Protein AF-A0A2W1AT93-F1 (afdb_monomer)

Foldseek 3Di:
DDDDDDDDDDDDDDDDDDPDPPPPPDDPPDPPLVPQPDQPQADQLLPDPPSCPFDDPFDPVLRHDGLVRLVVLLVVLCVVCPLQEAEEAELLAFPSRCVSHPDYDHLLVRLVVLAVSQNHQEYEYLAAQLSLLSNQLRHDPSRFRFYLTNSLAAPLQVLDDLVLVVLLLVLLCVLPPLQQEQEEEESNYHLLVLLVNLVSVHAYAYLACLLLRLVVRVVRHQAYEYDDQQQSQQLSCVVVVNDCVFAEDEAESVDRNSPDDSVSSVRHRYYYHPGAHPQQQVFDLVLVVVCCVVFPPEAEEEESSHHPRSCVSHPYYTDLVVVLCCQVVDAAGEYEYRDFFSSQSVSQVVCVVRNYHTHYSDSDDDGSPSSHSDHSSSSSRQSVCVVVVHHPRTRHDDPSSSVSSSSNHVVNVVSD

Nearest PDB structures (foldseek):
  6f4l-assembly1_A  TM=9.302E-01  e=5.690E-27  Thermotoga maritima MSB8
  7p4m-assembly1_A  TM=9.195E-01  e=6.748E-27  Thermotoga maritima MSB8
  7p4q-assembly1_A  TM=9.208E-01  e=9.490E-27  Thermotoga maritima MSB8
  7p4p-assembly1_A  TM=9.228E-01  e=2.957E-26  Thermotoga maritima MSB8
  6f4d-assembly1_A  TM=9.275E-01  e=6.551E-26  Thermotoga maritima

pLDDT: mean 88.19, std 18.4, range [26.34, 98.69]

Sequence (416 aa):
MSSLHLPRTPESAAAPPVATEYVAPRLPEDLPDAYCEGDIATIPLVQEPHRASWQTEIPERYLAMDADELADRIRGVKAALGERLLILGHHYQRDDVIRFADFRGDSFKLARQAADHSQADFILFCGVHFMAESADILTRPDQAVMLPNLAAGCSMADMAQPQDVYASWDELTSVVPAERTIPVTYMNSDAKLKAFVGRNGGAVCTSSNATAVLQWAFQRGDRVLFFPDQHLGRNTGKKLGIDPRDAMALWNPAQRMGGLTAEQIERSKILLWQGHCSVHVRFKVDQIDKARAQHPGCKVVVHPECTEAVVDAADADGSTEFIINYVKNGPPGVYAVGTEINLVHRLHEEVKDQGKTVFCLDPIICPCATMYRIHPAYQAWVLEELVAGRIVNQIRVDDDTREWANLALQRMLEIV

Mean predicted aligned error: 8.08 Å

Radius of gyration: 25.54 Å; Cα contacts (8 Å, |Δi|>4): 773; chains: 1; bounding box: 55×103×62 Å

Solvent-accessible surface area (backbone atoms only — not comparable to full-atom values): 22587 Å² total; per-residue (Å²): 139,80,89,85,83,85,85,80,83,81,82,80,79,84,77,80,90,77,87,70,82,83,74,74,78,77,74,66,100,72,65,74,52,86,89,77,70,64,82,80,67,63,66,26,51,72,71,47,83,78,48,89,78,51,66,81,85,64,61,71,75,43,30,69,38,46,51,64,61,34,50,51,49,41,52,51,42,50,65,73,49,42,67,34,49,42,34,38,16,34,58,63,35,51,69,79,50,43,73,70,31,79,44,74,32,55,69,65,57,44,24,49,51,51,39,70,43,75,70,30,46,33,33,41,35,48,51,33,48,43,50,40,43,48,21,44,46,56,28,58,94,82,42,45,28,25,34,53,39,82,60,9,47,50,78,30,24,67,60,47,45,62,70,51,53,53,54,50,47,56,51,48,42,72,74,44,61,58,78,40,39,23,35,35,35,40,58,61,33,47,57,62,46,38,13,50,22,24,71,54,72,21,30,36,29,43,76,80,43,38,57,54,46,49,55,57,36,59,75,65,18,73,23,33,43,29,30,23,39,27,28,40,46,47,49,41,39,40,76,72,72,42,51,65,83,74,30,34,40,71,29,34,80,92,35,76,64,24,72,49,53,68,66,57,56,73,59,25,37,33,39,21,26,75,21,52,46,83,73,34,60,67,63,48,54,69,38,56,53,48,49,42,69,77,36,76,85,44,45,34,39,28,35,45,49,20,44,63,67,38,54,71,71,34,78,42,67,32,25,73,67,50,50,51,49,52,61,71,73,42,76,66,44,44,35,38,33,45,65,60,53,48,38,37,54,51,50,20,71,76,35,41,90,62,57,28,49,47,43,54,50,59,90,87,69,78,64,58,73,31,43,63,57,54,44,47,44,35,43,30,51,47,46,52,33,48,80,71,76,39,88,58,56,65,47,78,70,54,70,71,39,28,57,26,22,36,51,5,48,48,49,34,58,72,66,104

Secondary structure (DSSP, 8-state):
-----PPPPPP-PPPP-------PPPPPTT---TTTSS------GGGSTTGGGT-S-S-HHHHS--HHHHHHHHHHHHHHHGGGEEEEEETTS-HHHHTT-SEEE-HHHHHHHHHH-TT-SEEEEES-HHHHHHHHHHS-TTSEEE-S-TT---TTGGGS-HHHHHHHHHHHHTTS-GGGEEEEEESSS-HHHHHHHHHTT-EEE-TTTHHHHHHHHHTT-SEEEEESBHHHHHHHHHHTT--TTTSEEEE-TTSGGGG--HHHHHH-SEEEESB--TTGGG--HHHHHHHHHHSTT-EEEE-TTS-HHHHHHSSEE--HHHHHHHHHHSPSEEEEEES-HHHHHHHHHHHGGGTEEEEES-SSPPP-TTGGG--HHHHHHHHHHHHTT---SEE---HHHHHHHHHHHHHHHHH-

Structure (mmCIF, N/CA/C/O backbone):
data_AF-A0A2W1AT93-F1
#
_entry.id   AF-A0A2W1AT93-F1
#
loop_
_atom_site.group_PDB
_atom_site.id
_atom_site.type_symbol
_atom_site.label_atom_id
_atom_site.label_alt_id
_atom_site.label_comp_id
_atom_site.label_asym_id
_atom_site.label_entity_id
_atom_site.label_seq_id
_atom_site.pdbx_PDB_ins_code
_atom_site.Cartn_x
_atom_site.Cartn_y
_atom_site.Cartn_z
_atom_site.occupancy
_atom_site.B_iso_or_equiv
_atom_site.auth_seq_id
_atom_site.auth_comp_id
_atom_site.auth_asym_id
_atom_site.auth_atom_id
_atom_site.pdbx_PDB_model_num
ATOM 1 N N . MET A 1 1 ? 6.532 77.193 -34.494 1.00 39.75 1 MET A N 1
ATOM 2 C CA . MET A 1 1 ? 5.522 77.773 -33.581 1.00 39.75 1 MET A CA 1
ATOM 3 C C . MET A 1 1 ? 4.398 76.747 -33.522 1.00 39.75 1 MET A C 1
ATOM 5 O O . MET A 1 1 ? 3.876 76.437 -34.573 1.00 39.75 1 MET A O 1
ATOM 9 N N . SER A 1 2 ? 4.063 76.069 -32.435 1.00 39.28 2 SER A N 1
ATOM 10 C CA . SER A 1 2 ? 4.234 76.388 -31.028 1.00 39.28 2 SER A CA 1
ATOM 11 C C . SER A 1 2 ? 4.317 75.082 -30.231 1.00 39.28 2 SER A C 1
ATOM 13 O O . SER A 1 2 ? 3.531 74.164 -30.438 1.00 39.28 2 SER A O 1
ATOM 15 N N . SER A 1 3 ? 5.291 75.031 -29.334 1.00 37.50 3 SER A N 1
ATOM 16 C CA . SER A 1 3 ? 5.310 74.242 -28.103 1.00 37.50 3 SER A CA 1
ATOM 17 C C . SER A 1 3 ? 4.053 74.461 -27.255 1.00 37.50 3 SER A C 1
ATOM 19 O O . SER A 1 3 ? 3.508 75.561 -27.327 1.00 37.50 3 SER A O 1
ATOM 21 N N . LEU A 1 4 ? 3.678 73.472 -26.424 1.00 33.50 4 LEU A N 1
ATOM 22 C CA . LEU A 1 4 ? 3.116 73.571 -25.050 1.00 33.50 4 LEU A CA 1
ATOM 23 C C . LEU A 1 4 ? 2.505 72.197 -24.674 1.00 33.50 4 LEU A C 1
ATOM 25 O O . LEU A 1 4 ? 1.617 71.712 -25.357 1.00 33.50 4 LEU A O 1
ATOM 29 N N . HIS A 1 5 ? 3.128 71.410 -23.791 1.00 34.75 5 HIS A N 1
ATOM 30 C CA . HIS A 1 5 ? 3.104 71.440 -22.313 1.00 34.75 5 HIS A CA 1
ATOM 31 C C . HIS A 1 5 ? 2.151 70.378 -21.729 1.00 34.75 5 HIS A C 1
ATOM 33 O O . HIS A 1 5 ? 0.937 70.454 -21.878 1.00 34.75 5 HIS A O 1
ATOM 39 N N . LEU A 1 6 ? 2.747 69.392 -21.051 1.00 40.84 6 LEU A N 1
ATOM 40 C CA . LEU A 1 6 ? 2.094 68.378 -20.215 1.00 40.84 6 LEU A CA 1
ATOM 41 C C . LEU A 1 6 ? 1.317 69.018 -19.050 1.00 40.84 6 LEU A C 1
ATOM 43 O O . LEU A 1 6 ? 1.837 69.956 -18.440 1.00 40.84 6 LEU A O 1
ATOM 47 N N . PRO A 1 7 ? 0.193 68.429 -18.607 1.00 37.56 7 PRO A N 1
ATOM 48 C CA . PRO A 1 7 ? -0.231 68.505 -17.220 1.00 37.56 7 PRO A CA 1
ATOM 49 C C . PRO A 1 7 ? 0.257 67.285 -16.426 1.00 37.56 7 PRO A C 1
ATOM 51 O O . PRO A 1 7 ? 0.269 66.149 -16.896 1.00 37.56 7 PRO A O 1
ATOM 54 N N . ARG A 1 8 ? 0.695 67.589 -15.206 1.00 38.75 8 ARG A N 1
ATOM 55 C CA . ARG A 1 8 ? 1.340 66.723 -14.219 1.00 38.75 8 ARG A CA 1
ATOM 56 C C . ARG A 1 8 ? 0.376 65.700 -13.608 1.00 38.75 8 ARG A C 1
ATOM 58 O O . ARG A 1 8 ? -0.811 65.961 -13.449 1.00 38.75 8 ARG A O 1
ATOM 65 N N . THR A 1 9 ? 0.951 64.575 -13.198 1.00 40.78 9 THR A N 1
ATOM 66 C CA . THR A 1 9 ? 0.395 63.599 -12.253 1.00 40.78 9 THR A CA 1
ATOM 67 C C . THR A 1 9 ? -0.067 64.268 -10.951 1.00 40.78 9 THR A C 1
ATOM 69 O O . THR A 1 9 ? 0.687 65.090 -10.423 1.00 40.78 9 THR A O 1
ATOM 72 N N . PRO A 1 10 ? -1.227 63.900 -10.377 1.00 37.41 10 PRO A N 1
ATOM 73 C CA . PRO A 1 10 ? -1.528 64.229 -8.993 1.00 37.41 10 PRO A CA 1
ATOM 74 C C . PRO A 1 10 ? -0.742 63.305 -8.053 1.00 37.41 10 PRO A C 1
ATOM 76 O O . PRO A 1 10 ? -0.708 62.087 -8.229 1.00 37.41 10 PRO A O 1
ATOM 79 N N . GLU A 1 11 ? -0.079 63.927 -7.081 1.00 38.47 11 GLU A N 1
ATOM 80 C CA . GLU A 1 11 ? 0.665 63.305 -5.989 1.00 38.47 11 GLU A CA 1
ATOM 81 C C . GLU A 1 11 ? -0.206 62.298 -5.226 1.00 38.47 11 GLU A C 1
ATOM 83 O O . GLU A 1 11 ? -1.292 62.620 -4.744 1.00 38.47 11 GLU A O 1
ATOM 88 N N . SER A 1 12 ? 0.292 61.068 -5.094 1.00 37.34 12 SER A N 1
ATOM 89 C CA . SER A 1 12 ? -0.274 60.075 -4.184 1.00 37.34 12 SER A CA 1
ATOM 90 C C . SER A 1 12 ? 0.060 60.505 -2.753 1.00 37.34 12 SER A C 1
ATOM 92 O O . SER A 1 12 ? 1.223 60.463 -2.346 1.00 37.34 12 SER A O 1
ATOM 94 N N . ALA A 1 13 ? -0.952 60.929 -2.001 1.00 38.16 13 ALA A N 1
ATOM 95 C CA . ALA A 1 13 ? -0.839 61.198 -0.576 1.00 38.16 13 ALA A CA 1
ATOM 96 C C . ALA A 1 13 ? -0.444 59.914 0.175 1.00 38.16 13 ALA A C 1
ATOM 98 O O . ALA A 1 13 ? -1.122 58.891 0.083 1.00 38.16 13 ALA A O 1
ATOM 99 N N . ALA A 1 14 ? 0.663 59.974 0.915 1.00 42.78 14 ALA A N 1
ATOM 100 C CA . ALA A 1 14 ? 1.103 58.906 1.800 1.00 42.78 14 ALA A CA 1
ATOM 101 C C . ALA A 1 14 ? 0.110 58.734 2.965 1.00 42.78 14 ALA A C 1
ATOM 103 O O . ALA A 1 14 ? -0.118 59.668 3.735 1.00 42.78 14 ALA A O 1
ATOM 104 N N . ALA A 1 15 ? -0.463 57.537 3.099 1.00 38.16 15 ALA A N 1
ATOM 105 C CA . ALA A 1 15 ? -1.208 57.121 4.286 1.00 38.16 15 ALA A CA 1
ATOM 106 C C . ALA A 1 15 ? -0.233 56.590 5.363 1.00 38.16 15 ALA A C 1
ATOM 108 O O . ALA A 1 15 ? 0.776 55.973 5.012 1.00 38.16 15 ALA A O 1
ATOM 109 N N . PRO A 1 16 ? -0.492 56.827 6.663 1.00 36.25 16 PRO A N 1
ATOM 110 C CA . PRO A 1 16 ? 0.424 56.456 7.739 1.00 36.25 16 PRO A CA 1
ATOM 111 C C . PRO A 1 16 ? 0.430 54.936 7.983 1.00 36.25 16 PRO A C 1
ATOM 113 O O . PRO A 1 16 ? -0.571 54.268 7.712 1.00 36.25 16 PRO A O 1
ATOM 116 N N . PRO A 1 17 ? 1.516 54.369 8.544 1.00 33.28 17 PRO A N 1
ATOM 117 C CA . PRO A 1 17 ? 1.540 52.967 8.927 1.00 33.28 17 PRO A CA 1
ATOM 118 C C . PRO A 1 17 ? 0.712 52.791 10.202 1.00 33.28 17 PRO A C 1
ATOM 120 O O . PRO A 1 17 ? 1.126 53.201 11.286 1.00 33.28 17 PRO A O 1
ATOM 123 N N . VAL A 1 18 ? -0.464 52.176 10.088 1.00 35.50 18 VAL A N 1
ATOM 124 C CA . VAL A 1 18 ? -1.170 51.648 11.257 1.00 35.50 18 VAL A CA 1
ATOM 125 C C . VAL A 1 18 ? -0.720 50.204 11.429 1.00 35.50 18 VAL A C 1
ATOM 127 O O . VAL A 1 18 ? -1.183 49.304 10.731 1.00 35.50 18 VAL A O 1
ATOM 130 N N . ALA A 1 19 ? 0.219 49.994 12.350 1.00 36.59 19 ALA A N 1
ATOM 131 C CA . ALA A 1 19 ? 0.484 48.679 12.906 1.00 36.59 19 ALA A CA 1
ATOM 132 C C . ALA A 1 19 ? -0.786 48.226 13.639 1.00 36.59 19 ALA A C 1
ATOM 134 O O . ALA A 1 19 ? -1.093 48.708 14.727 1.00 36.59 19 ALA A O 1
ATOM 135 N N . THR A 1 20 ? -1.555 47.343 13.010 1.00 30.80 20 THR A N 1
ATOM 136 C CA . THR A 1 20 ? -2.555 46.545 13.714 1.00 30.80 20 THR A CA 1
ATOM 137 C C . THR A 1 20 ? -1.921 45.185 13.944 1.00 30.80 20 THR A C 1
ATOM 139 O O . THR A 1 20 ? -1.572 44.482 12.998 1.00 30.80 20 THR A O 1
ATOM 142 N N . GLU A 1 21 ? -1.679 44.857 15.213 1.00 28.81 21 GLU A N 1
ATOM 143 C CA . GLU A 1 21 ? -1.357 43.496 15.622 1.00 28.81 21 GLU A CA 1
ATOM 144 C C . GLU A 1 21 ? -2.426 42.567 15.048 1.00 28.81 21 GLU A C 1
ATOM 146 O O . GLU A 1 21 ? -3.619 42.722 15.317 1.00 28.81 21 GLU A O 1
ATOM 151 N N . TYR A 1 22 ? -1.999 41.612 14.226 1.00 31.28 22 TYR A N 1
ATOM 152 C CA . TYR A 1 22 ? -2.857 40.515 13.821 1.00 31.28 22 TYR A CA 1
ATOM 153 C C . TYR A 1 22 ? -3.083 39.635 15.051 1.00 31.28 22 TYR A C 1
ATOM 155 O O . TYR A 1 22 ? -2.291 38.748 15.365 1.00 31.28 22 TYR A O 1
ATOM 163 N N . VAL A 1 23 ? -4.160 39.912 15.779 1.00 28.12 23 VAL A N 1
ATOM 164 C CA . VAL A 1 23 ? -4.704 38.982 16.762 1.00 28.12 23 VAL A CA 1
ATOM 165 C C . VAL A 1 23 ? -5.381 37.884 15.954 1.00 28.12 23 VAL A C 1
ATOM 167 O O . VAL A 1 23 ? -6.468 38.086 15.410 1.00 28.12 23 VAL A O 1
ATOM 170 N N . ALA A 1 24 ? -4.705 36.741 15.823 1.00 28.39 24 ALA A N 1
ATOM 171 C CA . ALA A 1 24 ? -5.313 35.554 15.242 1.00 28.39 24 ALA A CA 1
ATOM 172 C C . ALA A 1 24 ? -6.636 35.285 15.981 1.00 28.39 24 ALA A C 1
ATOM 174 O O . ALA A 1 24 ? -6.640 35.295 17.219 1.00 28.39 24 ALA A O 1
ATOM 175 N N . PRO A 1 25 ? -7.761 35.092 15.271 1.00 26.34 25 PRO A N 1
ATOM 176 C CA . PRO A 1 25 ? -9.012 34.753 15.927 1.00 26.34 25 PRO A CA 1
ATOM 177 C C . PRO A 1 25 ? -8.771 33.498 16.768 1.00 26.34 25 PRO A C 1
ATOM 179 O O . PRO A 1 25 ? -8.275 32.493 16.253 1.00 26.34 25 PRO A O 1
ATOM 182 N N . ARG A 1 26 ? -9.079 33.565 18.072 1.00 28.36 26 ARG A N 1
ATOM 183 C CA . ARG A 1 26 ? -9.211 32.346 18.872 1.00 28.36 26 ARG A CA 1
ATOM 184 C C . ARG A 1 26 ? -10.238 31.491 18.144 1.00 28.36 26 ARG A C 1
ATOM 186 O O . ARG A 1 26 ? -11.347 31.963 17.892 1.00 28.36 26 ARG A O 1
ATOM 193 N N . LEU A 1 27 ? -9.822 30.291 17.746 1.00 31.72 27 LEU A N 1
ATOM 194 C CA . LEU A 1 27 ? -10.747 29.273 17.268 1.00 31.72 27 LEU A CA 1
ATOM 195 C C . LEU A 1 27 ? -11.873 29.180 18.312 1.00 31.72 27 LEU A C 1
ATOM 197 O O . LEU A 1 27 ? -11.551 29.163 19.504 1.00 31.72 27 LEU A O 1
ATOM 201 N N . PRO A 1 28 ? -13.152 29.213 17.902 1.00 28.84 28 PRO A N 1
ATOM 202 C CA . PRO A 1 28 ? -14.251 28.930 18.814 1.00 28.84 28 PRO A CA 1
ATOM 203 C C . PRO A 1 28 ? -13.937 27.627 19.555 1.00 28.84 28 PRO A C 1
ATOM 205 O O . PRO A 1 28 ? -13.483 26.673 18.922 1.00 28.84 28 PRO A O 1
ATOM 208 N N . GLU A 1 29 ? -14.164 27.584 20.869 1.00 35.53 29 GLU A N 1
ATOM 209 C CA . GLU A 1 29 ? -14.056 26.353 21.679 1.00 35.53 29 GLU A CA 1
ATOM 210 C C . GLU A 1 29 ? -15.112 25.299 21.263 1.00 35.53 29 GLU A C 1
ATOM 212 O O . GLU A 1 29 ? -15.202 24.222 21.835 1.00 35.53 29 GLU A O 1
ATOM 217 N N . ASP A 1 30 ? -15.907 25.635 20.250 1.00 32.47 30 ASP A N 1
ATOM 218 C CA . ASP A 1 30 ? -17.162 25.045 19.830 1.00 32.47 30 ASP A CA 1
ATOM 219 C C . ASP A 1 30 ? -17.276 24.979 18.289 1.00 32.47 30 ASP A C 1
ATOM 221 O O . ASP A 1 30 ? -18.369 25.030 17.721 1.00 32.47 30 ASP A O 1
ATOM 225 N N . LEU A 1 31 ? -16.148 24.833 17.578 1.00 31.91 31 LEU A N 1
ATOM 226 C CA . LEU A 1 31 ? -16.190 24.258 16.228 1.00 31.91 31 LEU A CA 1
ATOM 227 C C . LEU A 1 31 ? -16.690 22.815 16.371 1.00 31.91 31 LEU A C 1
ATOM 229 O O . LEU A 1 31 ? -15.998 22.032 17.014 1.00 31.91 31 LEU A O 1
ATOM 233 N N . PRO A 1 32 ? -17.854 22.431 15.809 1.00 28.98 32 PRO A N 1
ATOM 234 C CA . PRO A 1 32 ? -18.232 21.031 15.815 1.00 28.98 32 PRO A CA 1
ATOM 235 C C . PRO A 1 32 ? -17.130 20.270 15.085 1.00 28.98 32 PRO A C 1
ATOM 237 O O . PRO A 1 32 ? -16.833 20.570 13.923 1.00 28.98 32 PRO A O 1
ATOM 240 N N . ASP A 1 33 ? -16.521 19.323 15.789 1.00 34.88 33 ASP A N 1
ATOM 241 C CA . ASP A 1 33 ? -15.575 18.338 15.288 1.00 34.88 33 ASP A CA 1
ATOM 242 C C . ASP A 1 33 ? -16.264 17.473 14.237 1.00 34.88 33 ASP A C 1
ATOM 244 O O . ASP A 1 33 ? -16.655 16.331 14.463 1.00 34.88 33 ASP A O 1
ATOM 248 N N . ALA A 1 34 ? -16.492 18.053 13.062 1.00 34.47 34 ALA A N 1
ATOM 249 C CA . ALA A 1 34 ? -17.525 17.576 12.156 1.00 34.47 34 ALA A CA 1
ATOM 250 C C . ALA A 1 34 ? -17.211 16.214 11.521 1.00 34.47 34 ALA A C 1
ATOM 252 O O . ALA A 1 34 ? -18.059 15.694 10.806 1.00 34.47 34 ALA A O 1
ATOM 253 N N . TYR A 1 35 ? -16.041 15.627 11.793 1.00 38.22 35 TYR A N 1
ATOM 254 C CA . TYR A 1 35 ? -15.712 14.244 11.438 1.00 38.22 35 TYR A CA 1
ATOM 255 C C . TYR A 1 35 ? -14.797 13.526 12.451 1.00 38.22 35 TYR A C 1
ATOM 257 O O . TYR A 1 35 ? -14.392 12.397 12.181 1.00 38.22 35 TYR A O 1
ATOM 265 N N . CYS A 1 36 ? -14.465 14.147 13.592 1.00 37.44 36 CYS A N 1
ATOM 266 C CA . CYS A 1 36 ? -13.459 13.625 14.533 1.00 37.44 36 CYS A CA 1
ATOM 267 C C . CYS A 1 36 ? -13.976 13.394 15.962 1.00 37.44 36 CYS A C 1
ATOM 269 O O . CYS A 1 36 ? -13.333 12.653 16.698 1.00 37.44 36 CYS A O 1
ATOM 271 N N . GLU A 1 37 ? -15.132 13.947 16.344 1.00 29.50 37 GLU A N 1
ATOM 272 C CA . GLU A 1 37 ? -15.797 13.622 17.610 1.00 29.50 37 GLU A CA 1
ATOM 273 C C . GLU A 1 37 ? -17.115 12.913 17.326 1.00 29.50 37 GLU A C 1
ATOM 275 O O . GLU A 1 37 ? -18.186 13.498 17.174 1.00 29.50 37 GLU A O 1
ATOM 280 N N . GLY A 1 38 ? -17.017 11.601 17.235 1.00 35.69 38 GLY A N 1
ATOM 281 C CA . GLY A 1 38 ? -18.158 10.716 17.221 1.00 35.69 38 GLY A CA 1
ATOM 282 C C . GLY A 1 38 ? -17.638 9.304 17.104 1.00 35.69 38 GLY A C 1
ATOM 283 O O . GLY A 1 38 ? -16.831 9.022 16.218 1.00 35.69 38 GLY A O 1
ATOM 284 N N . ASP A 1 39 ? -18.113 8.409 17.970 1.00 41.81 39 ASP A N 1
ATOM 285 C CA . ASP A 1 39 ? -18.130 6.997 17.613 1.00 41.81 39 ASP A CA 1
ATOM 286 C C . ASP A 1 39 ? -18.682 6.929 16.187 1.00 41.81 39 ASP A C 1
ATOM 288 O O . ASP A 1 39 ? -19.784 7.428 15.933 1.00 41.81 39 ASP A O 1
ATOM 292 N N . ILE A 1 40 ? -17.911 6.385 15.240 1.00 51.22 40 ILE A N 1
ATOM 293 C CA . ILE A 1 40 ? -18.410 6.101 13.893 1.00 51.22 40 ILE A CA 1
ATOM 294 C C . ILE A 1 40 ? -19.412 4.959 14.071 1.00 51.22 40 ILE A C 1
ATOM 296 O O . ILE A 1 40 ? -19.106 3.784 13.873 1.00 51.22 40 ILE A O 1
ATOM 300 N N . ALA A 1 41 ? -20.596 5.303 14.564 1.00 64.44 41 ALA A N 1
ATOM 301 C CA . ALA A 1 41 ? -21.695 4.393 14.744 1.00 64.44 41 ALA A CA 1
ATOM 302 C C . ALA A 1 41 ? -22.100 3.946 13.345 1.00 64.44 41 ALA A C 1
ATOM 304 O O . ALA A 1 41 ? -22.421 4.777 12.492 1.00 64.44 41 ALA A O 1
ATOM 305 N N . THR A 1 42 ? -22.044 2.639 13.098 1.00 77.12 42 THR A N 1
ATOM 306 C CA . THR A 1 42 ? -22.482 2.066 11.830 1.00 77.12 42 THR A CA 1
ATOM 307 C C . THR A 1 42 ? -23.932 2.459 11.602 1.00 77.12 42 THR A C 1
ATOM 309 O O . THR A 1 42 ? -24.842 1.959 12.264 1.00 77.12 42 THR A O 1
ATOM 312 N N . ILE A 1 43 ? -24.156 3.362 10.657 1.00 84.50 43 ILE A N 1
ATOM 313 C CA . ILE A 1 43 ? -25.495 3.607 10.146 1.00 84.50 43 ILE A CA 1
ATOM 314 C C . ILE A 1 43 ? -25.840 2.488 9.160 1.00 84.50 43 ILE A C 1
ATOM 316 O O . ILE A 1 43 ? -24.945 1.959 8.499 1.00 84.50 43 ILE A O 1
ATOM 320 N N . PRO A 1 44 ? -27.119 2.106 9.024 1.00 86.75 44 PRO A N 1
ATOM 321 C CA . PRO A 1 44 ? -27.527 1.168 7.989 1.00 86.75 44 PRO A CA 1
ATOM 322 C C . PRO A 1 44 ? -26.989 1.585 6.620 1.00 86.75 44 PRO A C 1
ATOM 324 O O . PRO A 1 44 ? -26.994 2.771 6.281 1.00 86.75 44 PRO A O 1
ATOM 327 N N . LEU A 1 45 ? -26.590 0.615 5.792 1.00 84.81 45 LEU A N 1
ATOM 328 C CA . LEU A 1 45 ? -25.997 0.907 4.484 1.00 84.81 45 LEU A CA 1
ATOM 329 C C . LEU A 1 45 ? -26.942 1.748 3.615 1.00 84.81 45 LEU A C 1
ATOM 331 O O . LEU A 1 45 ? -26.476 2.574 2.842 1.00 84.81 45 LEU A O 1
ATOM 335 N N . VAL A 1 46 ? -28.264 1.603 3.779 1.00 84.81 46 VAL A N 1
ATOM 336 C CA . VAL A 1 46 ? -29.308 2.407 3.119 1.00 84.81 46 VAL A CA 1
ATOM 337 C C . VAL A 1 46 ? -29.285 3.894 3.501 1.00 84.81 46 VAL A C 1
ATOM 339 O O . VAL A 1 46 ? -29.930 4.711 2.853 1.00 84.81 46 VAL A O 1
ATOM 342 N N . GLN A 1 47 ? -28.564 4.276 4.544 1.00 85.38 47 GLN A N 1
ATOM 343 C CA . GLN A 1 47 ? -28.434 5.659 4.997 1.00 85.38 47 GLN A CA 1
ATOM 344 C C . GLN A 1 47 ? -27.090 6.268 4.586 1.00 85.38 47 GLN A C 1
ATOM 346 O O . GLN A 1 47 ? -26.965 7.490 4.561 1.00 85.38 47 GLN A O 1
ATOM 351 N N . GLU A 1 48 ? -26.123 5.443 4.172 1.00 81.94 48 GLU A N 1
ATOM 352 C CA . GLU A 1 48 ? -24.833 5.917 3.678 1.00 81.94 48 GLU A CA 1
ATOM 353 C C . GLU A 1 48 ? -25.005 6.719 2.371 1.00 81.94 48 GLU A C 1
ATOM 355 O O . GLU A 1 48 ? -25.701 6.282 1.431 1.00 81.94 48 GLU A O 1
ATOM 360 N N . PRO A 1 49 ? -24.373 7.901 2.272 1.00 67.88 49 PRO A N 1
ATOM 361 C CA . PRO A 1 49 ? -24.343 8.670 1.039 1.00 67.88 49 PRO A CA 1
ATOM 362 C C . PRO A 1 49 ? -23.587 7.898 -0.053 1.00 67.88 49 PRO A C 1
ATOM 364 O O . PRO A 1 49 ? -22.607 7.208 0.199 1.00 67.88 49 PRO A O 1
ATOM 367 N N . HIS A 1 50 ? -24.053 8.002 -1.301 1.00 64.94 50 HIS A N 1
ATOM 368 C CA . HIS A 1 50 ? -23.460 7.342 -2.479 1.00 64.94 50 HIS A CA 1
ATOM 369 C C . HIS A 1 50 ? -23.437 5.797 -2.477 1.00 64.94 50 HIS A C 1
ATOM 371 O O . HIS A 1 50 ? -22.885 5.209 -3.403 1.00 64.94 50 HIS A O 1
ATOM 377 N N . ARG A 1 51 ? -24.122 5.127 -1.536 1.00 61.09 51 ARG A N 1
ATOM 378 C CA . ARG A 1 51 ? -24.259 3.653 -1.467 1.00 61.09 51 ARG A CA 1
ATOM 379 C C . ARG A 1 51 ? -24.728 2.978 -2.764 1.00 61.09 51 ARG A C 1
ATOM 381 O O . ARG A 1 51 ? -24.370 1.838 -3.037 1.00 61.09 51 ARG A O 1
ATOM 388 N N . ALA A 1 52 ? -25.566 3.676 -3.537 1.00 51.09 52 ALA A N 1
ATOM 389 C CA . ALA A 1 52 ? -26.349 3.100 -4.630 1.00 51.09 52 ALA A CA 1
ATOM 390 C C . ALA A 1 52 ? -25.498 2.738 -5.857 1.00 51.09 52 ALA A C 1
ATOM 392 O O . ALA A 1 52 ? -25.996 2.081 -6.764 1.00 51.09 52 ALA A O 1
ATOM 393 N N . SER A 1 53 ? -24.232 3.162 -5.892 1.00 60.59 53 SER A N 1
ATOM 394 C CA . SER A 1 53 ? -23.312 2.903 -7.000 1.00 60.59 53 SER A CA 1
ATOM 395 C C . SER A 1 53 ? -22.161 1.961 -6.652 1.00 60.59 53 SER A C 1
ATOM 397 O O . SER A 1 53 ? -21.313 1.733 -7.510 1.00 60.59 53 SER A O 1
ATOM 399 N N . TRP A 1 54 ? -22.075 1.444 -5.419 1.00 71.50 54 TRP A N 1
ATOM 400 C CA . TRP A 1 54 ? -20.906 0.657 -5.013 1.00 71.50 54 TRP A CA 1
ATOM 401 C C . TRP A 1 54 ? -21.025 -0.814 -5.412 1.00 71.50 54 TRP A C 1
ATOM 403 O O . TRP A 1 54 ? -20.122 -1.316 -6.064 1.00 71.50 54 TRP A O 1
ATOM 413 N N . GLN A 1 55 ? -22.119 -1.497 -5.069 1.00 82.25 55 GLN A N 1
ATOM 414 C CA . GLN A 1 55 ? -22.376 -2.863 -5.533 1.00 82.25 55 GLN A CA 1
ATOM 415 C C . GLN A 1 55 ? -23.873 -3.179 -5.431 1.00 82.25 55 GLN A C 1
ATOM 417 O O . GLN A 1 55 ? -24.447 -3.089 -4.349 1.00 82.25 55 GLN A O 1
ATOM 422 N N . THR A 1 56 ? -24.520 -3.517 -6.548 1.00 82.31 56 THR A N 1
ATOM 423 C CA . THR A 1 56 ? -25.989 -3.651 -6.630 1.00 82.31 56 THR A CA 1
ATOM 424 C C . THR A 1 56 ? -26.502 -5.066 -6.376 1.00 82.31 56 THR A C 1
ATOM 426 O O . THR A 1 56 ? -27.694 -5.258 -6.175 1.00 82.31 56 THR A O 1
ATOM 429 N N . GLU A 1 57 ? -25.616 -6.059 -6.381 1.00 88.56 57 GLU A N 1
ATOM 430 C CA . GLU A 1 57 ? -25.937 -7.477 -6.200 1.00 88.56 57 GLU A CA 1
ATOM 431 C C . GLU A 1 57 ? -26.305 -7.831 -4.751 1.00 88.56 57 GLU A C 1
ATOM 433 O O . GLU A 1 57 ? -26.874 -8.897 -4.507 1.00 88.56 57 GLU A O 1
ATOM 438 N N . ILE A 1 58 ? -25.996 -6.956 -3.786 1.00 90.94 58 ILE A N 1
ATOM 439 C CA . ILE A 1 58 ? -26.343 -7.170 -2.380 1.00 90.94 58 ILE A CA 1
ATOM 440 C C . ILE A 1 58 ? -27.875 -7.206 -2.194 1.00 90.94 58 ILE A C 1
ATOM 442 O O . ILE A 1 58 ? -28.575 -6.293 -2.637 1.00 90.94 58 ILE A O 1
ATOM 446 N N . PRO A 1 59 ? -28.430 -8.219 -1.502 1.00 92.12 59 PRO A N 1
ATOM 447 C CA . PRO A 1 59 ? -29.863 -8.278 -1.235 1.00 92.12 59 PRO A CA 1
ATOM 448 C C . PRO A 1 59 ? -30.358 -7.109 -0.371 1.00 92.12 59 PRO A C 1
ATOM 450 O O . PRO A 1 59 ? -29.740 -6.771 0.641 1.00 92.12 59 PRO A O 1
ATOM 453 N N . GLU A 1 60 ? -31.536 -6.567 -0.703 1.00 89.56 60 GLU A N 1
ATOM 454 C CA . GLU A 1 60 ? -32.127 -5.392 -0.034 1.00 89.56 60 GLU A CA 1
ATOM 455 C C . GLU A 1 60 ? -32.212 -5.527 1.491 1.00 89.56 60 GLU A C 1
ATOM 457 O O . GLU A 1 60 ? -32.038 -4.541 2.206 1.00 89.56 60 GLU A O 1
ATOM 462 N N . ARG A 1 61 ? -32.416 -6.751 2.001 1.00 92.56 61 ARG A N 1
ATOM 463 C CA . ARG A 1 61 ? -32.503 -7.010 3.444 1.00 92.56 61 ARG A CA 1
ATOM 464 C C . ARG A 1 61 ? -31.284 -6.498 4.210 1.00 92.56 61 ARG A C 1
ATOM 466 O O . ARG A 1 61 ? -31.463 -5.970 5.293 1.00 92.56 61 ARG A O 1
ATOM 473 N N . TYR A 1 62 ? -30.076 -6.602 3.652 1.00 92.75 62 TYR A N 1
ATOM 474 C CA . TYR A 1 62 ? -28.847 -6.165 4.325 1.00 92.75 62 TYR A CA 1
ATOM 475 C C . TYR A 1 62 ? -28.679 -4.649 4.326 1.00 92.75 62 TYR A C 1
ATOM 477 O O . TYR A 1 62 ? -27.942 -4.112 5.149 1.00 92.75 62 TYR A O 1
ATOM 485 N N . LEU A 1 63 ? -29.343 -3.948 3.402 1.00 89.62 63 LEU A N 1
ATOM 486 C CA . LEU A 1 63 ? -29.207 -2.502 3.268 1.00 89.62 63 LEU A CA 1
ATOM 487 C C . LEU A 1 63 ? -29.807 -1.771 4.472 1.00 89.62 63 LEU A C 1
ATOM 489 O O . LEU A 1 63 ? -29.277 -0.746 4.892 1.00 89.62 63 LEU A O 1
ATOM 493 N N . ALA A 1 64 ? -30.913 -2.286 5.010 1.00 90.50 64 ALA A N 1
ATOM 494 C CA . ALA A 1 64 ? -31.671 -1.644 6.079 1.00 90.50 64 ALA A CA 1
ATOM 495 C C . ALA A 1 64 ? -31.309 -2.127 7.494 1.00 90.50 64 ALA A C 1
ATOM 497 O O . ALA A 1 64 ? -31.794 -1.529 8.452 1.00 90.50 64 ALA A O 1
ATOM 498 N N . MET A 1 65 ? -30.490 -3.178 7.627 1.00 92.88 65 MET A N 1
ATOM 499 C CA . MET A 1 65 ? -30.087 -3.714 8.934 1.00 92.88 65 MET A CA 1
ATOM 500 C C . MET A 1 65 ? -29.281 -2.686 9.725 1.00 92.88 65 MET A C 1
ATOM 502 O O . MET A 1 65 ? -28.455 -1.959 9.164 1.00 92.88 65 MET A O 1
ATOM 506 N N . ASP A 1 66 ? -29.517 -2.658 11.032 1.00 91.81 66 ASP A N 1
ATOM 507 C CA . ASP A 1 66 ? -28.740 -1.849 11.962 1.00 91.81 66 ASP A CA 1
ATOM 508 C C . ASP A 1 66 ? -27.405 -2.513 12.343 1.00 91.81 66 ASP A C 1
ATOM 510 O O . ASP A 1 66 ? -27.092 -3.645 11.959 1.00 91.81 66 ASP A O 1
ATOM 514 N N . ALA A 1 67 ? -26.581 -1.758 13.070 1.00 88.69 67 ALA A N 1
ATOM 515 C CA . ALA A 1 67 ? -25.239 -2.162 13.469 1.00 88.69 67 ALA A CA 1
ATOM 516 C C . ALA A 1 67 ? -25.216 -3.456 14.296 1.00 88.69 67 ALA A C 1
ATOM 518 O O . ALA A 1 67 ? -24.337 -4.300 14.095 1.00 88.69 67 ALA A O 1
ATOM 519 N N . ASP A 1 68 ? -26.162 -3.603 15.226 1.00 90.12 68 ASP A N 1
ATOM 520 C CA . ASP A 1 68 ? -26.196 -4.717 16.169 1.00 90.12 68 ASP A CA 1
ATOM 521 C C . ASP A 1 68 ? -26.660 -5.994 15.471 1.00 90.12 68 ASP A C 1
ATOM 523 O O . ASP A 1 68 ? -26.013 -7.035 15.612 1.00 90.12 68 ASP A O 1
ATOM 527 N N . GLU A 1 69 ? -27.691 -5.904 14.623 1.00 94.50 69 GLU A N 1
ATOM 528 C CA . GLU A 1 69 ? -28.141 -7.029 13.806 1.00 94.50 69 GLU A CA 1
ATOM 529 C C . GLU A 1 69 ? -27.021 -7.523 12.878 1.00 94.50 69 GLU A C 1
ATOM 531 O O . GLU A 1 69 ? -26.750 -8.726 12.800 1.00 94.50 69 GLU A O 1
ATOM 536 N N . LEU A 1 70 ? -26.326 -6.606 12.196 1.00 94.56 70 LEU A N 1
ATOM 537 C CA . LEU A 1 70 ? -25.191 -6.955 11.338 1.00 94.56 70 LEU A CA 1
ATOM 538 C C . LEU A 1 70 ? -24.071 -7.626 12.138 1.00 94.56 70 LEU A C 1
ATOM 540 O O . LEU A 1 70 ? -23.511 -8.633 11.696 1.00 94.56 70 LEU A O 1
ATOM 544 N N . ALA A 1 71 ? -23.759 -7.101 13.322 1.00 93.44 71 ALA A N 1
ATOM 545 C CA . ALA A 1 71 ? -22.720 -7.655 14.174 1.00 93.44 71 ALA A CA 1
ATOM 546 C C . ALA A 1 71 ? -23.054 -9.071 14.657 1.00 93.44 71 ALA A C 1
ATOM 548 O O . ALA A 1 71 ? -22.184 -9.946 14.626 1.00 93.44 71 ALA A O 1
ATOM 549 N N . ASP A 1 72 ? -24.295 -9.318 15.070 1.00 95.38 72 ASP A N 1
ATOM 550 C CA . ASP A 1 72 ? -24.738 -10.633 15.530 1.00 95.38 72 ASP A CA 1
ATOM 551 C C . ASP A 1 72 ? -24.722 -11.668 14.407 1.00 95.38 72 ASP A C 1
ATOM 553 O O . ASP A 1 72 ? -24.245 -12.788 14.611 1.00 95.38 72 ASP A O 1
ATOM 557 N N . ARG A 1 73 ? -25.132 -11.286 13.193 1.00 96.38 73 ARG A N 1
ATOM 558 C CA . ARG A 1 73 ? -25.043 -12.154 12.008 1.00 96.38 73 ARG A CA 1
ATOM 559 C C . ARG A 1 73 ? -23.604 -12.526 11.674 1.00 96.38 73 ARG A C 1
ATOM 561 O O . ARG A 1 73 ? -23.303 -13.707 11.505 1.00 96.38 73 ARG A O 1
ATOM 568 N N . ILE A 1 74 ? -22.701 -11.542 11.634 1.00 97.06 74 ILE A N 1
ATOM 569 C CA . ILE A 1 74 ? -21.277 -11.782 11.354 1.00 97.06 74 ILE A CA 1
ATOM 570 C C . ILE A 1 74 ? -20.681 -12.726 12.405 1.00 97.06 74 ILE A C 1
ATOM 572 O O . ILE A 1 74 ? -20.028 -13.705 12.043 1.00 97.06 74 ILE A O 1
ATOM 576 N N . ARG A 1 75 ? -20.948 -12.495 13.701 1.00 96.69 75 ARG A N 1
ATOM 577 C CA . ARG A 1 75 ? -20.499 -13.393 14.782 1.00 96.69 75 ARG A CA 1
ATOM 578 C C . ARG A 1 75 ? -21.082 -14.797 14.645 1.00 96.69 75 ARG A C 1
ATOM 580 O O . ARG A 1 75 ? -20.353 -15.765 14.849 1.00 96.69 75 ARG A O 1
ATOM 587 N N . GLY A 1 76 ? -22.360 -14.909 14.285 1.00 97.44 76 GLY A N 1
ATOM 588 C CA . GLY A 1 76 ? -23.037 -16.183 14.057 1.00 97.44 76 GLY A CA 1
ATOM 589 C C . GLY A 1 76 ? -22.366 -17.006 12.959 1.00 97.44 76 GLY A C 1
ATOM 590 O O . GLY A 1 76 ? -22.064 -18.179 13.174 1.00 97.44 76 GLY A O 1
ATOM 591 N N . VAL A 1 77 ? -22.044 -16.386 11.818 1.00 97.06 77 VAL A N 1
ATOM 592 C CA . VAL A 1 77 ? -21.306 -17.062 10.738 1.00 97.06 77 VAL A CA 1
ATOM 593 C C . VAL A 1 77 ? -19.898 -17.445 11.183 1.00 97.06 77 VAL A C 1
ATOM 595 O O . VAL A 1 77 ? -19.463 -18.570 10.939 1.00 97.06 77 VAL A O 1
ATOM 598 N N . LYS A 1 78 ? -19.195 -16.541 11.874 1.00 97.19 78 LYS A N 1
ATOM 599 C CA . LYS A 1 78 ? -17.845 -16.806 12.384 1.00 97.19 78 LYS A CA 1
ATOM 600 C C . LYS A 1 78 ? -17.821 -18.023 13.314 1.00 97.19 78 LYS A C 1
ATOM 602 O O . LYS A 1 78 ? -16.955 -18.880 13.186 1.00 97.19 78 LYS A O 1
ATOM 607 N N . ALA A 1 79 ? -18.814 -18.136 14.197 1.00 96.75 79 ALA A N 1
ATOM 608 C CA . ALA A 1 79 ? -18.984 -19.291 15.073 1.00 96.75 79 ALA A CA 1
ATOM 609 C C . ALA A 1 79 ? -19.342 -20.575 14.302 1.00 96.75 79 ALA A C 1
ATOM 611 O O . ALA A 1 79 ? -18.863 -21.649 14.658 1.00 96.75 79 ALA A O 1
ATOM 612 N N . ALA A 1 80 ? -20.160 -20.476 13.250 1.00 97.12 80 ALA A N 1
ATOM 613 C CA . ALA A 1 80 ? -20.577 -21.624 12.447 1.00 97.12 80 ALA A CA 1
ATOM 614 C C . ALA A 1 80 ? -19.448 -22.202 11.574 1.00 97.12 80 ALA A C 1
ATOM 616 O O . ALA A 1 80 ? -19.368 -23.418 11.409 1.00 97.12 80 ALA A O 1
ATOM 617 N N . LEU A 1 81 ? -18.590 -21.347 11.005 1.00 96.38 81 LEU A N 1
ATOM 618 C CA . LEU A 1 81 ? -17.483 -21.770 10.139 1.00 96.38 81 LEU A CA 1
ATOM 619 C C . LEU A 1 81 ? -16.195 -22.077 10.917 1.00 96.38 81 LEU A C 1
ATOM 621 O O . LEU A 1 81 ? -15.401 -22.900 10.458 1.00 96.38 81 LEU A O 1
ATOM 625 N N . GLY A 1 82 ? -16.001 -21.477 12.096 1.00 95.94 82 GLY A N 1
ATOM 626 C CA . GLY A 1 82 ? -14.826 -21.711 12.935 1.00 95.94 82 GLY A CA 1
ATOM 627 C C . GLY A 1 82 ? -13.521 -21.450 12.180 1.00 95.94 82 GLY A C 1
ATOM 628 O O . GLY A 1 82 ? -13.406 -20.469 11.453 1.00 95.94 82 GLY A O 1
ATOM 629 N N . GLU A 1 83 ? -12.556 -22.363 12.307 1.00 95.31 83 GLU A N 1
ATOM 630 C CA . GLU A 1 83 ? -11.226 -22.258 11.678 1.00 95.31 83 GLU A CA 1
ATOM 631 C C . GLU A 1 83 ? -11.250 -22.304 10.142 1.00 95.31 83 GLU A C 1
ATOM 633 O O . GLU A 1 83 ? -10.271 -21.927 9.501 1.00 95.31 83 GLU A O 1
ATOM 638 N N . ARG A 1 84 ? -12.374 -22.720 9.537 1.00 96.56 84 ARG A N 1
ATOM 639 C CA . ARG A 1 84 ? -12.537 -22.739 8.076 1.00 96.56 84 ARG A CA 1
ATOM 640 C C . ARG A 1 84 ? -12.676 -21.336 7.484 1.00 96.56 84 ARG A C 1
ATOM 642 O O . ARG A 1 84 ? -12.570 -21.197 6.269 1.00 96.56 84 ARG A O 1
ATOM 649 N N . LEU A 1 85 ? -12.951 -20.323 8.309 1.00 97.69 85 LEU A N 1
ATOM 650 C CA . LEU A 1 85 ? -13.068 -18.927 7.904 1.00 97.69 85 LEU A CA 1
ATOM 651 C C . LEU A 1 85 ? -11.934 -18.097 8.512 1.00 97.69 85 LEU A C 1
ATOM 653 O O . LEU A 1 85 ? -11.748 -18.081 9.724 1.00 97.69 85 LEU A O 1
ATOM 657 N N . LEU A 1 86 ? -11.260 -17.329 7.661 1.00 97.75 86 LEU A N 1
ATOM 658 C CA . LEU A 1 86 ? -10.278 -16.322 8.038 1.00 97.75 86 LEU A CA 1
ATOM 659 C C . LEU A 1 86 ? -10.755 -14.940 7.583 1.00 97.75 86 LEU A C 1
ATOM 661 O O . LEU A 1 86 ? -10.978 -14.721 6.393 1.00 97.75 86 LEU A O 1
ATOM 665 N N . ILE A 1 87 ? -10.882 -13.987 8.503 1.00 98.00 87 ILE A N 1
ATOM 666 C CA . ILE A 1 87 ? -11.197 -12.591 8.183 1.00 98.00 87 ILE A CA 1
ATOM 667 C C . ILE A 1 87 ? -9.934 -11.742 8.345 1.00 98.00 87 ILE A C 1
ATOM 669 O O . ILE A 1 87 ? -9.380 -11.613 9.437 1.00 98.00 87 ILE A O 1
ATOM 673 N N . LEU A 1 88 ? -9.488 -11.119 7.258 1.00 97.81 88 LEU A N 1
ATOM 674 C CA . LEU A 1 88 ? -8.292 -10.275 7.217 1.00 97.81 88 LEU A CA 1
ATOM 675 C C . LEU A 1 88 ? -8.698 -8.805 7.120 1.00 97.81 88 LEU A C 1
ATOM 677 O O . LEU A 1 88 ? -9.467 -8.448 6.237 1.00 97.81 88 LEU A O 1
ATOM 681 N N . GLY A 1 89 ? -8.192 -7.939 8.001 1.00 96.81 89 GLY A N 1
ATOM 682 C CA . GLY A 1 89 ? -8.559 -6.518 8.039 1.00 96.81 89 GLY A CA 1
ATOM 683 C C . GLY A 1 89 ? -7.369 -5.590 7.828 1.00 96.81 89 GLY A C 1
ATOM 684 O O . GLY A 1 89 ? -6.426 -5.599 8.619 1.00 96.81 89 GLY A O 1
ATOM 685 N N . HIS A 1 90 ? -7.417 -4.746 6.795 1.00 95.12 90 HIS A N 1
ATOM 686 C CA . HIS A 1 90 ? -6.400 -3.709 6.606 1.00 95.12 90 HIS A CA 1
ATOM 687 C C . HIS A 1 90 ? -6.519 -2.610 7.672 1.00 95.12 90 HIS A C 1
ATOM 689 O O . HIS A 1 90 ? -7.623 -2.236 8.063 1.00 95.12 90 HIS A O 1
ATOM 695 N N . HIS A 1 91 ? -5.393 -2.029 8.095 1.00 91.88 91 HIS A N 1
ATOM 696 C CA . HIS A 1 91 ? -5.335 -0.980 9.132 1.00 91.88 91 HIS A CA 1
ATOM 697 C C . HIS A 1 91 ? -6.194 0.267 8.853 1.00 91.88 91 HIS A C 1
ATOM 699 O O . HIS A 1 91 ? -6.582 0.970 9.781 1.00 91.88 91 HIS A O 1
ATOM 705 N N . TYR A 1 92 ? -6.510 0.541 7.589 1.00 91.25 92 TYR A N 1
ATOM 706 C CA . TYR A 1 92 ? -7.357 1.673 7.173 1.00 91.25 92 TYR A CA 1
ATOM 707 C C . TYR A 1 92 ? -8.860 1.380 7.206 1.00 91.25 92 TYR A C 1
ATOM 709 O O . TYR A 1 92 ? -9.665 2.258 6.900 1.00 91.25 92 TYR A O 1
ATOM 717 N N . GLN A 1 93 ? -9.255 0.149 7.539 1.00 93.00 93 GLN A N 1
ATOM 718 C CA . GLN A 1 93 ? -10.665 -0.178 7.693 1.00 93.00 93 GLN A CA 1
ATOM 719 C C . GLN A 1 93 ? -11.296 0.603 8.839 1.00 93.00 93 GLN A C 1
ATOM 721 O O . GLN A 1 93 ? -10.622 0.991 9.794 1.00 93.00 93 GLN A O 1
ATOM 726 N N . ARG A 1 94 ? -12.610 0.784 8.743 1.00 89.62 94 ARG A N 1
ATOM 727 C CA . ARG A 1 94 ? -13.437 1.308 9.830 1.00 89.62 94 ARG A CA 1
ATOM 728 C C . ARG A 1 94 ? -13.473 0.341 11.011 1.00 89.62 94 ARG A C 1
ATOM 730 O O . ARG A 1 94 ? -13.284 -0.867 10.841 1.00 89.62 94 ARG A O 1
ATOM 737 N N . ASP A 1 95 ? -13.738 0.865 12.204 1.00 88.81 95 ASP A N 1
ATOM 738 C CA . ASP A 1 95 ? -13.729 0.063 13.433 1.00 88.81 95 ASP A CA 1
ATOM 739 C C . ASP A 1 95 ? -14.845 -0.986 13.475 1.00 88.81 95 ASP A C 1
ATOM 741 O O . ASP A 1 95 ? -14.637 -2.113 13.934 1.00 88.81 95 ASP A O 1
ATOM 745 N N . ASP A 1 96 ? -15.998 -0.664 12.899 1.00 89.06 96 ASP A N 1
ATOM 746 C CA . ASP A 1 96 ? -17.125 -1.579 12.742 1.00 89.06 96 ASP A CA 1
ATOM 747 C C . ASP A 1 96 ? -16.854 -2.748 11.785 1.00 89.06 96 ASP A C 1
ATOM 749 O O . ASP A 1 96 ? -17.477 -3.801 11.906 1.00 89.06 96 ASP A O 1
ATOM 753 N N . VAL A 1 97 ? -15.889 -2.607 10.878 1.00 92.75 97 VAL A N 1
ATOM 754 C CA . VAL A 1 97 ? -15.403 -3.675 10.002 1.00 92.75 97 VAL A CA 1
ATOM 755 C C . VAL A 1 97 ? -14.278 -4.449 10.683 1.00 92.75 97 VAL A C 1
ATOM 757 O O . VAL A 1 97 ? -14.346 -5.670 10.837 1.00 92.75 97 VAL A O 1
ATOM 760 N N . ILE A 1 98 ? -13.237 -3.742 11.125 1.00 92.75 98 ILE A N 1
ATOM 761 C CA . ILE A 1 98 ? -11.982 -4.346 11.590 1.00 92.75 98 ILE A CA 1
ATOM 762 C C . ILE A 1 98 ? -12.132 -5.101 12.921 1.00 92.75 98 ILE A C 1
ATOM 764 O O . ILE A 1 98 ? -11.289 -5.934 13.267 1.00 92.75 98 ILE A O 1
ATOM 768 N N . ARG A 1 99 ? -13.207 -4.845 13.680 1.00 92.44 99 ARG A N 1
ATOM 769 C CA . ARG A 1 99 ? -13.551 -5.591 14.903 1.00 92.44 99 ARG A CA 1
ATOM 770 C C . ARG A 1 99 ? -13.793 -7.082 14.661 1.00 92.44 99 ARG A C 1
ATOM 772 O O . ARG A 1 99 ? -13.661 -7.858 15.602 1.00 92.44 99 ARG A O 1
ATOM 779 N N . PHE A 1 100 ? -14.158 -7.478 13.440 1.00 94.88 100 PHE A N 1
ATOM 780 C CA . PHE A 1 100 ? -14.412 -8.878 13.089 1.00 94.88 100 PHE A CA 1
ATOM 781 C C . PHE A 1 100 ? -13.184 -9.588 12.514 1.00 94.88 100 PHE A C 1
ATOM 783 O O . PHE A 1 100 ? -13.202 -10.815 12.415 1.00 94.88 100 PHE A O 1
ATOM 790 N N . ALA A 1 101 ? -12.124 -8.850 12.174 1.00 96.44 101 ALA A N 1
ATOM 791 C CA . ALA A 1 101 ? -10.901 -9.412 11.619 1.00 96.44 101 ALA A CA 1
ATOM 792 C C . ALA A 1 101 ? -10.164 -10.295 12.638 1.00 96.44 101 ALA A C 1
ATOM 794 O O . ALA A 1 101 ? -9.986 -9.904 13.792 1.00 96.44 101 ALA A O 1
ATOM 795 N N . ASP A 1 102 ? -9.715 -11.465 12.191 1.00 96.56 102 ASP A N 1
ATOM 796 C CA . ASP A 1 102 ? -8.820 -12.358 12.932 1.00 96.56 102 ASP A CA 1
ATOM 797 C C . ASP A 1 102 ? -7.396 -11.800 12.962 1.00 96.56 102 ASP A C 1
ATOM 799 O O . ASP A 1 102 ? -6.724 -11.839 13.991 1.00 96.56 102 ASP A O 1
ATOM 803 N N . PHE A 1 103 ? -6.965 -11.194 11.850 1.00 95.81 103 PHE A N 1
ATOM 804 C CA . PHE A 1 103 ? -5.673 -10.525 11.743 1.00 95.81 103 PHE A CA 1
ATOM 805 C C . PHE A 1 103 ? -5.810 -9.117 11.182 1.00 95.81 103 PHE A C 1
ATOM 807 O O . PHE A 1 103 ? -6.562 -8.864 10.239 1.00 95.81 103 PHE A O 1
ATOM 814 N N . ARG A 1 104 ? -5.013 -8.208 11.750 1.00 94.44 104 ARG A N 1
ATOM 815 C CA . ARG A 1 104 ? -4.862 -6.824 11.295 1.00 94.44 104 ARG A CA 1
ATOM 816 C C . ARG A 1 104 ? -3.444 -6.592 10.798 1.00 94.44 104 ARG A C 1
ATOM 818 O O . ARG A 1 104 ? -2.480 -7.042 11.429 1.00 94.44 104 ARG A O 1
ATOM 825 N N . GLY A 1 105 ? -3.304 -5.892 9.681 1.00 91.75 105 GLY A N 1
ATOM 826 C CA . GLY A 1 105 ? -1.995 -5.683 9.077 1.00 91.75 105 GLY A CA 1
ATOM 827 C C . GLY A 1 105 ? -1.988 -4.748 7.880 1.00 91.75 105 GLY A C 1
ATOM 828 O O . GLY A 1 105 ? -3.031 -4.291 7.408 1.00 91.75 105 GLY A O 1
ATOM 829 N N . ASP A 1 106 ? -0.775 -4.499 7.391 1.00 88.62 106 ASP A N 1
ATOM 830 C CA . ASP A 1 106 ? -0.546 -3.958 6.056 1.00 88.62 106 ASP A CA 1
ATOM 831 C C . ASP A 1 106 ? -0.787 -5.032 4.977 1.00 88.62 106 ASP A C 1
ATOM 833 O O . ASP A 1 106 ? -0.962 -6.221 5.266 1.00 88.62 106 ASP A O 1
ATOM 837 N N . SER A 1 107 ? -0.791 -4.616 3.710 1.00 85.88 107 SER A N 1
ATOM 838 C CA . SER A 1 107 ? -1.036 -5.499 2.561 1.00 85.88 107 SER A CA 1
ATOM 839 C C . SER A 1 107 ? -0.143 -6.745 2.542 1.00 85.88 107 SER A C 1
ATOM 841 O O . SER A 1 107 ? -0.596 -7.824 2.169 1.00 85.88 107 SER A O 1
ATOM 843 N N . PHE A 1 108 ? 1.125 -6.606 2.937 1.00 80.88 108 PHE A N 1
ATOM 844 C CA . PHE A 1 108 ? 2.108 -7.688 2.904 1.00 80.88 108 PHE A CA 1
ATOM 845 C C . PHE A 1 108 ? 1.846 -8.724 3.990 1.00 80.88 108 PHE A C 1
ATOM 847 O O . PHE A 1 108 ? 1.744 -9.918 3.706 1.00 80.88 108 PHE A O 1
ATOM 854 N N . LYS A 1 109 ? 1.696 -8.257 5.233 1.00 88.12 109 LYS A N 1
ATOM 855 C CA . LYS A 1 109 ? 1.409 -9.106 6.385 1.00 88.12 109 LYS A CA 1
ATOM 856 C C . LYS A 1 109 ? 0.129 -9.895 6.148 1.00 88.12 109 LYS A C 1
ATOM 858 O O . LYS A 1 109 ? 0.127 -11.097 6.372 1.00 88.12 109 LYS A O 1
ATOM 863 N N . LEU A 1 110 ? -0.927 -9.254 5.646 1.00 92.00 110 LEU A N 1
ATOM 864 C CA . LEU A 1 110 ? -2.202 -9.926 5.390 1.00 92.00 110 LEU A CA 1
ATOM 865 C C . LEU A 1 110 ? -2.110 -10.984 4.284 1.00 92.00 110 LEU A C 1
ATOM 867 O O . LEU A 1 110 ? -2.632 -12.079 4.467 1.00 92.00 110 LEU A O 1
ATOM 871 N N . ALA A 1 111 ? -1.421 -10.704 3.174 1.00 85.88 111 ALA A N 1
ATOM 872 C CA . ALA A 1 111 ? -1.257 -11.683 2.098 1.00 85.88 111 ALA A CA 1
ATOM 873 C C . ALA A 1 111 ? -0.461 -12.919 2.563 1.00 85.88 111 ALA A C 1
ATOM 875 O O . ALA A 1 111 ? -0.804 -14.049 2.224 1.00 85.88 111 ALA A O 1
ATOM 876 N N . ARG A 1 112 ? 0.546 -12.722 3.425 1.00 87.88 112 ARG A N 1
ATOM 877 C CA . ARG A 1 112 ? 1.261 -13.826 4.077 1.00 87.88 112 ARG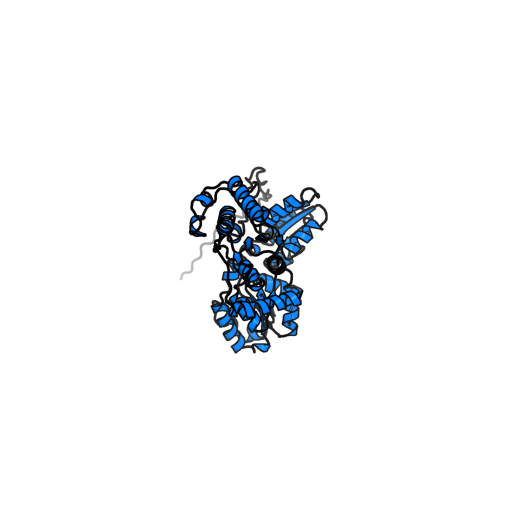 A CA 1
ATOM 878 C C . ARG A 1 112 ? 0.376 -14.598 5.060 1.00 87.88 112 ARG A C 1
ATOM 880 O O . ARG A 1 112 ? 0.376 -15.821 5.028 1.00 87.88 112 ARG A O 1
ATOM 887 N N . GLN A 1 113 ? -0.404 -13.906 5.895 1.00 92.44 113 GLN A N 1
ATOM 888 C CA . GLN A 1 113 ? -1.344 -14.563 6.812 1.00 92.44 113 GLN A CA 1
ATOM 889 C C . GLN A 1 113 ? -2.360 -15.425 6.054 1.00 92.44 113 GLN A C 1
ATOM 891 O O . GLN A 1 113 ? -2.652 -16.527 6.505 1.00 92.44 113 GLN A O 1
ATOM 896 N N . ALA A 1 114 ? -2.849 -14.962 4.900 1.00 91.25 114 ALA A N 1
ATOM 897 C CA . ALA A 1 114 ? -3.730 -15.738 4.030 1.00 91.25 114 ALA A CA 1
ATOM 898 C C . ALA A 1 114 ? -3.094 -17.078 3.615 1.00 91.25 114 ALA A C 1
ATOM 900 O O . ALA A 1 114 ? -3.721 -18.127 3.750 1.00 91.25 114 ALA A O 1
ATOM 901 N N . ALA A 1 115 ? -1.836 -17.043 3.165 1.00 89.06 115 ALA A N 1
ATOM 902 C CA . ALA A 1 115 ? -1.101 -18.225 2.720 1.00 89.06 115 ALA A CA 1
ATOM 903 C C . ALA A 1 115 ? -0.720 -19.177 3.872 1.00 89.06 115 ALA A C 1
ATOM 905 O O . ALA A 1 115 ? -0.822 -20.395 3.728 1.00 89.06 115 ALA A O 1
ATOM 906 N N . ASP A 1 116 ? -0.317 -18.630 5.024 1.00 91.75 116 ASP A N 1
ATOM 907 C CA . ASP A 1 116 ? 0.127 -19.408 6.189 1.00 91.75 116 ASP A CA 1
ATOM 908 C C . ASP A 1 116 ? -1.050 -20.129 6.895 1.00 91.75 116 ASP A C 1
ATOM 910 O O . ASP A 1 116 ? -0.863 -21.163 7.546 1.00 91.75 116 ASP A O 1
ATOM 914 N N . HIS A 1 117 ? -2.286 -19.635 6.745 1.00 91.81 117 HIS A N 1
ATOM 915 C CA . HIS A 1 117 ? -3.487 -20.202 7.371 1.00 91.81 117 HIS A CA 1
ATOM 916 C C . HIS A 1 117 ? -4.065 -21.378 6.584 1.00 91.81 117 HIS A C 1
ATOM 918 O O . HIS A 1 117 ? -5.100 -21.291 5.925 1.00 91.81 117 HIS A O 1
ATOM 924 N N . SER A 1 118 ? -3.400 -22.527 6.701 1.00 87.19 118 SER A N 1
ATOM 925 C CA . SER A 1 118 ? -3.765 -23.716 5.927 1.00 87.19 118 SER A CA 1
ATOM 926 C C . SER A 1 118 ? -5.162 -24.293 6.215 1.00 87.19 118 SER A C 1
ATOM 928 O O . SER A 1 118 ? -5.765 -24.870 5.314 1.00 87.19 118 SER A O 1
ATOM 930 N N . GLN A 1 119 ? -5.689 -24.107 7.430 1.00 91.62 119 GLN A N 1
ATOM 931 C CA . GLN A 1 119 ? -6.999 -24.629 7.859 1.00 91.62 119 GLN A CA 1
ATOM 932 C C . GLN A 1 119 ? -8.196 -23.839 7.307 1.00 91.62 119 GLN A C 1
ATOM 934 O O . GLN A 1 119 ? -9.326 -24.321 7.362 1.00 91.62 119 GLN A O 1
ATOM 939 N N . ALA A 1 120 ? -7.961 -22.630 6.789 1.00 96.00 120 ALA A N 1
ATOM 940 C CA . ALA A 1 120 ? -9.022 -21.791 6.260 1.00 96.00 120 ALA A CA 1
ATOM 941 C C . ALA A 1 120 ? -9.367 -22.207 4.826 1.00 96.00 120 ALA A C 1
ATOM 943 O O . ALA A 1 120 ? -8.523 -22.111 3.936 1.00 96.00 120 ALA A O 1
ATOM 944 N N . ASP A 1 121 ? -10.617 -22.604 4.597 1.00 96.50 121 ASP A N 1
ATOM 945 C CA . ASP A 1 121 ? -11.176 -22.807 3.255 1.00 96.50 121 ASP A CA 1
ATOM 946 C C . ASP A 1 121 ? -11.605 -21.469 2.634 1.00 96.50 121 ASP A C 1
ATOM 948 O O . ASP A 1 121 ? -11.619 -21.300 1.416 1.00 96.50 121 ASP A O 1
ATOM 952 N N . PHE A 1 122 ? -11.983 -20.515 3.486 1.00 98.00 122 PHE A N 1
ATOM 953 C CA . PHE A 1 122 ? -12.604 -19.252 3.119 1.00 98.00 122 PHE A CA 1
ATOM 954 C C . PHE A 1 122 ? -11.830 -18.089 3.726 1.00 98.00 122 PHE A C 1
ATOM 956 O O . PHE A 1 122 ? -11.597 -18.051 4.934 1.00 98.00 122 PHE A O 1
ATOM 963 N N . ILE A 1 123 ? -11.478 -17.109 2.902 1.00 98.19 123 ILE A N 1
ATOM 964 C CA . ILE A 1 123 ? -10.728 -15.925 3.313 1.00 98.19 123 ILE A CA 1
ATOM 965 C C . ILE A 1 123 ? -11.534 -14.691 2.917 1.00 98.19 123 ILE A C 1
ATOM 967 O O . ILE A 1 123 ? -11.634 -14.361 1.738 1.00 98.19 123 ILE A O 1
ATOM 971 N N . LEU A 1 124 ? -12.111 -13.990 3.893 1.00 98.12 124 LEU A N 1
ATOM 972 C CA . LEU A 1 124 ? -12.752 -12.698 3.662 1.00 98.12 124 LEU A CA 1
ATOM 973 C C . LEU A 1 124 ? -11.720 -11.581 3.847 1.00 98.12 124 LEU A C 1
ATOM 975 O O . LEU A 1 124 ? -11.288 -11.295 4.965 1.00 98.12 124 LEU A O 1
ATOM 979 N N . PHE A 1 125 ? -11.332 -10.934 2.753 1.00 97.81 125 PHE A N 1
ATOM 980 C CA . PHE A 1 125 ? -10.335 -9.872 2.761 1.00 97.81 125 PHE A CA 1
ATOM 981 C C . PHE A 1 125 ? -11.007 -8.497 2.882 1.00 97.81 125 PHE A C 1
ATOM 983 O O . PHE A 1 125 ? -11.450 -7.909 1.899 1.00 97.81 125 PHE A O 1
ATOM 990 N N . CYS A 1 126 ? -11.064 -7.935 4.087 1.00 97.19 126 CYS A N 1
ATOM 991 C CA . CYS A 1 126 ? -11.547 -6.578 4.350 1.00 97.19 126 CYS A CA 1
ATOM 992 C C . CYS A 1 126 ? -10.462 -5.544 4.000 1.00 97.19 126 CYS A C 1
ATOM 994 O O . CYS A 1 126 ? -9.781 -4.975 4.858 1.00 97.19 126 CYS A O 1
ATOM 996 N N . GLY A 1 127 ? -10.312 -5.293 2.702 1.00 94.62 127 GLY A N 1
ATOM 997 C CA . GLY A 1 127 ? -9.354 -4.360 2.112 1.00 94.62 127 GLY A CA 1
ATOM 998 C C . GLY A 1 127 ? -9.842 -3.867 0.753 1.00 94.62 127 GLY A C 1
ATOM 999 O O . GLY A 1 127 ? -11.010 -3.520 0.605 1.00 94.62 127 GLY A O 1
ATOM 1000 N N . VAL A 1 128 ? -8.946 -3.845 -0.231 1.00 94.50 128 VAL A N 1
ATOM 1001 C CA . VAL A 1 128 ? -9.243 -3.451 -1.618 1.00 94.50 128 VAL A CA 1
ATOM 1002 C C . VAL A 1 128 ? -8.808 -4.539 -2.603 1.00 94.50 128 VAL A C 1
ATOM 1004 O O . VAL A 1 128 ? -8.029 -5.424 -2.248 1.00 94.50 128 VAL A O 1
ATOM 1007 N N . HIS A 1 129 ? -9.290 -4.459 -3.843 1.00 94.56 129 HIS A N 1
ATOM 1008 C CA . HIS A 1 129 ? -9.207 -5.498 -4.872 1.00 94.56 129 HIS A CA 1
ATOM 1009 C C . HIS A 1 129 ? -7.808 -6.097 -5.045 1.00 94.56 129 HIS A C 1
ATOM 1011 O O . HIS A 1 129 ? -7.633 -7.296 -4.854 1.00 94.56 129 HIS A O 1
ATOM 1017 N N . PHE A 1 130 ? -6.784 -5.273 -5.288 1.00 92.94 130 PHE A N 1
ATOM 1018 C CA . PHE A 1 130 ? -5.420 -5.773 -5.499 1.00 92.94 130 PHE A CA 1
ATOM 1019 C C . PHE A 1 130 ? -4.839 -6.527 -4.288 1.00 92.94 130 PHE A C 1
ATOM 1021 O O . PHE A 1 130 ? -3.932 -7.351 -4.438 1.00 92.94 130 PHE A O 1
ATOM 1028 N N . MET A 1 131 ? -5.305 -6.220 -3.070 1.00 94.56 131 MET A N 1
ATOM 1029 C CA . MET A 1 131 ? -4.852 -6.910 -1.861 1.00 94.56 131 MET A CA 1
ATOM 1030 C C . MET A 1 131 ? -5.438 -8.319 -1.822 1.00 94.56 131 MET A C 1
ATOM 1032 O O . MET A 1 131 ? -4.713 -9.273 -1.550 1.00 94.56 131 MET A O 1
ATOM 1036 N N . ALA A 1 132 ? -6.722 -8.446 -2.166 1.00 95.69 132 ALA A N 1
ATOM 1037 C CA . ALA A 1 132 ? -7.394 -9.730 -2.289 1.00 95.69 132 ALA A CA 1
ATOM 1038 C C . ALA A 1 132 ? -6.827 -10.563 -3.455 1.00 95.69 132 ALA A C 1
ATOM 1040 O O . ALA A 1 132 ? -6.627 -11.760 -3.291 1.00 95.69 132 ALA A O 1
ATOM 1041 N N . GLU A 1 133 ? -6.458 -9.943 -4.582 1.00 95.88 133 GLU A N 1
ATOM 1042 C CA . GLU A 1 133 ? -5.730 -10.632 -5.662 1.00 95.88 133 GLU A CA 1
ATOM 1043 C C . GLU A 1 133 ? -4.388 -11.180 -5.176 1.00 95.88 133 GLU A C 1
ATOM 1045 O O . GLU A 1 133 ? -4.025 -12.311 -5.473 1.00 95.88 133 GLU A O 1
ATOM 1050 N N . SER A 1 134 ? -3.649 -10.388 -4.398 1.00 94.44 134 SER A N 1
ATOM 1051 C CA . SER A 1 134 ? -2.358 -10.822 -3.858 1.00 94.44 134 SER A CA 1
ATOM 1052 C C . SER A 1 134 ? -2.510 -11.976 -2.866 1.00 94.44 134 SER A C 1
ATOM 1054 O O . SER A 1 134 ? -1.637 -12.837 -2.808 1.00 94.44 134 SER A O 1
ATOM 1056 N N . ALA A 1 135 ? -3.611 -12.012 -2.110 1.00 94.56 135 ALA A N 1
ATOM 1057 C CA . ALA A 1 135 ? -3.959 -13.165 -1.292 1.00 94.56 135 ALA A CA 1
ATOM 1058 C C . ALA A 1 135 ? -4.279 -14.387 -2.171 1.00 94.56 135 ALA A C 1
ATOM 1060 O O . ALA A 1 135 ? -3.643 -15.411 -1.965 1.00 94.56 135 ALA A O 1
ATOM 1061 N N . ASP A 1 136 ? -5.143 -14.265 -3.191 1.00 96.00 136 ASP A N 1
ATOM 1062 C CA . ASP A 1 136 ? -5.482 -15.366 -4.123 1.00 96.00 136 ASP A CA 1
ATOM 1063 C C . ASP A 1 136 ? -4.250 -15.949 -4.836 1.00 96.00 136 ASP A C 1
ATOM 1065 O O . ASP A 1 136 ? -4.174 -17.149 -5.099 1.00 96.00 136 ASP A O 1
ATOM 1069 N N . ILE A 1 137 ? -3.256 -15.108 -5.134 1.00 95.25 137 ILE A N 1
ATOM 1070 C CA . ILE A 1 137 ? -2.002 -15.544 -5.757 1.00 95.25 137 ILE A CA 1
ATOM 1071 C C . ILE A 1 137 ? -1.163 -16.419 -4.814 1.00 95.25 137 ILE A C 1
ATOM 1073 O O . ILE A 1 137 ? -0.516 -17.357 -5.280 1.00 95.25 137 ILE A O 1
ATOM 1077 N N . LEU A 1 138 ? -1.135 -16.097 -3.517 1.00 92.94 138 LEU A N 1
ATOM 1078 C CA . LEU A 1 138 ? -0.287 -16.772 -2.527 1.00 92.94 138 LEU A CA 1
ATOM 1079 C C . LEU A 1 138 ? -0.985 -17.946 -1.830 1.00 92.94 138 LEU A C 1
ATOM 1081 O O . LEU A 1 138 ? -0.311 -18.831 -1.301 1.00 92.94 138 LEU A O 1
ATOM 1085 N N . THR A 1 139 ? -2.314 -17.947 -1.791 1.00 93.62 139 THR A N 1
ATOM 1086 C CA . THR A 1 139 ? -3.110 -19.015 -1.185 1.00 93.62 139 THR A CA 1
ATOM 1087 C C . THR A 1 139 ? -3.152 -20.257 -2.063 1.00 93.62 139 THR A C 1
ATOM 1089 O O . THR A 1 139 ? -2.842 -20.233 -3.256 1.00 93.62 139 THR A O 1
ATOM 1092 N N . ARG A 1 140 ? -3.562 -21.380 -1.473 1.00 92.12 140 ARG A N 1
ATOM 1093 C CA . ARG A 1 140 ? -3.740 -22.616 -2.234 1.00 92.12 140 ARG A CA 1
ATOM 1094 C C . ARG A 1 140 ? -4.961 -22.521 -3.165 1.00 92.12 140 ARG A C 1
ATOM 1096 O O . ARG A 1 140 ? -5.917 -21.828 -2.825 1.00 92.12 140 ARG A O 1
ATOM 1103 N N . PRO A 1 141 ? -4.997 -23.278 -4.279 1.00 89.25 141 PRO A N 1
ATOM 1104 C CA . PRO A 1 141 ? -6.113 -23.241 -5.230 1.00 89.25 141 PRO A CA 1
ATOM 1105 C C . PRO A 1 141 ? -7.484 -23.650 -4.664 1.00 89.25 141 PRO A C 1
ATOM 1107 O O . PRO A 1 141 ? -8.506 -23.352 -5.279 1.00 89.25 141 PRO A O 1
ATOM 1110 N N . ASP A 1 142 ? -7.515 -24.380 -3.544 1.00 91.94 142 ASP A N 1
ATOM 1111 C CA . ASP A 1 142 ? -8.732 -24.796 -2.837 1.00 91.94 142 ASP A CA 1
ATOM 1112 C C . ASP A 1 142 ? -9.275 -23.729 -1.875 1.00 91.94 142 ASP A C 1
ATOM 1114 O O . ASP A 1 142 ? -10.423 -23.839 -1.446 1.00 91.94 142 ASP A O 1
ATOM 1118 N N . GLN A 1 143 ? -8.491 -22.694 -1.559 1.00 95.38 143 GLN A N 1
ATOM 1119 C CA . GLN A 1 143 ? -8.930 -21.596 -0.703 1.00 95.38 143 GLN A CA 1
ATOM 1120 C C . GLN A 1 143 ? -9.674 -20.550 -1.533 1.00 95.38 143 GLN A C 1
ATOM 1122 O O . GLN A 1 143 ? -9.184 -20.072 -2.554 1.00 95.38 143 GLN A O 1
ATOM 1127 N N . ALA A 1 144 ? -10.863 -20.163 -1.084 1.00 96.81 144 ALA A N 1
ATOM 1128 C CA . ALA A 1 144 ? -11.631 -19.103 -1.716 1.00 96.81 144 ALA A CA 1
ATOM 1129 C C . ALA A 1 144 ? -11.324 -17.763 -1.043 1.00 96.81 144 ALA A C 1
ATOM 1131 O O . ALA A 1 144 ? -11.608 -17.577 0.141 1.00 96.81 144 ALA A O 1
ATOM 1132 N N . VAL A 1 145 ? -10.770 -16.820 -1.806 1.00 97.75 145 VAL A N 1
ATOM 1133 C CA . VAL A 1 145 ? -10.582 -15.434 -1.367 1.00 97.75 145 VAL A CA 1
ATOM 1134 C C . VAL A 1 145 ? -11.760 -14.591 -1.842 1.00 97.75 145 VAL A C 1
ATOM 1136 O O . VAL A 1 145 ? -12.059 -14.539 -3.034 1.00 97.75 145 VAL A O 1
ATOM 1139 N N . MET A 1 146 ? -12.429 -13.908 -0.917 1.00 97.75 146 MET A N 1
ATOM 1140 C CA . MET A 1 146 ? -13.566 -13.036 -1.200 1.00 97.75 146 MET A CA 1
ATOM 1141 C C . MET A 1 146 ? -13.308 -11.614 -0.723 1.00 97.75 146 MET A C 1
ATOM 1143 O O . MET A 1 146 ? -12.686 -11.383 0.314 1.00 97.75 146 MET A O 1
ATOM 1147 N N . LEU A 1 147 ? -13.868 -10.655 -1.452 1.00 96.75 147 LEU A N 1
ATOM 1148 C CA . LEU A 1 147 ? -13.872 -9.242 -1.091 1.00 96.75 147 LEU A CA 1
ATOM 1149 C C . LEU A 1 147 ? -15.308 -8.826 -0.726 1.00 96.75 147 LEU A C 1
ATOM 1151 O O . LEU A 1 147 ? -16.218 -9.082 -1.516 1.00 96.75 147 LEU A O 1
ATOM 1155 N N . PRO A 1 148 ? -15.563 -8.166 0.423 1.00 95.75 148 PRO A N 1
ATOM 1156 C CA . PRO A 1 148 ? -16.923 -7.758 0.774 1.00 95.75 148 PRO A CA 1
ATOM 1157 C C . PRO A 1 148 ? -17.593 -6.908 -0.311 1.00 95.75 148 PRO A C 1
ATOM 1159 O O . PRO A 1 148 ? -18.758 -7.129 -0.625 1.00 95.75 148 PRO A O 1
ATOM 1162 N N . ASN A 1 149 ? -16.851 -5.974 -0.912 1.00 93.88 149 ASN A N 1
ATOM 1163 C CA . ASN A 1 149 ? -17.349 -5.109 -1.976 1.00 93.88 149 ASN A CA 1
ATOM 1164 C C . ASN A 1 149 ? -16.381 -5.094 -3.167 1.00 93.88 149 ASN A C 1
ATOM 1166 O O . ASN A 1 149 ? -15.262 -4.602 -3.032 1.00 93.88 149 ASN A O 1
ATOM 1170 N N . LEU A 1 150 ? -16.813 -5.581 -4.333 1.00 92.31 150 LEU A N 1
ATOM 1171 C CA . LEU A 1 150 ? -15.978 -5.661 -5.541 1.00 92.31 150 LEU A CA 1
ATOM 1172 C C . LEU A 1 150 ? -15.546 -4.291 -6.078 1.00 92.31 150 LEU A C 1
ATOM 1174 O O . LEU A 1 150 ? -14.496 -4.181 -6.706 1.00 92.31 150 LEU A O 1
ATOM 1178 N N . ALA A 1 151 ? -16.294 -3.227 -5.783 1.00 90.00 151 ALA A N 1
ATOM 1179 C CA . ALA A 1 151 ? -15.895 -1.872 -6.133 1.00 90.00 151 ALA A CA 1
ATOM 1180 C C . ALA A 1 151 ? -14.868 -1.272 -5.161 1.00 90.00 151 ALA A C 1
ATOM 1182 O O . ALA A 1 151 ? -14.458 -0.128 -5.359 1.00 90.00 151 ALA A O 1
ATOM 1183 N N . ALA A 1 152 ? -14.430 -1.964 -4.106 1.00 91.12 152 ALA A N 1
ATOM 1184 C CA . ALA A 1 152 ? -13.342 -1.485 -3.252 1.00 91.12 152 ALA A CA 1
ATOM 1185 C C . ALA A 1 152 ? -11.996 -1.559 -4.004 1.00 91.12 152 ALA A C 1
ATOM 1187 O O . ALA A 1 152 ? -11.232 -2.501 -3.842 1.00 91.12 152 ALA A O 1
ATOM 1188 N N . GLY A 1 153 ? -11.717 -0.576 -4.865 1.00 89.06 153 GLY A N 1
ATOM 1189 C CA . GLY A 1 153 ? -10.483 -0.466 -5.656 1.00 89.06 153 GLY A CA 1
ATOM 1190 C C . GLY A 1 153 ? -9.407 0.405 -5.000 1.00 89.06 153 GLY A C 1
ATOM 1191 O O . GLY A 1 153 ? -9.410 0.639 -3.792 1.00 89.06 153 GLY A O 1
ATOM 1192 N N . CYS A 1 154 ? -8.484 0.945 -5.792 1.00 89.50 154 CYS A N 1
ATOM 1193 C CA . CYS A 1 154 ? -7.507 1.921 -5.318 1.00 89.50 154 CYS A CA 1
ATOM 1194 C C . CYS A 1 154 ? -7.172 2.892 -6.440 1.00 89.50 154 CYS A C 1
ATOM 1196 O O . CYS A 1 154 ? -6.526 2.506 -7.407 1.00 89.50 154 CYS A O 1
ATOM 1198 N N . SER A 1 155 ? -7.536 4.163 -6.260 1.00 89.81 155 SER A N 1
ATOM 1199 C CA . SER A 1 155 ? -7.326 5.198 -7.278 1.00 89.81 155 SER A CA 1
ATOM 1200 C C . SER A 1 155 ? -5.876 5.282 -7.748 1.00 89.81 155 SER A C 1
ATOM 1202 O O . SER A 1 155 ? -5.638 5.518 -8.921 1.00 89.81 155 SER A O 1
ATOM 1204 N N . MET A 1 156 ? -4.911 5.061 -6.854 1.00 92.94 156 MET A N 1
ATOM 1205 C CA . MET A 1 156 ? -3.489 5.047 -7.189 1.00 92.94 156 MET A CA 1
ATOM 1206 C C . MET A 1 156 ? -3.073 3.806 -7.987 1.00 92.94 156 MET A C 1
ATOM 1208 O O . MET A 1 156 ? -2.284 3.937 -8.917 1.00 92.94 156 MET A O 1
ATOM 1212 N N . ALA A 1 157 ? -3.590 2.620 -7.650 1.00 91.50 157 ALA A N 1
ATOM 1213 C CA . ALA A 1 157 ? -3.357 1.421 -8.458 1.00 91.50 157 ALA A CA 1
ATOM 1214 C C . ALA A 1 157 ? -3.933 1.618 -9.868 1.00 91.50 157 ALA A C 1
ATOM 1216 O O . ALA A 1 157 ? -3.270 1.311 -10.853 1.00 91.50 157 ALA A O 1
ATOM 1217 N N . ASP A 1 158 ? -5.106 2.252 -9.955 1.00 90.94 158 ASP A N 1
ATOM 1218 C CA . ASP A 1 158 ? -5.784 2.546 -11.214 1.00 90.94 158 ASP A CA 1
ATOM 1219 C C . ASP A 1 158 ? -5.041 3.589 -12.080 1.00 90.94 158 ASP A C 1
ATOM 1221 O O . ASP A 1 158 ? -5.318 3.694 -13.274 1.00 90.94 158 ASP A O 1
ATOM 1225 N N . MET A 1 159 ? -4.078 4.342 -11.526 1.00 95.06 159 MET A N 1
ATOM 1226 C CA . MET A 1 159 ? -3.230 5.270 -12.296 1.00 95.06 159 MET A CA 1
ATOM 1227 C C . MET A 1 159 ? -2.170 4.557 -13.144 1.00 95.06 159 MET A C 1
ATOM 1229 O O . MET A 1 159 ? -1.590 5.187 -14.027 1.00 95.06 159 MET A O 1
ATOM 1233 N N . ALA A 1 160 ? -1.882 3.280 -12.880 1.00 95.38 160 ALA A N 1
ATOM 1234 C CA . ALA A 1 160 ? -1.047 2.448 -13.739 1.00 95.38 160 ALA A CA 1
ATOM 1235 C C . ALA A 1 160 ? -1.892 1.295 -14.272 1.00 95.38 160 ALA A C 1
ATOM 1237 O O . ALA A 1 160 ? -2.096 0.294 -13.590 1.00 95.38 160 ALA A O 1
ATOM 1238 N N . GLN A 1 161 ? -2.382 1.429 -15.500 1.00 95.19 161 GLN A N 1
ATOM 1239 C CA . GLN A 1 161 ? -3.101 0.344 -16.154 1.00 95.19 161 GLN A CA 1
ATOM 1240 C C . GLN A 1 161 ? -2.126 -0.581 -16.898 1.00 95.19 161 GLN A C 1
ATOM 1242 O O . GLN A 1 161 ? -1.110 -0.102 -17.415 1.00 95.19 161 GLN A O 1
ATOM 1247 N N . PRO A 1 162 ? -2.425 -1.891 -17.013 1.00 95.75 162 PRO A N 1
ATOM 1248 C CA . PRO A 1 162 ? -1.575 -2.845 -17.724 1.00 95.75 162 PRO A CA 1
ATOM 1249 C C . PRO A 1 162 ? -1.132 -2.373 -19.112 1.00 95.75 162 PRO A C 1
ATOM 1251 O O . PRO A 1 162 ? 0.060 -2.379 -19.404 1.00 95.75 162 PRO A O 1
ATOM 1254 N N . GLN A 1 163 ? -2.063 -1.887 -19.938 1.00 96.50 163 GLN A N 1
ATOM 1255 C CA . GLN A 1 163 ? -1.753 -1.419 -21.290 1.00 96.50 163 GLN A CA 1
ATOM 1256 C C . GLN A 1 163 ? -0.770 -0.240 -21.314 1.00 96.50 163 GLN A C 1
ATOM 1258 O O . GLN A 1 163 ? 0.101 -0.195 -22.181 1.00 96.50 163 GLN A O 1
ATOM 1263 N N . ASP A 1 164 ? -0.872 0.674 -20.347 1.00 97.19 164 ASP A N 1
ATOM 1264 C CA . ASP A 1 164 ? -0.022 1.862 -20.290 1.00 97.19 164 ASP A CA 1
ATOM 1265 C C . ASP A 1 164 ? 1.396 1.476 -19.868 1.00 97.19 164 ASP A C 1
ATOM 1267 O O . ASP A 1 164 ? 2.373 1.984 -20.417 1.00 97.19 164 ASP A O 1
ATOM 1271 N N . VAL A 1 165 ? 1.523 0.546 -18.915 1.00 97.88 165 VAL A N 1
ATOM 1272 C CA . VAL A 1 165 ? 2.826 0.038 -18.464 1.00 97.88 165 VAL A CA 1
ATOM 1273 C C . VAL A 1 165 ? 3.506 -0.767 -19.569 1.00 97.88 165 VAL A C 1
ATOM 1275 O O . VAL A 1 165 ? 4.706 -0.600 -19.769 1.00 97.88 165 VAL A O 1
ATOM 1278 N N . TYR A 1 166 ? 2.766 -1.590 -20.318 1.00 97.69 166 TYR A N 1
ATOM 1279 C CA . TYR A 1 166 ? 3.332 -2.365 -21.427 1.00 97.69 166 TYR A CA 1
ATOM 1280 C C . TYR A 1 166 ? 3.839 -1.446 -22.541 1.00 97.69 166 TYR A C 1
ATOM 1282 O O . TYR A 1 166 ? 4.987 -1.570 -22.956 1.00 97.69 166 TYR A O 1
ATOM 1290 N N . ALA A 1 167 ? 3.035 -0.458 -22.947 1.00 97.56 167 ALA A N 1
ATOM 1291 C CA . ALA A 1 167 ? 3.459 0.537 -23.930 1.00 97.56 167 ALA A CA 1
ATOM 1292 C C . ALA A 1 167 ? 4.675 1.343 -23.444 1.00 97.56 167 ALA A C 1
ATOM 1294 O O . ALA A 1 167 ? 5.632 1.548 -24.188 1.00 97.56 167 ALA A O 1
ATOM 1295 N N . SER A 1 168 ? 4.672 1.750 -22.172 1.00 97.44 168 SER A N 1
ATOM 1296 C CA . SER A 1 168 ? 5.792 2.478 -21.568 1.00 97.44 168 SER A CA 1
ATOM 1297 C C . SER A 1 168 ? 7.067 1.639 -21.513 1.00 97.44 168 SER A C 1
ATOM 1299 O O . SER A 1 168 ? 8.161 2.170 -21.686 1.00 97.44 168 SER A O 1
ATOM 1301 N N . TRP A 1 169 ? 6.944 0.330 -21.287 1.00 97.94 169 TRP A N 1
ATOM 1302 C CA . TRP A 1 169 ? 8.070 -0.596 -21.310 1.00 97.94 169 TRP A CA 1
ATOM 1303 C C . TRP A 1 169 ? 8.665 -0.737 -22.708 1.00 97.94 169 TRP A C 1
ATOM 1305 O O . TRP A 1 169 ? 9.883 -0.660 -22.850 1.00 97.94 169 TRP A O 1
ATOM 1315 N N . ASP A 1 170 ? 7.838 -0.875 -23.743 1.00 97.31 170 ASP A N 1
ATOM 1316 C CA . ASP A 1 170 ? 8.305 -0.938 -25.133 1.00 97.31 170 ASP A CA 1
ATOM 1317 C C . ASP A 1 170 ? 9.023 0.361 -25.541 1.00 97.31 170 ASP A C 1
ATOM 1319 O O . ASP A 1 170 ? 10.108 0.335 -26.127 1.00 97.31 170 ASP A O 1
ATOM 1323 N N . GLU A 1 171 ? 8.464 1.517 -25.172 1.00 97.19 171 GLU A N 1
ATOM 1324 C CA . GLU A 1 171 ? 9.098 2.817 -25.403 1.00 97.19 171 GLU A CA 1
ATOM 1325 C C . GLU A 1 171 ? 10.432 2.936 -24.658 1.00 97.19 171 GLU A C 1
ATOM 1327 O O . GLU A 1 171 ? 11.453 3.276 -25.257 1.00 97.19 171 GLU A O 1
ATOM 1332 N N . LEU A 1 172 ? 10.453 2.607 -23.366 1.00 96.69 172 LEU A N 1
ATOM 1333 C CA . LEU A 1 172 ? 11.656 2.634 -22.541 1.00 96.69 172 LEU A CA 1
ATOM 1334 C C . LEU A 1 172 ? 12.751 1.723 -23.107 1.00 96.69 172 LEU A C 1
ATOM 1336 O O . LEU A 1 172 ? 13.901 2.143 -23.254 1.00 96.69 172 LEU A O 1
ATOM 1340 N N . THR A 1 173 ? 12.385 0.492 -23.459 1.00 95.88 173 THR A N 1
ATOM 1341 C CA . THR A 1 173 ? 13.333 -0.521 -23.930 1.00 95.88 173 THR A CA 1
ATOM 1342 C C . THR A 1 173 ? 13.844 -0.269 -25.349 1.00 95.88 173 THR A C 1
ATOM 1344 O O . THR A 1 173 ? 14.879 -0.808 -25.740 1.00 95.88 173 THR A O 1
ATOM 1347 N N . SER A 1 174 ? 13.191 0.628 -26.097 1.00 96.44 174 SER A N 1
ATOM 1348 C CA . SER A 1 174 ? 13.706 1.141 -27.372 1.00 96.44 174 SER A CA 1
ATOM 1349 C C . SER A 1 174 ? 14.900 2.096 -27.221 1.00 96.44 174 SER A C 1
ATOM 1351 O O . SER A 1 174 ? 15.648 2.292 -28.178 1.00 96.44 174 SER A O 1
ATOM 1353 N N . VAL A 1 175 ? 15.091 2.682 -26.031 1.00 96.25 175 VAL A N 1
ATOM 1354 C CA . VAL A 1 175 ? 16.203 3.599 -25.721 1.00 96.25 175 VAL A CA 1
ATOM 1355 C C . VAL A 1 175 ? 17.272 2.911 -24.881 1.00 96.25 175 VAL A C 1
ATOM 1357 O O . VAL A 1 175 ? 18.460 3.058 -25.154 1.00 96.25 175 VAL A O 1
ATOM 1360 N N . VAL A 1 176 ? 16.871 2.145 -23.864 1.00 94.81 176 VAL A N 1
ATOM 1361 C CA . VAL A 1 176 ? 17.799 1.436 -22.972 1.00 94.81 176 VAL A CA 1
ATOM 1362 C C . VAL A 1 176 ? 17.526 -0.068 -22.999 1.00 94.81 176 VAL A C 1
ATOM 1364 O O . VAL A 1 176 ? 16.370 -0.457 -22.935 1.00 94.81 176 VAL A O 1
ATOM 1367 N N . PRO A 1 177 ? 18.547 -0.943 -23.040 1.00 93.75 177 PRO A N 1
ATOM 1368 C CA . PRO A 1 177 ? 18.319 -2.388 -23.038 1.00 93.75 177 PRO A CA 1
ATOM 1369 C C . PRO A 1 177 ? 17.466 -2.849 -21.849 1.00 93.75 177 PRO A C 1
ATOM 1371 O O . PRO A 1 177 ? 17.680 -2.399 -20.715 1.00 93.75 177 PRO A O 1
ATOM 1374 N N . ALA A 1 178 ? 16.526 -3.763 -22.102 1.00 93.19 178 ALA A N 1
ATOM 1375 C CA . ALA A 1 178 ? 15.617 -4.296 -21.088 1.00 93.19 178 ALA A CA 1
ATOM 1376 C C . ALA A 1 178 ? 16.376 -4.948 -19.923 1.00 93.19 178 ALA A C 1
ATOM 1378 O O . ALA A 1 178 ? 16.006 -4.775 -18.769 1.00 93.19 178 ALA A O 1
ATOM 1379 N N . GLU A 1 179 ? 17.505 -5.598 -20.202 1.00 93.75 179 GLU A N 1
ATOM 1380 C CA . GLU A 1 179 ? 18.352 -6.275 -19.216 1.00 93.75 179 GLU A CA 1
ATOM 1381 C C . GLU A 1 179 ? 18.997 -5.305 -18.216 1.00 93.75 179 GLU A C 1
ATOM 1383 O O . GLU A 1 179 ? 19.432 -5.716 -17.143 1.00 93.75 179 GLU A O 1
ATOM 1388 N N . ARG A 1 180 ? 19.073 -4.011 -18.555 1.00 95.00 180 ARG A N 1
ATOM 1389 C CA . ARG A 1 180 ? 19.621 -2.962 -17.680 1.00 95.00 180 ARG A CA 1
ATOM 1390 C C . ARG A 1 180 ? 18.547 -2.264 -16.848 1.00 95.00 180 ARG A C 1
ATOM 1392 O O . ARG A 1 180 ? 18.892 -1.413 -16.025 1.00 95.00 180 ARG A O 1
ATOM 1399 N N . THR A 1 181 ? 17.273 -2.593 -17.058 1.00 96.94 181 THR A N 1
ATOM 1400 C CA . THR A 1 181 ? 16.137 -1.971 -16.378 1.00 96.94 181 THR A CA 1
ATOM 1401 C C . THR A 1 181 ? 15.383 -3.017 -15.568 1.00 96.94 181 THR A C 1
ATOM 1403 O O . THR A 1 181 ? 14.896 -3.999 -16.109 1.00 96.94 181 THR A O 1
ATOM 1406 N N . ILE A 1 182 ? 15.236 -2.788 -14.266 1.00 98.25 182 ILE A N 1
ATOM 1407 C CA . ILE A 1 182 ? 14.481 -3.665 -13.372 1.00 98.25 182 ILE A CA 1
ATOM 1408 C C . ILE A 1 182 ? 13.131 -3.009 -13.060 1.00 98.25 182 ILE A C 1
ATOM 1410 O O . ILE A 1 182 ? 13.104 -1.945 -12.436 1.00 98.25 182 ILE A O 1
ATOM 1414 N N . PRO A 1 183 ? 11.991 -3.588 -13.467 1.00 98.44 183 PRO A N 1
ATOM 1415 C CA . PRO A 1 183 ? 10.700 -3.066 -13.056 1.00 98.44 183 PRO A CA 1
ATOM 1416 C C . PRO A 1 183 ? 10.456 -3.409 -11.583 1.00 98.44 183 PRO A C 1
ATOM 1418 O O . PRO A 1 183 ? 10.674 -4.534 -11.139 1.00 98.44 183 PRO A O 1
ATOM 1421 N N . VAL A 1 184 ? 9.997 -2.436 -10.808 1.00 98.56 184 VAL A N 1
ATOM 1422 C CA . VAL A 1 184 ? 9.587 -2.621 -9.416 1.00 98.56 184 VAL A CA 1
ATOM 1423 C C . VAL A 1 184 ? 8.194 -2.043 -9.275 1.00 98.56 184 VAL A C 1
ATOM 1425 O O . VAL A 1 184 ? 7.977 -0.855 -9.514 1.00 98.56 184 VAL A O 1
ATOM 1428 N N . THR A 1 185 ? 7.243 -2.888 -8.887 1.00 98.19 185 THR A N 1
ATOM 1429 C CA . THR A 1 185 ? 5.874 -2.440 -8.644 1.00 98.19 185 THR A CA 1
ATOM 1430 C C . THR A 1 185 ? 5.567 -2.443 -7.161 1.00 98.19 185 THR A C 1
ATOM 1432 O O . THR A 1 185 ? 5.871 -3.397 -6.448 1.00 98.19 185 THR A O 1
ATOM 1435 N N . TYR A 1 186 ? 4.949 -1.377 -6.677 1.00 96.94 186 TYR A N 1
ATOM 1436 C CA . TYR A 1 186 ? 4.375 -1.360 -5.345 1.00 96.94 186 TYR A CA 1
ATOM 1437 C C . TYR A 1 186 ? 3.205 -2.354 -5.280 1.00 96.94 186 TYR A C 1
ATOM 1439 O O . TYR A 1 186 ? 2.507 -2.586 -6.269 1.00 96.94 186 TYR A O 1
ATOM 1447 N N . MET A 1 187 ? 2.970 -2.935 -4.104 1.00 93.50 187 MET A N 1
ATOM 1448 C CA . MET A 1 187 ? 1.879 -3.873 -3.823 1.00 93.50 187 MET A CA 1
ATOM 1449 C C . MET A 1 187 ? 0.518 -3.358 -4.308 1.00 93.50 187 MET A C 1
ATOM 1451 O O . MET A 1 187 ? -0.319 -4.148 -4.750 1.00 93.50 187 MET A O 1
ATOM 1455 N N . ASN A 1 188 ? 0.334 -2.037 -4.271 1.00 93.56 188 ASN A N 1
ATOM 1456 C CA . ASN A 1 188 ? -0.825 -1.293 -4.751 1.00 93.56 188 ASN A CA 1
ATOM 1457 C C . ASN A 1 188 ? -0.853 -1.218 -6.289 1.00 93.56 188 ASN A C 1
ATOM 1459 O O . ASN A 1 188 ? -0.732 -0.144 -6.871 1.00 93.56 188 ASN A O 1
ATOM 1463 N N . SER A 1 189 ? -0.989 -2.371 -6.937 1.00 95.19 189 SER A N 1
ATOM 1464 C CA . SER A 1 189 ? -0.980 -2.557 -8.394 1.00 95.19 189 SER A CA 1
ATOM 1465 C C . SER A 1 189 ? -1.833 -3.760 -8.796 1.00 95.19 189 SER A C 1
ATOM 1467 O O . SER A 1 189 ? -2.018 -4.672 -7.996 1.00 95.19 189 SER A O 1
ATOM 1469 N N . ASP A 1 190 ? -2.321 -3.796 -10.032 1.00 95.12 190 ASP A N 1
ATOM 1470 C CA . ASP A 1 190 ? -3.072 -4.933 -10.585 1.00 95.12 190 ASP A CA 1
ATOM 1471 C C . ASP A 1 190 ? -2.239 -6.237 -10.614 1.00 95.12 190 ASP A C 1
ATOM 1473 O O . ASP A 1 190 ? -1.014 -6.207 -10.797 1.00 95.12 190 ASP A O 1
ATOM 1477 N N . ALA A 1 191 ? -2.879 -7.399 -10.460 1.00 96.50 191 ALA A N 1
ATOM 1478 C CA . ALA A 1 191 ? -2.220 -8.703 -10.582 1.00 96.50 191 ALA A CA 1
ATOM 1479 C C . ALA A 1 191 ? -1.432 -8.876 -11.898 1.00 96.50 191 ALA A C 1
ATOM 1481 O O . ALA A 1 191 ? -0.310 -9.389 -11.884 1.00 96.50 191 ALA A O 1
ATOM 1482 N N . LYS A 1 192 ? -1.948 -8.383 -13.030 1.00 97.75 192 LYS A N 1
ATOM 1483 C CA . LYS A 1 192 ? -1.274 -8.422 -14.343 1.00 97.75 192 LYS A CA 1
ATOM 1484 C C . LYS A 1 192 ? -0.004 -7.589 -14.376 1.00 97.75 192 LYS A C 1
ATOM 1486 O O . LYS A 1 192 ? 0.933 -7.911 -15.109 1.00 97.75 192 LYS A O 1
ATOM 1491 N N . LEU A 1 193 ? 0.051 -6.521 -13.585 1.00 97.94 193 LEU A N 1
ATOM 1492 C CA . LEU A 1 193 ? 1.258 -5.723 -13.431 1.00 97.94 193 LEU A CA 1
ATOM 1493 C C . LEU A 1 193 ? 2.301 -6.441 -12.578 1.00 97.94 193 LEU A C 1
ATOM 1495 O O . LEU A 1 193 ? 3.475 -6.449 -12.944 1.00 97.94 193 LEU A O 1
ATOM 1499 N N . LYS A 1 194 ? 1.883 -7.122 -11.506 1.00 98.06 194 LYS A N 1
ATOM 1500 C CA . LYS A 1 194 ? 2.773 -8.010 -10.741 1.00 98.06 194 LYS A CA 1
ATOM 1501 C C . LYS A 1 194 ? 3.337 -9.124 -11.626 1.00 98.06 194 LYS A C 1
ATOM 1503 O O . LYS A 1 194 ? 4.537 -9.386 -11.584 1.00 98.06 194 LYS A O 1
ATOM 1508 N N . ALA A 1 195 ? 2.503 -9.720 -12.479 1.00 98.44 195 ALA A N 1
ATOM 1509 C CA . ALA A 1 195 ? 2.925 -10.717 -13.459 1.00 98.44 195 ALA A CA 1
ATOM 1510 C C . ALA A 1 195 ? 3.935 -10.154 -14.466 1.00 98.44 195 ALA A C 1
ATOM 1512 O O . ALA A 1 195 ? 4.991 -10.746 -14.691 1.00 98.44 195 ALA A O 1
ATOM 1513 N N . PHE A 1 196 ? 3.664 -8.975 -15.023 1.00 98.38 196 PHE A N 1
ATOM 1514 C CA . PHE A 1 196 ? 4.598 -8.279 -15.904 1.00 98.38 196 PHE A CA 1
ATOM 1515 C C . PHE A 1 196 ? 5.953 -8.025 -15.233 1.00 98.38 196 PHE A C 1
ATOM 1517 O O . PHE A 1 196 ? 6.995 -8.297 -15.831 1.00 98.38 196 PHE A O 1
ATOM 1524 N N . VAL A 1 197 ? 5.953 -7.567 -13.981 1.00 98.25 197 VAL A N 1
ATOM 1525 C CA . VAL A 1 197 ? 7.178 -7.384 -13.197 1.00 98.25 197 VAL A CA 1
ATOM 1526 C C . VAL A 1 197 ? 7.915 -8.711 -13.009 1.00 98.25 197 VAL A C 1
ATOM 1528 O O . VAL A 1 197 ? 9.125 -8.772 -13.223 1.00 98.25 197 VAL A O 1
ATOM 1531 N N . GLY A 1 198 ? 7.202 -9.788 -12.675 1.00 97.75 198 GLY A N 1
ATOM 1532 C CA . GLY A 1 198 ? 7.777 -11.125 -12.516 1.00 97.75 198 GLY A CA 1
ATOM 1533 C C . GLY A 1 198 ? 8.479 -11.626 -13.778 1.00 97.75 198 GLY A C 1
ATOM 1534 O O . GLY A 1 198 ? 9.640 -12.049 -13.702 1.00 97.75 198 GLY A O 1
ATOM 1535 N N . ARG A 1 199 ? 7.808 -11.497 -14.932 1.00 97.38 199 ARG A N 1
ATOM 1536 C CA . ARG A 1 199 ? 8.326 -11.854 -16.268 1.00 97.38 199 ARG A CA 1
ATOM 1537 C C . ARG A 1 199 ? 9.595 -11.099 -16.627 1.00 97.38 199 ARG A C 1
ATOM 1539 O O . ARG A 1 199 ? 10.533 -11.689 -17.148 1.00 97.38 199 ARG A O 1
ATOM 1546 N N . ASN A 1 200 ? 9.640 -9.811 -16.306 1.00 97.44 200 ASN A N 1
ATOM 1547 C CA . ASN A 1 200 ? 10.748 -8.924 -16.656 1.00 97.44 200 ASN A CA 1
ATOM 1548 C C . ASN A 1 200 ? 11.822 -8.846 -15.554 1.00 97.44 200 ASN A C 1
ATOM 1550 O O . ASN A 1 200 ? 12.506 -7.838 -15.414 1.00 97.44 200 ASN A O 1
ATOM 1554 N N . GLY A 1 201 ? 11.972 -9.900 -14.742 1.00 96.75 201 GLY A N 1
ATOM 1555 C CA . GLY A 1 201 ? 13.069 -10.004 -13.770 1.00 96.75 201 GLY A CA 1
ATOM 1556 C C . GLY A 1 201 ? 12.963 -9.071 -12.557 1.00 96.75 201 GLY A C 1
ATOM 1557 O O . GLY A 1 201 ? 13.922 -8.955 -11.799 1.00 96.75 201 GLY A O 1
ATOM 1558 N N . GLY A 1 202 ? 11.816 -8.425 -12.359 1.00 97.88 202 GLY A N 1
ATOM 1559 C CA . GLY A 1 202 ? 11.561 -7.480 -11.282 1.00 97.88 202 GLY A CA 1
ATOM 1560 C C . GLY A 1 202 ? 10.978 -8.095 -10.010 1.00 97.88 202 GLY A C 1
ATOM 1561 O O . GLY A 1 202 ? 10.852 -9.317 -9.887 1.00 97.88 202 GLY A O 1
ATOM 1562 N N . ALA A 1 203 ? 10.594 -7.238 -9.063 1.00 97.81 203 ALA A N 1
ATOM 1563 C CA . ALA A 1 203 ? 9.981 -7.639 -7.795 1.00 97.81 203 ALA A CA 1
ATOM 1564 C C . ALA A 1 203 ? 8.851 -6.691 -7.366 1.00 97.81 203 ALA A C 1
ATOM 1566 O O . ALA A 1 203 ? 8.819 -5.517 -7.748 1.00 97.81 203 ALA A O 1
ATOM 1567 N N . VAL A 1 204 ? 7.929 -7.208 -6.552 1.00 97.25 204 VAL A N 1
ATOM 1568 C CA . VAL A 1 204 ? 6.956 -6.372 -5.836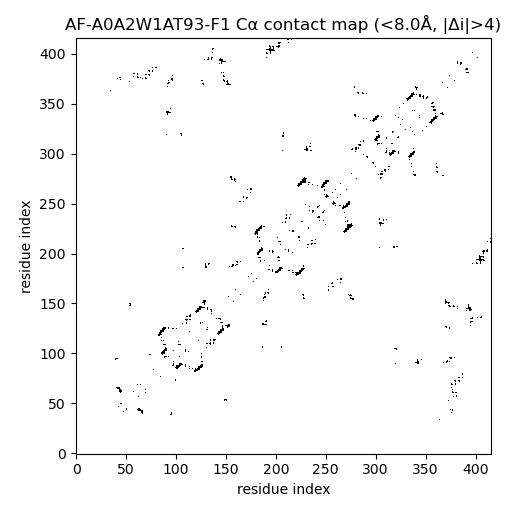 1.00 97.25 204 VAL A CA 1
ATOM 1569 C C . VAL A 1 204 ? 7.648 -5.715 -4.634 1.00 97.25 204 VAL A C 1
ATOM 1571 O O . VAL A 1 204 ? 8.610 -6.257 -4.095 1.00 97.25 204 VAL A O 1
ATOM 1574 N N . CYS A 1 205 ? 7.184 -4.551 -4.195 1.00 96.19 205 CYS A N 1
ATOM 1575 C CA . CYS A 1 205 ? 7.596 -3.951 -2.928 1.00 96.19 205 CYS A CA 1
ATOM 1576 C C . CYS A 1 205 ? 6.396 -3.470 -2.111 1.00 96.19 205 CYS A C 1
ATOM 1578 O O . CYS A 1 205 ? 5.275 -3.380 -2.608 1.00 96.19 205 CYS A O 1
ATOM 1580 N N . THR A 1 206 ? 6.637 -3.122 -0.852 1.00 94.38 206 THR A N 1
ATOM 1581 C CA . THR A 1 206 ? 5.724 -2.381 0.018 1.00 94.38 206 THR A CA 1
ATOM 1582 C C . THR A 1 206 ? 6.418 -1.153 0.599 1.00 94.38 206 THR A C 1
ATOM 1584 O O . THR A 1 206 ? 7.641 -1.030 0.519 1.00 94.38 206 THR A O 1
ATOM 1587 N N . SER A 1 207 ? 5.675 -0.260 1.259 1.00 93.50 207 SER A N 1
ATOM 1588 C CA . SER A 1 207 ? 6.280 0.855 1.997 1.00 93.50 207 SER A CA 1
ATOM 1589 C C . SER A 1 207 ? 7.213 0.396 3.130 1.00 93.50 207 SER A C 1
ATOM 1591 O O . SER A 1 207 ? 8.081 1.161 3.541 1.00 93.50 207 SER A O 1
ATOM 1593 N N . SER A 1 208 ? 7.088 -0.854 3.596 1.00 92.00 208 SER A N 1
ATOM 1594 C CA . SER A 1 208 ? 7.951 -1.448 4.625 1.00 92.00 208 SER A CA 1
ATOM 1595 C C . SER A 1 208 ? 9.302 -1.938 4.079 1.00 92.00 208 SER A C 1
ATOM 1597 O O . SER A 1 208 ? 10.284 -1.913 4.814 1.00 92.00 208 SER A O 1
ATOM 1599 N N . ASN A 1 209 ? 9.380 -2.384 2.817 1.00 93.62 209 ASN A N 1
ATOM 1600 C CA . ASN A 1 209 ? 10.588 -3.015 2.256 1.00 93.62 209 ASN A CA 1
ATOM 1601 C C . ASN A 1 209 ? 11.119 -2.365 0.961 1.00 93.62 209 ASN A C 1
ATOM 1603 O O . ASN A 1 209 ? 12.106 -2.850 0.408 1.00 93.62 209 ASN A O 1
ATOM 1607 N N . ALA A 1 210 ? 10.521 -1.264 0.488 1.00 96.38 210 ALA A N 1
ATOM 1608 C CA . ALA A 1 210 ? 10.912 -0.595 -0.757 1.00 96.38 210 ALA A CA 1
ATOM 1609 C C . ALA A 1 210 ? 12.419 -0.304 -0.845 1.00 96.38 210 ALA A C 1
ATOM 1611 O O . ALA A 1 210 ? 13.016 -0.500 -1.901 1.00 96.38 210 ALA A O 1
ATOM 1612 N N . THR A 1 211 ? 13.054 0.100 0.261 1.00 96.94 211 THR A N 1
ATOM 1613 C CA . THR A 1 211 ? 14.504 0.348 0.317 1.00 96.94 211 THR A CA 1
ATOM 1614 C C . THR A 1 211 ? 15.311 -0.904 -0.026 1.00 96.94 211 THR A C 1
ATOM 1616 O O . THR A 1 211 ? 16.209 -0.838 -0.864 1.00 96.94 211 THR A O 1
ATOM 1619 N N . ALA A 1 212 ? 14.968 -2.045 0.578 1.00 97.12 212 ALA A N 1
ATOM 1620 C CA . ALA A 1 212 ? 15.643 -3.317 0.334 1.00 97.12 212 ALA A CA 1
ATOM 1621 C C . ALA A 1 212 ? 15.408 -3.803 -1.106 1.00 97.12 212 ALA A C 1
ATOM 1623 O O . ALA A 1 212 ? 16.346 -4.235 -1.776 1.00 97.12 212 ALA A O 1
ATOM 1624 N N . VAL A 1 213 ? 14.184 -3.648 -1.627 1.00 97.94 213 VAL A N 1
ATOM 1625 C CA . VAL A 1 213 ? 13.851 -4.022 -3.011 1.00 97.94 213 VAL A CA 1
ATOM 1626 C C . VAL A 1 213 ? 14.594 -3.155 -4.030 1.00 97.94 213 VAL A C 1
ATOM 1628 O O . VAL A 1 213 ? 15.126 -3.685 -5.003 1.00 97.94 213 VAL A O 1
ATOM 1631 N N . LEU A 1 214 ? 14.705 -1.840 -3.810 1.00 98.06 214 LEU A N 1
ATOM 1632 C CA . LEU A 1 214 ? 15.497 -0.974 -4.689 1.00 98.06 214 LEU A CA 1
ATOM 1633 C C . LEU A 1 214 ? 16.988 -1.331 -4.649 1.00 98.06 214 LEU A C 1
ATOM 1635 O O . LEU A 1 214 ? 17.620 -1.401 -5.700 1.00 98.06 214 LEU A O 1
ATOM 1639 N N . GLN A 1 215 ? 17.556 -1.610 -3.471 1.00 97.94 215 GLN A N 1
ATOM 1640 C CA . GLN A 1 215 ? 18.942 -2.083 -3.361 1.00 97.94 215 GLN A CA 1
ATOM 1641 C C . GLN A 1 215 ? 19.156 -3.398 -4.121 1.00 97.94 215 GLN A C 1
ATOM 1643 O O . GLN A 1 215 ? 20.127 -3.527 -4.864 1.00 97.94 215 GLN A O 1
ATOM 1648 N N . TRP A 1 216 ? 18.232 -4.351 -3.977 1.00 98.00 216 TRP A N 1
ATOM 1649 C CA . TRP A 1 216 ? 18.237 -5.616 -4.713 1.00 98.00 216 TRP A CA 1
ATOM 1650 C C . TRP A 1 216 ? 18.151 -5.411 -6.232 1.00 98.00 216 TRP A C 1
ATOM 1652 O O . TRP A 1 216 ? 18.842 -6.105 -6.986 1.00 98.00 216 TRP A O 1
ATOM 1662 N N . ALA A 1 217 ? 17.345 -4.446 -6.681 1.00 97.94 217 ALA A N 1
ATOM 1663 C CA . ALA A 1 217 ? 17.182 -4.114 -8.091 1.00 97.94 217 ALA A CA 1
ATOM 1664 C C . ALA A 1 217 ? 18.469 -3.511 -8.679 1.00 97.94 217 ALA A C 1
ATOM 1666 O O . ALA A 1 217 ? 18.923 -3.944 -9.735 1.00 97.94 217 ALA A O 1
ATOM 1667 N N . PHE A 1 218 ? 19.130 -2.597 -7.960 1.00 97.50 218 PHE A N 1
ATOM 1668 C CA . PHE A 1 218 ? 20.393 -1.989 -8.403 1.00 97.50 218 PHE A CA 1
ATOM 1669 C C . PHE A 1 218 ? 21.594 -2.945 -8.422 1.00 97.50 218 PHE A C 1
ATOM 1671 O O . PHE A 1 218 ? 22.625 -2.628 -9.006 1.00 97.50 218 PHE A O 1
ATOM 1678 N N . GLN A 1 219 ? 21.485 -4.126 -7.809 1.00 96.56 219 GLN A N 1
ATOM 1679 C CA . GLN A 1 219 ? 22.481 -5.192 -7.974 1.00 96.56 219 GLN A CA 1
ATOM 1680 C C . GLN A 1 219 ? 22.325 -5.948 -9.304 1.00 96.56 219 GLN A C 1
ATOM 1682 O O . GLN A 1 219 ? 23.210 -6.720 -9.669 1.00 96.56 219 GLN A O 1
ATOM 1687 N N . ARG A 1 220 ? 21.193 -5.781 -9.998 1.00 96.31 220 ARG A N 1
ATOM 1688 C CA . ARG A 1 220 ? 20.802 -6.558 -11.188 1.00 96.31 220 ARG A CA 1
ATOM 1689 C C . ARG A 1 220 ? 20.695 -5.714 -12.448 1.00 96.31 220 ARG A C 1
ATOM 1691 O O . ARG A 1 220 ? 20.902 -6.241 -13.533 1.00 96.31 220 ARG A O 1
ATOM 1698 N N . GLY A 1 221 ? 20.396 -4.431 -12.303 1.00 95.31 221 GLY A N 1
ATOM 1699 C CA . GLY A 1 221 ? 20.354 -3.483 -13.404 1.00 95.31 221 GLY A CA 1
ATOM 1700 C C . GLY A 1 221 ? 20.784 -2.093 -12.962 1.00 95.31 221 GLY A C 1
ATOM 1701 O O . GLY A 1 221 ? 20.921 -1.799 -11.776 1.00 95.31 221 GLY A O 1
ATOM 1702 N N . ASP A 1 222 ? 20.971 -1.221 -13.941 1.00 94.88 222 ASP A N 1
ATOM 1703 C CA . ASP A 1 222 ? 21.432 0.149 -13.712 1.00 94.88 222 ASP A CA 1
ATOM 1704 C C . ASP A 1 222 ? 20.273 1.106 -13.413 1.00 94.88 222 ASP A C 1
ATOM 1706 O O . ASP A 1 222 ? 20.483 2.217 -12.915 1.00 94.88 222 ASP A O 1
ATOM 1710 N N . ARG A 1 223 ? 19.048 0.684 -13.747 1.00 96.44 223 ARG A N 1
ATOM 1711 C CA . ARG A 1 223 ? 17.838 1.495 -13.677 1.00 96.44 223 ARG A CA 1
ATOM 1712 C C . ARG A 1 223 ? 16.666 0.724 -13.107 1.00 96.44 223 ARG A C 1
ATOM 1714 O O . ARG A 1 223 ? 16.522 -0.470 -13.346 1.00 96.44 223 ARG A O 1
ATOM 1721 N N . VAL A 1 224 ? 15.782 1.451 -12.436 1.00 98.38 224 VAL A N 1
ATOM 1722 C CA . VAL A 1 224 ? 14.490 0.951 -11.979 1.00 98.38 224 VAL A CA 1
ATOM 1723 C C . VAL A 1 224 ? 13.350 1.700 -12.661 1.00 98.38 224 VAL A C 1
ATOM 1725 O O . VAL A 1 224 ? 13.357 2.929 -12.692 1.00 98.38 224 VAL A O 1
ATOM 1728 N N . LEU A 1 225 ? 12.356 0.970 -13.169 1.00 98.50 225 LEU A N 1
ATOM 1729 C CA . LEU A 1 225 ? 11.031 1.524 -13.463 1.00 98.50 225 LEU A CA 1
ATOM 1730 C C . LEU A 1 225 ? 10.143 1.275 -12.240 1.00 98.50 225 LEU A C 1
ATOM 1732 O O . LEU A 1 225 ? 9.798 0.129 -11.967 1.00 98.50 225 LEU A O 1
ATOM 1736 N N . PHE A 1 226 ? 9.808 2.328 -11.497 1.00 98.69 226 PHE A N 1
ATOM 1737 C CA . PHE A 1 226 ? 9.065 2.252 -10.240 1.00 98.69 226 PHE A CA 1
ATOM 1738 C C . PHE A 1 226 ? 7.636 2.770 -10.407 1.00 98.69 226 PHE A C 1
ATOM 1740 O O . PHE A 1 226 ? 7.435 3.912 -10.824 1.00 98.69 226 PHE A O 1
ATOM 1747 N N . PHE A 1 227 ? 6.639 1.960 -10.051 1.00 98.25 227 PHE A N 1
ATOM 1748 C CA . PHE A 1 227 ? 5.229 2.306 -10.254 1.00 98.25 227 PHE A CA 1
ATOM 1749 C C . PHE A 1 227 ? 4.293 1.658 -9.217 1.00 98.25 227 PHE A C 1
ATOM 1751 O O . PHE A 1 227 ? 4.658 0.650 -8.616 1.00 98.25 227 PHE A O 1
ATOM 1758 N N . PRO A 1 228 ? 3.071 2.185 -9.006 1.00 97.69 228 PRO A N 1
ATOM 1759 C CA . PRO A 1 228 ? 2.539 3.420 -9.586 1.00 97.69 228 PRO A CA 1
ATOM 1760 C C . PRO A 1 228 ? 2.927 4.690 -8.821 1.00 97.69 228 PRO A C 1
ATOM 1762 O O . PRO A 1 228 ? 2.784 5.773 -9.374 1.00 97.69 228 PRO A O 1
ATOM 1765 N N . ASP A 1 229 ? 3.388 4.596 -7.570 1.00 98.19 229 ASP A N 1
ATOM 1766 C CA . ASP A 1 229 ? 3.572 5.786 -6.733 1.00 98.19 229 ASP A CA 1
ATOM 1767 C C . ASP A 1 229 ? 4.933 6.464 -6.926 1.00 98.19 229 ASP A C 1
ATOM 1769 O O . ASP A 1 229 ? 5.979 5.935 -6.529 1.00 98.19 229 ASP A O 1
ATOM 1773 N N . GLN A 1 230 ? 4.911 7.688 -7.456 1.00 98.25 230 GLN A N 1
ATOM 1774 C CA . GLN A 1 230 ? 6.115 8.500 -7.584 1.00 98.25 230 GLN A CA 1
ATOM 1775 C C . GLN A 1 230 ? 6.723 8.873 -6.233 1.00 98.25 230 GLN A C 1
ATOM 1777 O O . GLN A 1 230 ? 7.936 9.057 -6.156 1.00 98.25 230 GLN A O 1
ATOM 1782 N N . HIS A 1 231 ? 5.911 9.053 -5.187 1.00 98.44 231 HIS A N 1
ATOM 1783 C CA . HIS A 1 231 ? 6.384 9.582 -3.913 1.00 98.44 231 HIS A CA 1
ATOM 1784 C C . HIS A 1 231 ? 7.123 8.513 -3.126 1.00 98.44 231 HIS A C 1
ATOM 1786 O O . HIS A 1 231 ? 8.280 8.739 -2.768 1.00 98.44 231 HIS A O 1
ATOM 1792 N N . LEU A 1 232 ? 6.544 7.317 -2.985 1.00 98.44 232 LEU A N 1
ATOM 1793 C CA . LEU A 1 232 ? 7.249 6.172 -2.420 1.00 98.44 232 LEU A CA 1
ATOM 1794 C C . LEU A 1 232 ? 8.566 5.911 -3.159 1.00 98.44 232 LEU A C 1
ATOM 1796 O O . LEU A 1 232 ? 9.613 5.808 -2.518 1.00 98.44 232 LEU A O 1
ATOM 1800 N N . GLY A 1 233 ? 8.546 5.859 -4.496 1.00 98.19 233 GLY A N 1
ATOM 1801 C CA . GLY A 1 233 ? 9.755 5.631 -5.291 1.00 98.19 233 GLY A CA 1
ATOM 1802 C C . GLY A 1 233 ? 10.815 6.717 -5.080 1.00 98.19 233 GLY A C 1
ATOM 1803 O O . GLY A 1 233 ? 11.985 6.408 -4.847 1.00 98.19 233 GLY A O 1
ATOM 1804 N N . ARG A 1 234 ? 10.404 7.992 -5.091 1.00 98.50 234 ARG A N 1
ATOM 1805 C CA . ARG A 1 234 ? 11.289 9.152 -4.905 1.00 98.50 234 ARG A CA 1
ATOM 1806 C C . ARG A 1 234 ? 11.910 9.188 -3.517 1.00 98.50 234 ARG A C 1
ATOM 1808 O O . ARG A 1 234 ? 13.128 9.297 -3.396 1.00 98.50 234 ARG A O 1
ATOM 1815 N N . ASN A 1 235 ? 11.085 9.069 -2.482 1.00 98.50 235 ASN A N 1
ATOM 1816 C CA . ASN A 1 235 ? 11.525 9.110 -1.091 1.00 98.50 235 ASN A CA 1
ATOM 1817 C C . ASN A 1 235 ? 12.453 7.929 -0.787 1.00 98.50 235 ASN A C 1
ATOM 1819 O O . ASN A 1 235 ? 13.492 8.103 -0.154 1.00 98.50 235 ASN A O 1
ATOM 1823 N N . THR A 1 236 ? 12.147 6.742 -1.317 1.00 98.31 236 THR A N 1
ATOM 1824 C CA . THR A 1 236 ? 13.015 5.565 -1.176 1.00 98.31 236 THR A CA 1
ATOM 1825 C C . THR A 1 236 ? 14.350 5.758 -1.896 1.00 98.31 236 THR A C 1
ATOM 1827 O O . THR A 1 236 ? 15.405 5.521 -1.310 1.00 98.31 236 THR A O 1
ATOM 1830 N N . GLY A 1 237 ? 14.339 6.241 -3.141 1.00 98.00 237 GLY A N 1
ATOM 1831 C CA . GLY A 1 237 ? 15.569 6.536 -3.877 1.00 98.00 237 GLY A CA 1
ATOM 1832 C C . GLY A 1 237 ? 16.441 7.578 -3.167 1.00 98.00 237 GLY A C 1
ATOM 1833 O O . GLY A 1 237 ? 17.657 7.408 -3.072 1.00 98.00 237 GLY A O 1
ATOM 1834 N N . LYS A 1 238 ? 15.822 8.611 -2.586 1.00 97.81 238 LYS A N 1
ATOM 1835 C CA . LYS A 1 238 ? 16.519 9.651 -1.822 1.00 97.81 238 LYS A CA 1
ATOM 1836 C C . LYS A 1 238 ? 17.190 9.087 -0.570 1.00 97.81 238 LYS A C 1
ATOM 1838 O O . LYS A 1 238 ? 18.345 9.413 -0.309 1.00 97.81 238 LYS A O 1
ATOM 1843 N N . LYS A 1 239 ? 16.523 8.181 0.158 1.00 96.75 239 LYS A N 1
ATOM 1844 C CA . LYS A 1 239 ? 17.116 7.450 1.299 1.00 96.75 239 LYS A CA 1
ATOM 1845 C C . LYS A 1 239 ? 18.346 6.626 0.903 1.00 96.75 239 LYS A C 1
ATOM 1847 O O . LYS A 1 239 ? 19.222 6.407 1.732 1.00 96.75 239 LYS A O 1
ATOM 1852 N N . LEU A 1 240 ? 18.432 6.203 -0.359 1.00 97.00 240 LEU A N 1
ATOM 1853 C CA . LEU A 1 240 ? 19.588 5.504 -0.930 1.00 97.00 240 LEU A CA 1
ATOM 1854 C C . LEU A 1 240 ? 20.673 6.446 -1.479 1.00 97.00 240 LEU A C 1
ATOM 1856 O O . LEU A 1 240 ? 21.634 5.980 -2.090 1.00 97.00 240 LEU A O 1
ATOM 1860 N N . GLY A 1 241 ? 20.541 7.760 -1.278 1.00 96.75 241 GLY A N 1
ATOM 1861 C CA . GLY A 1 241 ? 21.505 8.757 -1.746 1.00 96.75 241 GLY A CA 1
ATOM 1862 C C . GLY A 1 241 ? 21.414 9.066 -3.243 1.00 96.75 241 GLY A C 1
ATOM 1863 O O . GLY A 1 241 ? 22.342 9.646 -3.803 1.00 96.75 241 GLY A O 1
ATOM 1864 N N . ILE A 1 242 ? 20.323 8.680 -3.909 1.00 96.69 242 ILE A N 1
ATOM 1865 C CA . ILE A 1 242 ? 20.064 9.045 -5.305 1.00 96.69 242 ILE A CA 1
ATOM 1866 C C . ILE A 1 242 ? 19.412 10.428 -5.307 1.00 96.69 242 ILE A C 1
ATOM 1868 O O . ILE A 1 242 ? 18.366 10.609 -4.688 1.00 96.69 242 ILE A O 1
ATOM 1872 N N . ASP A 1 243 ? 20.014 11.400 -5.996 1.00 94.81 243 ASP A N 1
ATOM 1873 C CA . ASP A 1 243 ? 19.465 12.758 -6.082 1.00 94.81 243 ASP A CA 1
ATOM 1874 C C . ASP A 1 243 ? 18.160 12.764 -6.910 1.00 94.81 243 ASP A C 1
ATOM 1876 O O . ASP A 1 243 ? 18.196 12.430 -8.104 1.00 94.81 243 ASP A O 1
ATOM 1880 N N . PRO A 1 244 ? 17.011 13.166 -6.324 1.00 93.00 244 PRO A N 1
ATOM 1881 C CA . PRO A 1 244 ? 15.734 13.244 -7.029 1.00 93.00 244 PRO A CA 1
ATOM 1882 C C . PRO A 1 244 ? 15.703 14.187 -8.234 1.00 93.00 244 PRO A C 1
ATOM 1884 O O . PRO A 1 244 ? 14.819 14.040 -9.078 1.00 93.00 244 PRO A O 1
ATOM 1887 N N . ARG A 1 245 ? 16.603 15.176 -8.299 1.00 92.88 245 ARG A N 1
ATOM 1888 C CA . ARG A 1 245 ? 16.635 16.201 -9.356 1.00 92.88 245 ARG A CA 1
ATOM 1889 C C . ARG A 1 245 ? 17.503 15.805 -10.544 1.00 92.88 245 ARG A C 1
ATOM 1891 O O . ARG A 1 245 ? 17.253 16.274 -11.652 1.00 92.88 245 ARG A O 1
ATOM 1898 N N . ASP A 1 246 ? 18.516 14.974 -10.319 1.00 90.75 246 ASP A N 1
ATOM 1899 C CA . ASP A 1 246 ? 19.484 14.599 -11.355 1.00 90.75 246 ASP A CA 1
ATOM 1900 C C . ASP A 1 246 ? 19.251 13.183 -11.897 1.00 90.75 246 ASP A C 1
ATOM 1902 O O . ASP A 1 246 ? 19.229 12.970 -13.115 1.00 90.75 246 ASP A O 1
ATOM 1906 N N . ALA A 1 247 ? 19.019 12.232 -10.988 1.00 9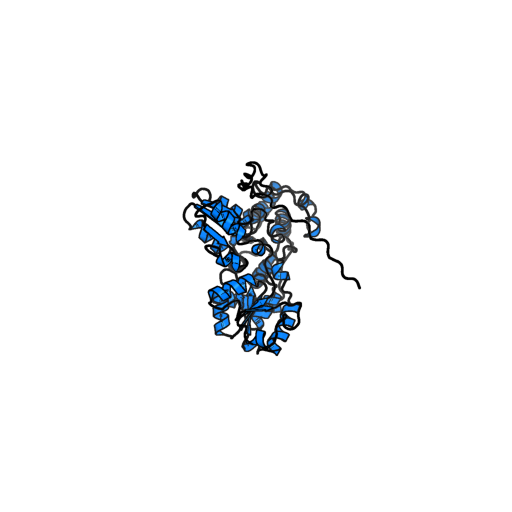5.19 247 ALA A N 1
ATOM 1907 C CA . ALA A 1 247 ? 19.024 10.799 -11.268 1.00 95.19 247 ALA A CA 1
ATOM 1908 C C . ALA A 1 247 ? 17.636 10.141 -11.179 1.00 95.19 247 ALA A C 1
ATOM 1910 O O . ALA A 1 247 ? 17.527 8.923 -11.335 1.00 95.19 247 ALA A O 1
ATOM 1911 N N . MET A 1 248 ? 16.567 10.911 -10.962 1.00 97.94 248 MET A N 1
ATOM 1912 C CA . MET A 1 248 ? 15.191 10.417 -11.047 1.00 97.94 248 MET A CA 1
ATOM 1913 C C . MET A 1 248 ? 14.393 11.235 -12.053 1.00 97.94 248 MET A C 1
ATOM 1915 O O . MET A 1 248 ? 14.450 12.463 -12.040 1.00 97.94 248 MET A O 1
ATOM 1919 N N . ALA A 1 249 ? 13.615 10.566 -12.898 1.00 97.81 249 ALA A N 1
ATOM 1920 C CA . ALA A 1 249 ? 12.746 11.231 -13.860 1.00 97.81 249 ALA A CA 1
ATOM 1921 C C . ALA A 1 249 ? 11.305 10.736 -13.719 1.00 97.81 249 ALA A C 1
ATOM 1923 O O . ALA A 1 249 ? 11.060 9.569 -13.425 1.00 97.81 249 ALA A O 1
ATOM 1924 N N . LEU A 1 250 ? 10.353 11.655 -13.877 1.00 98.12 250 LEU A N 1
ATOM 1925 C CA . LEU A 1 250 ? 8.926 11.364 -13.802 1.00 98.12 250 LEU A CA 1
ATOM 1926 C C . LEU A 1 250 ? 8.436 10.912 -15.179 1.00 98.12 250 LEU A C 1
ATOM 1928 O O . LEU A 1 250 ? 8.608 11.636 -16.155 1.00 98.12 250 LEU A O 1
ATOM 1932 N N . TRP A 1 251 ? 7.822 9.739 -15.238 1.00 98.31 251 TRP A N 1
ATOM 1933 C CA . TRP A 1 251 ? 7.227 9.159 -16.430 1.00 98.31 251 TRP A CA 1
ATOM 1934 C C . TRP A 1 251 ? 5.725 9.439 -16.447 1.00 98.31 251 TRP A C 1
ATOM 1936 O O . TRP A 1 251 ? 4.975 8.898 -15.629 1.00 98.31 251 TRP A O 1
ATOM 1946 N N . ASN A 1 252 ? 5.284 10.288 -17.373 1.00 97.62 252 ASN A N 1
ATOM 1947 C CA . ASN A 1 252 ? 3.870 10.546 -17.615 1.00 97.62 252 ASN A CA 1
ATOM 1948 C C . ASN A 1 252 ? 3.342 9.615 -18.723 1.00 97.62 252 ASN A C 1
ATOM 1950 O O . ASN A 1 252 ? 3.651 9.857 -19.891 1.00 97.62 252 ASN A O 1
ATOM 1954 N N . PRO A 1 253 ? 2.510 8.606 -18.407 1.00 94.19 253 PRO A N 1
ATOM 1955 C CA . PRO A 1 253 ? 2.018 7.653 -19.407 1.00 94.19 253 PRO A CA 1
ATOM 1956 C C . PRO A 1 253 ? 1.140 8.280 -20.496 1.00 94.19 253 PRO A C 1
ATOM 1958 O O . PRO A 1 253 ? 0.958 7.691 -21.555 1.00 94.19 253 PRO A O 1
ATOM 1961 N N . ALA A 1 254 ? 0.611 9.488 -20.276 1.00 95.38 254 ALA A N 1
ATOM 1962 C CA . ALA A 1 254 ? -0.162 10.209 -21.284 1.00 95.38 254 ALA A CA 1
ATOM 1963 C C . ALA A 1 254 ? 0.716 10.884 -22.357 1.00 95.38 254 ALA A C 1
ATOM 1965 O O . ALA A 1 254 ? 0.192 11.505 -23.284 1.00 95.38 254 ALA A O 1
ATOM 1966 N N . GLN A 1 255 ? 2.043 10.823 -22.225 1.00 97.00 255 GLN A N 1
ATOM 1967 C CA . GLN A 1 255 ? 2.992 11.448 -23.137 1.00 97.00 255 GLN A CA 1
ATOM 1968 C C . GLN A 1 255 ? 3.921 10.400 -23.745 1.00 97.00 255 GLN A C 1
ATOM 1970 O O . GLN A 1 255 ? 4.385 9.490 -23.066 1.00 97.00 255 GLN A O 1
ATOM 1975 N N . ARG A 1 256 ? 4.253 10.583 -25.026 1.00 95.69 256 ARG A N 1
ATOM 1976 C CA . ARG A 1 256 ? 5.264 9.773 -25.711 1.00 95.69 256 ARG A CA 1
ATOM 1977 C C . ARG A 1 256 ? 6.599 9.848 -24.960 1.00 95.69 256 ARG A C 1
ATOM 1979 O O . ARG A 1 256 ? 7.025 10.943 -24.586 1.00 95.69 256 ARG A O 1
ATOM 1986 N N . MET A 1 257 ? 7.261 8.707 -24.785 1.00 96.25 257 MET A N 1
ATOM 1987 C CA . MET A 1 257 ? 8.490 8.544 -23.998 1.00 96.25 257 MET A CA 1
ATOM 1988 C C . MET A 1 257 ? 8.351 9.052 -22.553 1.00 96.25 257 MET A C 1
ATOM 1990 O O . MET A 1 257 ? 9.303 9.586 -21.982 1.00 96.25 257 MET A O 1
ATOM 1994 N N . GLY A 1 258 ? 7.147 9.004 -21.979 1.00 96.50 258 GLY A N 1
ATOM 1995 C CA . GLY A 1 258 ? 6.882 9.528 -20.639 1.00 96.50 258 GLY A CA 1
ATOM 1996 C C . GLY A 1 258 ? 7.003 11.050 -20.507 1.00 96.50 258 GLY A C 1
ATOM 1997 O O . GLY A 1 258 ? 7.056 11.550 -19.384 1.00 96.50 258 GLY A O 1
ATOM 1998 N N . GLY A 1 259 ? 7.101 11.787 -21.623 1.00 97.50 259 GLY A N 1
ATOM 1999 C CA . GLY A 1 259 ? 7.439 13.215 -21.632 1.00 97.50 259 GLY A CA 1
ATOM 2000 C C . GLY A 1 259 ? 8.938 13.511 -21.530 1.00 97.50 259 GLY A C 1
ATOM 2001 O O . GLY A 1 259 ? 9.321 14.661 -21.310 1.00 97.50 259 GLY A O 1
ATOM 2002 N N . LEU A 1 260 ? 9.788 12.491 -21.675 1.00 97.81 260 LEU A N 1
ATOM 2003 C CA . LEU A 1 260 ? 11.236 12.579 -21.517 1.00 97.81 260 LEU A CA 1
ATOM 2004 C C . LEU A 1 260 ? 11.961 12.464 -22.863 1.00 97.81 260 LEU A C 1
ATOM 2006 O O . LEU A 1 260 ? 11.508 11.821 -23.810 1.00 97.81 260 LEU A O 1
ATOM 2010 N N . THR A 1 261 ? 13.138 13.072 -22.935 1.00 97.31 261 THR A N 1
ATOM 2011 C CA . THR A 1 261 ? 14.105 12.825 -24.012 1.00 97.31 261 THR A CA 1
ATOM 2012 C C . THR A 1 261 ? 14.864 11.517 -23.771 1.00 97.31 261 THR A C 1
ATOM 2014 O O . THR A 1 261 ? 14.976 11.056 -22.634 1.00 97.31 261 THR A O 1
ATOM 2017 N N . ALA A 1 262 ? 15.442 10.936 -24.828 1.00 96.56 262 ALA A N 1
ATOM 2018 C CA . ALA A 1 262 ? 16.280 9.739 -24.708 1.00 96.56 262 ALA A CA 1
ATOM 2019 C C . ALA A 1 262 ? 17.445 9.940 -23.718 1.00 96.56 262 ALA A C 1
ATOM 2021 O O . ALA A 1 262 ? 17.674 9.089 -22.868 1.00 96.56 262 ALA A O 1
ATOM 2022 N N . GLU A 1 263 ? 18.101 11.104 -23.747 1.00 95.88 263 GLU A N 1
ATOM 2023 C CA . GLU A 1 263 ? 19.192 11.446 -22.822 1.00 95.88 263 GLU A CA 1
ATOM 2024 C C . GLU A 1 263 ? 18.725 11.484 -21.354 1.00 95.88 263 GLU A C 1
ATOM 2026 O O . GLU A 1 263 ? 19.400 10.968 -20.462 1.00 95.88 263 GLU A O 1
ATOM 2031 N N . GLN A 1 264 ? 17.540 12.046 -21.079 1.00 95.94 264 GLN A N 1
ATOM 2032 C CA . GLN A 1 264 ? 16.962 12.034 -19.728 1.00 95.94 264 GLN A CA 1
ATOM 2033 C C . GLN A 1 264 ? 16.652 10.610 -19.255 1.00 95.94 264 GLN A C 1
ATOM 2035 O O . GLN A 1 264 ? 16.895 10.284 -18.090 1.00 95.94 264 GLN A O 1
ATOM 2040 N N . ILE A 1 265 ? 16.154 9.754 -20.151 1.00 96.31 265 ILE A N 1
ATOM 2041 C CA . ILE A 1 265 ? 15.927 8.338 -19.853 1.00 96.31 265 ILE A CA 1
ATOM 2042 C C . ILE A 1 265 ? 17.262 7.658 -19.532 1.00 96.31 265 ILE A C 1
ATOM 2044 O O . ILE A 1 265 ? 17.391 7.065 -18.462 1.00 96.31 265 ILE A O 1
ATOM 2048 N N . GLU A 1 266 ? 18.278 7.809 -20.383 1.00 94.50 266 GLU A N 1
ATOM 2049 C CA . GLU A 1 266 ? 19.610 7.213 -20.217 1.00 94.50 266 GLU A CA 1
ATOM 2050 C C . GLU A 1 266 ? 20.332 7.665 -18.943 1.00 94.50 266 GLU A C 1
ATOM 2052 O O . GLU A 1 266 ? 21.022 6.857 -18.316 1.00 94.50 266 GLU A O 1
ATOM 2057 N N . ARG A 1 267 ? 20.150 8.920 -18.520 1.00 94.44 267 ARG A N 1
ATOM 2058 C CA . ARG A 1 267 ? 20.738 9.442 -17.278 1.00 94.44 267 ARG A CA 1
ATOM 2059 C C . ARG A 1 267 ? 19.996 8.979 -16.022 1.00 94.44 267 ARG A C 1
ATOM 2061 O O . ARG A 1 267 ? 20.605 8.857 -14.960 1.00 94.44 267 ARG A O 1
ATOM 2068 N N . SER A 1 268 ? 18.689 8.731 -16.112 1.00 96.50 268 SER A N 1
ATOM 2069 C CA . SER A 1 268 ? 17.878 8.392 -14.937 1.00 96.50 268 SER A CA 1
ATOM 2070 C C . SER A 1 268 ? 18.249 7.022 -14.356 1.00 96.50 268 SER A C 1
ATOM 2072 O O . SER A 1 268 ? 18.350 6.038 -15.083 1.00 96.50 268 SER A O 1
ATOM 2074 N N . LYS A 1 269 ? 18.411 6.943 -13.034 1.00 97.69 269 LYS A N 1
ATOM 2075 C CA . LYS A 1 269 ? 18.507 5.685 -12.277 1.00 97.69 269 LYS A CA 1
ATOM 2076 C C . LYS A 1 269 ? 17.138 5.163 -11.862 1.00 97.69 269 LYS A C 1
ATOM 2078 O O . LYS A 1 269 ? 16.961 3.957 -11.737 1.00 97.69 269 LYS A O 1
ATOM 2083 N N . ILE A 1 270 ? 16.176 6.054 -11.628 1.00 98.44 270 ILE A N 1
ATOM 2084 C CA . ILE A 1 270 ? 14.797 5.676 -11.308 1.00 98.44 270 ILE A CA 1
ATOM 2085 C C . ILE A 1 270 ? 13.847 6.450 -12.216 1.00 98.44 270 ILE A C 1
ATOM 2087 O O . ILE A 1 270 ? 13.830 7.681 -12.208 1.00 98.44 270 ILE A O 1
ATOM 2091 N N . LEU A 1 271 ? 13.039 5.718 -12.972 1.00 98.44 271 LEU A N 1
ATOM 2092 C CA . LEU A 1 271 ? 11.870 6.243 -13.658 1.00 98.44 271 LEU A CA 1
ATOM 2093 C C . LEU A 1 271 ? 10.665 6.056 -12.746 1.00 98.44 271 LEU A C 1
ATOM 2095 O O . LEU A 1 271 ? 10.312 4.934 -12.396 1.00 98.44 271 LEU A O 1
ATOM 2099 N N . LEU A 1 272 ? 10.074 7.165 -12.326 1.00 98.56 272 LEU A N 1
ATOM 2100 C CA . LEU A 1 272 ? 8.956 7.212 -11.396 1.00 98.56 272 LEU A CA 1
ATOM 2101 C C . LEU A 1 272 ? 7.668 7.363 -12.191 1.00 98.56 272 LEU A C 1
ATOM 2103 O O . LEU A 1 272 ? 7.505 8.356 -12.892 1.00 98.56 272 LEU A O 1
ATOM 2107 N N . TRP A 1 273 ? 6.741 6.425 -12.073 1.00 98.56 273 TRP A N 1
ATOM 2108 C CA . TRP A 1 273 ? 5.420 6.573 -12.675 1.00 98.56 273 TRP A CA 1
ATOM 2109 C C . TRP A 1 273 ? 4.674 7.764 -12.078 1.00 98.56 273 TRP A C 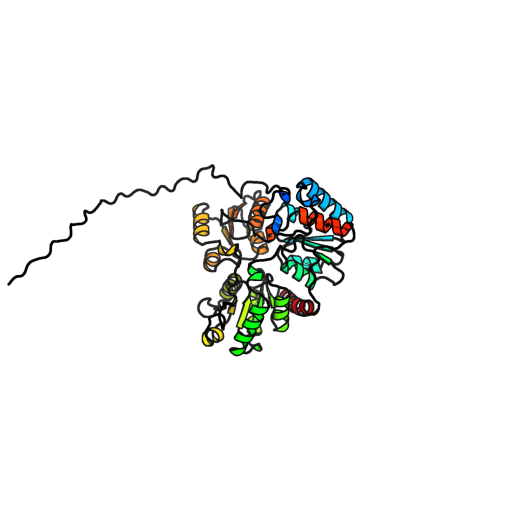1
ATOM 2111 O O . TRP A 1 273 ? 4.697 7.940 -10.864 1.00 98.56 273 TRP A O 1
ATOM 2121 N N . GLN A 1 274 ? 3.982 8.564 -12.893 1.00 97.69 274 GLN A N 1
ATOM 2122 C CA . GLN A 1 274 ? 3.194 9.715 -12.432 1.00 97.69 274 GLN A CA 1
ATOM 2123 C C . GLN A 1 274 ? 1.879 9.315 -11.727 1.00 97.69 274 GLN A C 1
ATOM 2125 O O . GLN A 1 274 ? 0.822 9.894 -11.965 1.00 97.69 274 GLN A O 1
ATOM 2130 N N . GLY A 1 275 ? 1.927 8.336 -10.828 1.00 97.44 275 GLY A N 1
ATOM 2131 C CA . GLY A 1 275 ? 0.854 8.038 -9.888 1.00 97.44 275 GLY A CA 1
ATOM 2132 C C . GLY A 1 275 ? 1.150 8.618 -8.507 1.00 97.44 275 GLY A C 1
ATOM 2133 O O . GLY A 1 275 ? 2.273 9.033 -8.211 1.00 97.44 275 GLY A O 1
ATOM 2134 N N . HIS A 1 276 ? 0.114 8.714 -7.679 1.00 96.69 276 HIS A N 1
ATOM 2135 C CA . HIS A 1 276 ? 0.206 9.159 -6.290 1.00 96.69 276 HIS A CA 1
ATOM 2136 C C . HIS A 1 276 ? -1.052 8.766 -5.508 1.00 96.69 276 HIS A C 1
ATOM 2138 O O . HIS A 1 276 ? -2.129 8.574 -6.076 1.00 96.69 276 HIS A O 1
ATOM 2144 N N . CYS A 1 277 ? -0.941 8.707 -4.184 1.00 94.50 277 CYS A N 1
ATOM 2145 C CA . CYS A 1 277 ? -2.088 8.481 -3.315 1.00 94.50 277 CYS A CA 1
ATOM 2146 C C . CYS A 1 277 ? -2.794 9.799 -2.975 1.00 94.50 277 CYS A C 1
ATOM 2148 O O . CYS A 1 277 ? -2.212 10.684 -2.346 1.0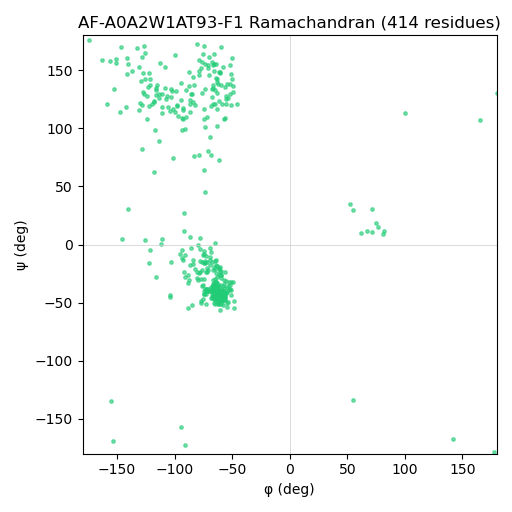0 94.50 277 CYS A O 1
ATOM 2150 N N . SER A 1 278 ? -4.078 9.916 -3.326 1.00 91.19 278 SER A N 1
ATOM 2151 C CA . SER A 1 278 ? -4.886 11.119 -3.072 1.00 91.19 278 SER A CA 1
ATOM 2152 C C . SER A 1 278 ? -5.069 11.448 -1.588 1.00 91.19 278 SER A C 1
ATOM 2154 O O . SER A 1 278 ? -5.437 12.573 -1.267 1.00 91.19 278 SER A O 1
ATOM 2156 N N . VAL A 1 279 ? -4.840 10.485 -0.688 1.00 90.25 279 VAL A N 1
ATOM 2157 C CA . VAL A 1 279 ? -4.847 10.700 0.768 1.00 90.25 279 VAL A CA 1
ATOM 2158 C C . VAL A 1 279 ? -3.544 11.374 1.202 1.00 90.25 279 VAL A C 1
ATOM 2160 O O . VAL A 1 279 ? -3.573 12.408 1.862 1.00 90.25 279 VAL A O 1
ATOM 2163 N N . HIS A 1 280 ? -2.397 10.837 0.781 1.00 94.19 280 HIS A N 1
ATOM 2164 C CA . HIS A 1 280 ? -1.087 11.263 1.277 1.00 94.19 280 HIS A CA 1
ATOM 2165 C C . HIS A 1 280 ? -0.568 12.569 0.654 1.00 94.19 280 HIS A C 1
ATOM 2167 O O . HIS A 1 280 ? 0.177 13.303 1.299 1.00 94.19 280 HIS A O 1
ATOM 2173 N N . VAL A 1 281 ? -1.008 12.935 -0.554 1.00 93.75 281 VAL A N 1
ATOM 2174 C CA . VAL A 1 281 ? -0.644 14.236 -1.158 1.00 93.75 281 VAL A CA 1
ATOM 2175 C C . VAL A 1 281 ? -1.382 15.433 -0.548 1.00 93.75 281 VAL A C 1
ATOM 2177 O O . VAL A 1 281 ? -1.094 16.576 -0.900 1.00 93.75 281 VAL A O 1
ATOM 2180 N N . ARG A 1 282 ? -2.344 15.200 0.355 1.00 91.81 282 ARG A N 1
ATOM 2181 C CA . ARG A 1 282 ? -3.052 16.277 1.067 1.00 91.81 282 ARG A CA 1
ATOM 2182 C C . ARG A 1 282 ? -2.196 16.926 2.140 1.00 91.81 282 ARG A C 1
ATOM 2184 O O . ARG A 1 282 ? -2.397 18.106 2.425 1.00 91.81 282 ARG A O 1
ATOM 2191 N N . PHE A 1 283 ? -1.269 16.162 2.716 1.00 95.38 283 PHE A N 1
ATOM 2192 C CA . PHE A 1 283 ? -0.392 16.652 3.764 1.00 95.38 283 PHE A CA 1
ATOM 2193 C C . PHE A 1 283 ? 0.558 17.715 3.207 1.00 95.38 283 PHE A C 1
ATOM 2195 O O . PHE A 1 283 ? 1.097 17.579 2.107 1.00 95.38 283 PHE A O 1
ATOM 2202 N N . LYS A 1 284 ? 0.750 18.793 3.966 1.00 96.50 284 LYS A N 1
ATOM 2203 C CA . LYS A 1 284 ? 1.593 19.941 3.616 1.00 96.50 284 LYS A CA 1
ATOM 2204 C C . LYS A 1 284 ? 2.523 20.287 4.769 1.00 96.50 284 LYS A C 1
ATOM 2206 O O . LYS A 1 284 ? 2.177 20.088 5.930 1.00 96.50 284 LYS A O 1
ATOM 2211 N N . VAL A 1 285 ? 3.670 20.881 4.447 1.00 97.81 285 VAL A N 1
ATOM 2212 C CA . VAL A 1 285 ? 4.641 21.357 5.448 1.00 97.81 285 VAL A CA 1
ATOM 2213 C C . VAL A 1 285 ? 3.989 22.352 6.419 1.00 97.81 285 VAL A C 1
ATOM 2215 O O . VAL A 1 285 ? 4.137 22.203 7.624 1.00 97.81 285 VAL A O 1
ATOM 2218 N N . ASP A 1 286 ? 3.125 23.246 5.930 1.00 97.06 286 ASP A N 1
ATOM 2219 C CA . ASP A 1 286 ? 2.375 24.186 6.776 1.00 97.06 286 ASP A CA 1
ATOM 2220 C C . ASP A 1 286 ? 1.544 23.508 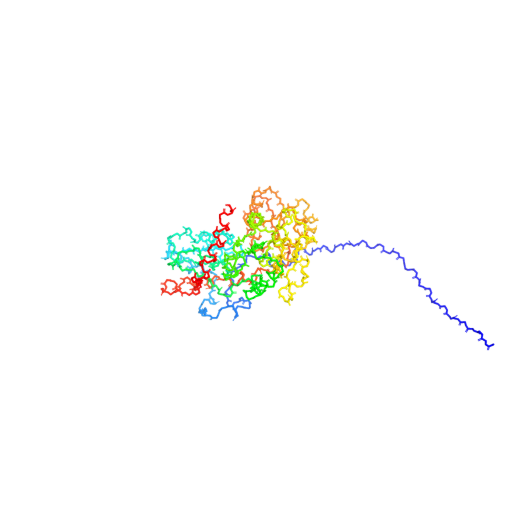7.882 1.00 97.06 286 ASP A C 1
ATOM 2222 O O . ASP A 1 286 ? 1.310 24.102 8.932 1.00 97.06 286 ASP A O 1
ATOM 2226 N N . GLN A 1 287 ? 1.044 22.286 7.660 1.00 96.25 287 GLN A N 1
ATOM 2227 C CA . GLN A 1 287 ? 0.309 21.539 8.689 1.00 96.25 287 GLN A CA 1
ATOM 2228 C C . GLN A 1 287 ? 1.252 21.017 9.775 1.00 96.25 287 GLN A C 1
ATOM 2230 O O . GLN A 1 287 ? 0.909 21.071 10.953 1.00 96.25 287 GLN A O 1
ATOM 2235 N N . ILE A 1 288 ? 2.453 20.579 9.391 1.00 97.50 288 ILE A N 1
ATOM 2236 C CA . ILE A 1 288 ? 3.517 20.190 10.323 1.00 97.50 288 ILE A CA 1
ATOM 2237 C C . ILE A 1 288 ? 3.934 21.396 11.172 1.00 97.50 288 ILE A C 1
ATOM 2239 O O . ILE A 1 288 ? 4.019 21.292 12.397 1.00 97.50 288 ILE A O 1
ATOM 2243 N N . ASP A 1 289 ? 4.128 22.555 10.546 1.00 97.38 289 ASP A N 1
ATOM 2244 C CA . ASP A 1 289 ? 4.509 23.784 11.246 1.00 97.38 289 ASP A CA 1
ATOM 2245 C C . ASP A 1 289 ? 3.421 24.240 12.226 1.00 97.38 289 ASP A C 1
ATOM 2247 O O . ASP A 1 289 ? 3.715 24.592 13.370 1.00 97.38 289 ASP A O 1
ATOM 2251 N N . LYS A 1 290 ? 2.146 24.164 11.821 1.00 96.19 290 LYS A N 1
ATOM 2252 C CA . LYS A 1 290 ? 1.003 24.438 12.706 1.00 96.19 290 LYS A CA 1
ATOM 2253 C C . LYS A 1 290 ? 0.941 23.468 13.882 1.00 96.19 290 LYS A C 1
ATOM 2255 O O . LYS A 1 290 ? 0.785 23.923 15.013 1.00 96.19 290 LYS A O 1
ATOM 2260 N N . ALA A 1 291 ? 1.107 22.168 13.638 1.00 95.94 291 ALA A N 1
ATOM 2261 C CA . ALA A 1 291 ? 1.122 21.152 14.687 1.00 95.94 291 ALA A CA 1
ATOM 2262 C C . ALA A 1 291 ? 2.231 21.427 15.715 1.00 95.94 291 ALA A C 1
ATOM 2264 O O . ALA A 1 291 ? 1.979 21.407 16.918 1.00 95.94 291 ALA A O 1
ATOM 2265 N N . ARG A 1 292 ? 3.440 21.774 15.253 1.00 97.44 292 ARG A N 1
ATOM 2266 C CA . ARG A 1 292 ? 4.571 22.136 16.123 1.00 97.44 292 ARG A CA 1
ATOM 2267 C C . ARG A 1 292 ? 4.344 23.440 16.891 1.00 97.44 292 ARG A C 1
ATOM 2269 O O . ARG A 1 292 ? 4.776 23.542 18.037 1.00 97.44 292 ARG A O 1
ATOM 2276 N N . ALA A 1 293 ? 3.661 24.418 16.296 1.00 97.25 293 ALA A N 1
ATOM 2277 C CA . ALA A 1 293 ? 3.308 25.668 16.967 1.00 97.25 293 ALA A CA 1
ATOM 2278 C C . ALA A 1 293 ? 2.237 25.468 18.056 1.00 97.25 293 ALA A C 1
ATOM 2280 O O . ALA A 1 293 ? 2.336 26.061 19.128 1.00 97.25 293 ALA A O 1
ATOM 2281 N N . GLN A 1 294 ? 1.231 24.629 17.792 1.00 95.88 294 GLN A N 1
ATOM 2282 C CA . GLN A 1 294 ? 0.147 24.319 18.734 1.00 95.88 294 GLN A CA 1
ATOM 2283 C C . GLN A 1 294 ? 0.598 23.366 19.848 1.00 95.88 294 GLN A C 1
ATOM 2285 O O . GLN A 1 294 ? 0.180 23.510 20.996 1.00 95.88 294 GLN A O 1
ATOM 2290 N N . HIS A 1 295 ? 1.485 22.425 19.525 1.00 95.88 295 HIS A N 1
ATOM 2291 C CA . HIS A 1 295 ? 2.006 21.421 20.445 1.00 95.88 295 HIS A CA 1
ATOM 2292 C C . HIS A 1 295 ? 3.542 21.410 20.401 1.00 95.88 295 HIS A C 1
ATOM 2294 O O . HIS A 1 295 ? 4.139 20.571 19.715 1.00 95.88 295 HIS A O 1
ATOM 2300 N N . PRO A 1 296 ? 4.211 22.328 21.128 1.00 96.00 296 PRO A N 1
ATOM 2301 C CA . PRO A 1 296 ? 5.668 22.357 21.198 1.00 96.00 296 PRO A CA 1
ATOM 2302 C C . PRO A 1 296 ? 6.242 21.013 21.661 1.00 96.00 296 PRO A C 1
ATOM 2304 O O . PRO A 1 296 ? 5.847 20.478 22.695 1.00 96.00 296 PRO A O 1
ATOM 2307 N N . GLY A 1 297 ? 7.186 20.469 20.891 1.00 94.06 297 GLY A N 1
ATOM 2308 C CA . GLY A 1 297 ? 7.792 19.161 21.163 1.00 94.06 297 GLY A CA 1
ATOM 2309 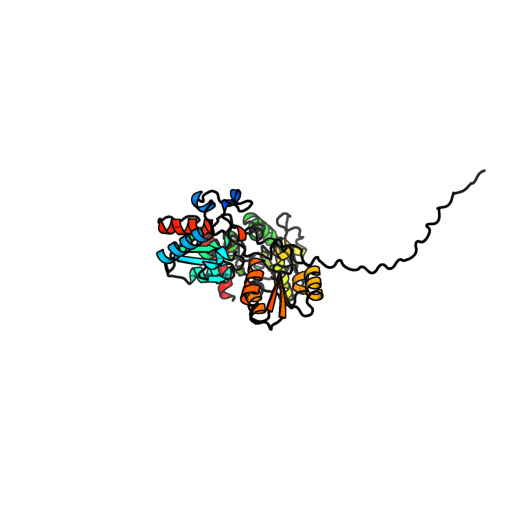C C . GLY A 1 297 ? 6.968 17.956 20.698 1.00 94.06 297 GLY A C 1
ATOM 2310 O O . GLY A 1 297 ? 7.336 16.828 21.030 1.00 94.06 297 GLY A O 1
ATOM 2311 N N . CYS A 1 298 ? 5.880 18.160 19.941 1.00 97.06 298 CYS A N 1
ATOM 2312 C CA . CYS A 1 298 ? 5.196 17.050 19.284 1.00 97.06 298 CYS A CA 1
ATOM 2313 C C . CYS A 1 298 ? 6.120 16.334 18.293 1.00 97.06 298 CYS A C 1
ATOM 2315 O O . CYS A 1 298 ? 7.003 16.942 17.684 1.00 97.06 298 CYS A O 1
ATOM 2317 N N . LYS A 1 299 ? 5.896 15.029 18.146 1.00 98.31 299 LYS A N 1
ATOM 2318 C CA . LYS A 1 299 ? 6.588 14.182 17.179 1.00 98.31 299 LYS A CA 1
ATOM 2319 C C . LYS A 1 299 ? 5.722 13.993 15.950 1.00 98.31 299 LYS A C 1
ATOM 2321 O O . LYS A 1 299 ? 4.550 13.648 16.066 1.00 98.31 299 LYS A O 1
ATOM 2326 N N . VAL A 1 300 ? 6.308 14.170 14.782 1.00 98.44 300 VAL A N 1
ATOM 2327 C CA . VAL A 1 300 ? 5.624 14.143 13.497 1.00 98.44 300 VAL A CA 1
ATOM 2328 C C . VAL A 1 300 ? 6.068 12.905 12.734 1.00 98.44 300 VAL A C 1
ATOM 2330 O O . VAL A 1 300 ? 7.247 12.767 12.414 1.00 98.44 300 VAL A O 1
ATOM 2333 N N . VAL A 1 301 ? 5.132 12.008 12.431 1.00 98.44 301 VAL A N 1
ATOM 2334 C CA . VAL A 1 301 ? 5.408 10.793 11.653 1.00 98.44 301 VAL A CA 1
ATOM 2335 C C . VAL A 1 301 ? 4.450 10.680 10.472 1.00 98.44 301 VAL A C 1
ATOM 2337 O O . VAL A 1 301 ? 3.241 10.846 10.627 1.00 98.44 301 VAL A O 1
ATOM 2340 N N . VAL A 1 302 ? 4.974 10.416 9.277 1.00 98.25 302 VAL A N 1
ATOM 2341 C CA . VAL A 1 302 ? 4.182 10.398 8.034 1.00 98.25 302 VAL A CA 1
ATOM 2342 C C . VAL A 1 302 ? 4.391 9.115 7.234 1.00 98.25 302 VAL A C 1
ATOM 2344 O O . VAL A 1 302 ? 5.362 8.388 7.433 1.00 98.25 302 VAL A O 1
ATOM 2347 N N . HIS A 1 303 ? 3.478 8.817 6.314 1.00 97.56 303 HIS A N 1
ATOM 2348 C CA . HIS A 1 303 ? 3.668 7.717 5.369 1.00 97.56 303 HIS A CA 1
ATOM 2349 C C . HIS A 1 303 ? 4.609 8.136 4.213 1.00 97.56 303 HIS A C 1
ATOM 2351 O O . HIS A 1 303 ? 4.527 9.278 3.759 1.00 97.56 303 HIS A O 1
ATOM 2357 N N . PRO A 1 304 ? 5.457 7.245 3.658 1.00 97.44 304 PRO A N 1
ATOM 2358 C CA . PRO A 1 304 ? 6.379 7.575 2.559 1.00 97.44 304 PRO A CA 1
ATOM 2359 C C . PRO A 1 304 ? 5.697 7.865 1.212 1.00 97.44 304 PRO A C 1
ATOM 2361 O O . PRO A 1 304 ? 6.371 8.269 0.269 1.00 97.44 304 PRO A O 1
ATOM 2364 N N . GLU A 1 305 ? 4.380 7.672 1.109 1.00 97.19 305 GLU A N 1
ATOM 2365 C CA . GLU A 1 305 ? 3.571 8.124 -0.039 1.00 97.19 305 GLU A CA 1
ATOM 2366 C C . GLU A 1 305 ? 3.317 9.649 -0.004 1.00 97.19 305 GLU A C 1
ATOM 2368 O O . GLU A 1 305 ? 2.784 10.221 -0.955 1.00 97.19 305 GLU A O 1
ATOM 2373 N N . CYS A 1 306 ? 3.667 10.329 1.095 1.00 97.94 306 CYS A N 1
ATOM 2374 C CA . CYS A 1 306 ? 3.636 11.786 1.177 1.00 97.94 306 CYS A CA 1
ATOM 2375 C C . CYS A 1 306 ? 4.690 12.415 0.257 1.00 97.94 306 CYS A C 1
ATOM 2377 O O . CYS A 1 306 ? 5.717 11.817 -0.068 1.00 97.94 306 CYS A O 1
ATOM 2379 N N . THR A 1 307 ? 4.466 13.670 -0.129 1.00 98.06 307 THR A N 1
ATOM 2380 C CA . THR A 1 307 ? 5.436 14.409 -0.949 1.00 98.06 307 THR A CA 1
ATOM 2381 C C . THR A 1 307 ? 6.810 14.502 -0.273 1.00 98.06 307 THR A C 1
ATOM 2383 O O . THR A 1 307 ? 6.905 14.515 0.954 1.00 98.06 307 THR A O 1
ATOM 2386 N N . GLU A 1 308 ? 7.871 14.624 -1.076 1.00 97.75 308 GLU A N 1
ATOM 2387 C CA . GLU A 1 308 ? 9.256 14.730 -0.584 1.00 97.75 308 GLU A CA 1
ATOM 2388 C C . GLU A 1 308 ? 9.411 15.821 0.484 1.00 97.75 308 GLU A C 1
ATOM 2390 O O . GLU A 1 308 ? 10.006 15.583 1.528 1.00 97.75 308 GLU A O 1
ATOM 2395 N N . ALA A 1 309 ? 8.804 16.992 0.269 1.00 98.12 309 ALA A N 1
ATOM 2396 C CA . ALA A 1 309 ? 8.873 18.105 1.212 1.00 98.12 309 ALA A CA 1
ATOM 2397 C C . ALA A 1 309 ? 8.244 17.779 2.579 1.00 98.12 309 ALA A C 1
ATOM 2399 O O . ALA A 1 309 ? 8.722 18.248 3.607 1.00 98.12 309 ALA A O 1
ATOM 2400 N N . VAL A 1 310 ? 7.174 16.981 2.598 1.00 98.44 310 VAL A N 1
ATOM 2401 C CA . VAL A 1 310 ? 6.502 16.563 3.838 1.00 98.44 310 VAL A CA 1
ATOM 2402 C C . VAL A 1 310 ? 7.324 15.512 4.569 1.00 98.44 310 VAL A C 1
ATOM 2404 O O . VAL A 1 310 ? 7.463 15.599 5.785 1.00 98.44 310 VAL A O 1
ATOM 2407 N N . VAL A 1 311 ? 7.886 14.545 3.837 1.00 98.38 311 VAL A N 1
ATOM 2408 C CA . VAL A 1 311 ? 8.772 13.526 4.415 1.00 98.38 311 VAL A CA 1
ATOM 2409 C C . VAL A 1 311 ? 10.021 14.170 5.015 1.00 98.38 311 VAL A C 1
ATOM 2411 O O . VAL A 1 311 ? 10.377 13.848 6.141 1.00 98.38 311 VAL A O 1
ATOM 2414 N N . ASP A 1 312 ? 10.626 15.137 4.322 1.00 98.25 312 ASP A N 1
ATOM 2415 C CA . ASP A 1 312 ? 11.790 15.881 4.820 1.00 98.25 312 ASP A CA 1
ATOM 2416 C C . ASP A 1 312 ? 11.496 16.701 6.085 1.00 98.25 312 ASP A C 1
ATOM 2418 O O . ASP A 1 312 ? 12.381 16.900 6.915 1.00 98.25 312 ASP A O 1
ATOM 2422 N N . ALA A 1 313 ? 10.274 17.223 6.216 1.00 98.25 313 ALA A N 1
ATOM 2423 C CA . ALA A 1 313 ? 9.875 18.050 7.352 1.00 98.25 313 ALA A CA 1
ATOM 2424 C C . ALA A 1 313 ? 9.459 17.231 8.590 1.00 98.25 313 ALA A C 1
ATOM 2426 O O . ALA A 1 313 ? 9.454 17.774 9.704 1.00 98.25 313 ALA A O 1
ATOM 2427 N N . ALA A 1 314 ? 9.086 15.962 8.402 1.00 98.38 314 ALA A N 1
ATOM 2428 C CA . ALA A 1 314 ? 8.667 15.050 9.462 1.00 98.38 314 ALA A CA 1
ATOM 2429 C C . ALA A 1 314 ? 9.860 14.529 10.284 1.00 98.38 314 ALA A C 1
ATOM 2431 O O . ALA A 1 314 ? 10.996 14.501 9.822 1.00 98.38 314 ALA A O 1
ATOM 2432 N N . ASP A 1 315 ? 9.600 14.087 11.517 1.00 98.31 315 ASP A N 1
ATOM 2433 C CA . ASP A 1 315 ? 10.636 13.512 12.388 1.00 98.31 315 ASP A CA 1
ATOM 2434 C C . ASP A 1 315 ? 10.919 12.039 12.050 1.00 98.31 315 ASP A C 1
ATOM 2436 O O . ASP A 1 315 ? 11.984 11.512 12.376 1.00 98.31 315 ASP A O 1
ATOM 2440 N N . ALA A 1 316 ? 9.953 11.357 11.430 1.00 98.00 316 ALA A N 1
ATOM 2441 C CA . ALA A 1 316 ? 10.095 10.002 10.919 1.00 98.00 316 ALA A CA 1
ATOM 2442 C C . ALA A 1 316 ? 9.093 9.726 9.788 1.00 98.00 316 ALA A C 1
ATOM 2444 O O . ALA A 1 316 ? 8.026 10.339 9.711 1.00 98.00 316 ALA A O 1
ATOM 2445 N N . ASP A 1 317 ? 9.400 8.743 8.947 1.00 98.00 317 ASP A N 1
ATOM 2446 C CA . ASP A 1 317 ? 8.473 8.243 7.942 1.00 98.00 317 ASP A CA 1
ATOM 2447 C C . ASP A 1 317 ? 8.563 6.720 7.788 1.00 98.00 317 ASP A C 1
ATOM 2449 O O . ASP A 1 317 ? 9.633 6.122 7.931 1.00 98.00 317 ASP A O 1
ATOM 2453 N N . GLY A 1 318 ? 7.434 6.080 7.495 1.00 96.06 318 GLY A N 1
ATOM 2454 C CA . GLY A 1 318 ? 7.395 4.641 7.255 1.00 96.06 318 GLY A CA 1
ATOM 2455 C C . GLY A 1 318 ? 5.995 4.106 6.989 1.00 96.06 318 GLY A C 1
ATOM 2456 O O . GLY A 1 318 ? 5.019 4.853 6.939 1.00 96.06 318 GLY A O 1
ATOM 2457 N N . SER A 1 319 ? 5.904 2.791 6.795 1.00 94.19 319 SER A N 1
ATOM 2458 C CA . SER A 1 319 ? 4.628 2.102 6.595 1.00 94.19 319 SER A CA 1
ATOM 2459 C C . SER A 1 319 ? 3.674 2.274 7.778 1.00 94.19 319 SER A C 1
ATOM 2461 O O . SER A 1 319 ? 4.056 2.717 8.862 1.00 94.19 319 SER A O 1
ATOM 2463 N N . THR A 1 320 ? 2.420 1.860 7.609 1.00 93.00 320 THR A N 1
ATOM 2464 C CA . THR A 1 320 ? 1.436 1.859 8.702 1.00 93.00 320 THR A CA 1
ATOM 2465 C C . THR A 1 320 ? 1.927 1.100 9.934 1.00 93.00 320 THR A C 1
ATOM 2467 O O . THR A 1 320 ? 1.753 1.578 11.051 1.00 93.00 320 THR A O 1
ATOM 2470 N N . GLU A 1 321 ? 2.588 -0.048 9.750 1.00 92.44 321 GLU A N 1
ATOM 2471 C CA . GLU A 1 321 ? 3.130 -0.835 10.865 1.00 92.44 321 GLU A CA 1
ATOM 2472 C C . GLU A 1 321 ? 4.287 -0.092 11.554 1.00 92.44 321 GLU A C 1
ATOM 2474 O O . GLU A 1 321 ? 4.378 -0.082 12.782 1.00 92.44 321 GLU A O 1
ATOM 2479 N N . PHE A 1 322 ? 5.143 0.588 10.783 1.00 95.75 322 PHE A N 1
ATOM 2480 C CA . PHE A 1 322 ? 6.188 1.447 11.340 1.00 95.75 322 PHE A CA 1
ATOM 2481 C C . PHE A 1 322 ? 5.591 2.593 12.163 1.00 95.75 322 PHE A C 1
ATOM 2483 O O . PHE A 1 322 ? 6.032 2.814 13.286 1.00 95.75 322 PHE A O 1
ATOM 2490 N N . ILE A 1 323 ? 4.565 3.279 11.649 1.00 97.12 323 ILE A N 1
ATOM 2491 C CA . ILE A 1 323 ? 3.872 4.372 12.348 1.00 97.12 323 ILE A CA 1
ATOM 2492 C C . ILE A 1 323 ? 3.274 3.877 13.670 1.00 97.12 323 ILE A C 1
ATOM 2494 O O . ILE A 1 323 ? 3.513 4.483 14.717 1.00 97.12 323 ILE A O 1
ATOM 2498 N N . ILE A 1 324 ? 2.552 2.749 13.645 1.00 96.12 324 ILE A N 1
ATOM 2499 C CA . ILE A 1 324 ? 1.985 2.124 14.849 1.00 96.12 324 ILE A CA 1
ATOM 2500 C C . ILE A 1 324 ? 3.090 1.874 15.881 1.00 96.12 324 ILE A C 1
ATOM 2502 O O . ILE A 1 324 ? 2.963 2.277 17.037 1.00 96.12 324 ILE A O 1
ATOM 2506 N N . ASN A 1 325 ? 4.190 1.245 15.465 1.00 96.94 325 ASN A N 1
ATOM 2507 C CA . ASN A 1 325 ? 5.298 0.910 16.356 1.00 96.94 325 ASN A CA 1
ATOM 2508 C C . ASN A 1 325 ? 6.039 2.153 16.867 1.00 96.94 325 ASN A C 1
ATOM 2510 O O . ASN A 1 325 ? 6.425 2.188 18.035 1.00 96.94 325 ASN A O 1
ATOM 2514 N N . TYR A 1 326 ? 6.205 3.181 16.035 1.00 97.81 326 TYR A N 1
ATOM 2515 C CA . TYR A 1 326 ? 6.832 4.449 16.405 1.00 97.81 326 TYR A CA 1
ATOM 2516 C C . TYR A 1 326 ? 6.066 5.140 17.541 1.00 97.81 326 TYR A C 1
ATOM 2518 O O . TYR A 1 326 ? 6.666 5.577 18.523 1.00 97.81 326 TYR A O 1
ATOM 2526 N N . VAL A 1 327 ? 4.733 5.180 17.452 1.00 97.50 327 VAL A N 1
ATOM 2527 C CA . VAL A 1 327 ? 3.873 5.792 18.477 1.00 97.50 327 VAL A CA 1
ATOM 2528 C C . VAL A 1 327 ? 3.759 4.903 19.721 1.00 97.50 327 VAL A C 1
ATOM 2530 O O . VAL A 1 327 ? 3.932 5.378 20.849 1.00 97.50 327 VAL A O 1
ATOM 2533 N N . LYS A 1 328 ? 3.517 3.594 19.554 1.00 97.00 328 LYS A N 1
ATOM 2534 C CA . LYS A 1 328 ? 3.374 2.654 20.681 1.00 97.00 328 LYS A CA 1
ATOM 2535 C C . LYS A 1 328 ? 4.649 2.530 21.512 1.00 97.00 328 LYS A C 1
ATOM 2537 O O . LYS A 1 328 ? 4.559 2.531 22.735 1.00 97.00 328 LYS A O 1
ATOM 2542 N N . ASN A 1 329 ? 5.821 2.521 20.881 1.00 97.06 329 ASN A N 1
ATOM 2543 C CA . ASN A 1 329 ? 7.105 2.420 21.585 1.00 97.06 329 ASN A CA 1
ATOM 2544 C C . ASN A 1 329 ? 7.707 3.783 21.956 1.00 97.06 329 ASN A C 1
ATOM 2546 O O . ASN A 1 329 ? 8.699 3.847 22.681 1.00 97.06 329 ASN A O 1
ATOM 2550 N N . GLY A 1 330 ? 7.129 4.881 21.467 1.00 96.25 330 GLY A N 1
ATOM 2551 C CA . GLY A 1 330 ? 7.564 6.225 21.815 1.00 96.25 330 GLY A CA 1
ATOM 2552 C C . GLY A 1 330 ? 7.238 6.609 23.271 1.00 96.25 330 GLY A C 1
ATOM 2553 O O . GLY A 1 330 ? 6.374 5.994 23.899 1.00 96.25 330 GLY A O 1
ATOM 2554 N N . PRO A 1 331 ? 7.906 7.633 23.835 1.00 96.56 331 PRO A N 1
ATOM 2555 C CA . PRO A 1 331 ? 7.590 8.176 25.157 1.00 96.56 331 PRO A CA 1
ATOM 2556 C C . PRO A 1 331 ? 6.200 8.847 25.201 1.00 96.56 331 PRO A C 1
ATOM 2558 O O . PRO A 1 331 ? 5.649 9.173 24.144 1.00 96.56 331 PRO A O 1
ATOM 2561 N N . PRO A 1 332 ? 5.638 9.097 26.399 1.00 97.00 332 PRO A N 1
ATOM 2562 C CA . PRO A 1 332 ? 4.478 9.974 26.570 1.00 97.00 332 PRO A CA 1
ATOM 2563 C C . PRO A 1 332 ? 4.678 11.331 25.883 1.00 97.00 332 PRO A C 1
ATOM 2565 O O . PRO A 1 332 ? 5.803 11.834 25.809 1.00 97.00 332 PRO A O 1
ATOM 2568 N N . GLY A 1 333 ? 3.598 11.915 25.371 1.00 96.12 333 GLY A N 1
ATOM 2569 C CA . GLY A 1 333 ? 3.645 13.160 24.606 1.00 96.12 333 GLY A CA 1
ATOM 2570 C C . GLY A 1 333 ? 2.671 13.191 23.433 1.00 96.12 333 GLY A C 1
ATOM 2571 O O . GLY A 1 333 ? 1.777 12.356 23.316 1.00 96.12 333 GLY A O 1
ATOM 2572 N N . VAL A 1 334 ? 2.851 14.181 22.562 1.00 97.88 334 VAL A N 1
ATOM 2573 C CA . VAL A 1 334 ? 1.948 14.447 21.439 1.00 97.88 334 VAL A CA 1
ATOM 2574 C C . VAL A 1 334 ? 2.551 13.933 20.131 1.00 97.88 334 VAL A C 1
ATOM 2576 O O . VAL A 1 334 ? 3.712 14.215 19.832 1.00 97.88 334 VAL A O 1
ATOM 2579 N N . TYR A 1 335 ? 1.756 13.212 19.344 1.00 98.06 335 TYR A N 1
ATOM 2580 C CA . TYR A 1 335 ? 2.120 12.640 18.051 1.00 98.06 335 TYR A CA 1
ATOM 2581 C C . TYR A 1 335 ? 1.179 13.161 16.961 1.00 98.06 335 TYR A C 1
ATOM 2583 O O . TYR A 1 335 ? -0.025 12.914 17.006 1.00 98.06 335 TYR A O 1
ATOM 2591 N N . ALA A 1 336 ? 1.737 13.850 15.969 1.00 97.19 336 ALA A N 1
ATOM 2592 C CA . ALA A 1 336 ? 1.025 14.273 14.773 1.00 97.19 336 ALA A CA 1
ATOM 2593 C C . ALA A 1 336 ? 1.302 13.272 13.643 1.00 97.19 336 ALA A C 1
ATOM 2595 O O . ALA A 1 336 ? 2.454 13.062 13.255 1.00 97.19 336 ALA A O 1
ATOM 2596 N N . VAL A 1 337 ? 0.254 12.628 13.132 1.00 97.44 337 VAL A N 1
ATOM 2597 C CA . VAL A 1 337 ? 0.381 11.506 12.195 1.00 97.44 337 VAL A CA 1
ATOM 2598 C C . VAL A 1 337 ? -0.168 11.874 10.816 1.00 97.44 337 VAL A C 1
ATOM 2600 O O . VAL A 1 337 ? -1.319 12.289 10.683 1.00 97.44 337 VAL A O 1
ATOM 2603 N N . GLY A 1 338 ? 0.649 11.699 9.776 1.00 95.75 338 GLY A N 1
ATOM 2604 C CA . GLY A 1 338 ? 0.283 11.916 8.372 1.00 95.75 338 GLY A CA 1
ATOM 2605 C C . GLY A 1 338 ? -0.010 10.615 7.632 1.00 95.75 338 GLY A C 1
ATOM 2606 O O . GLY A 1 338 ? 0.818 10.148 6.848 1.00 95.75 338 GLY A O 1
ATOM 2607 N N . THR A 1 339 ? -1.169 10.015 7.898 1.00 93.88 339 THR A N 1
ATOM 2608 C CA . THR A 1 339 ? -1.693 8.846 7.173 1.00 93.88 339 THR A CA 1
ATOM 2609 C C . THR A 1 339 ? -3.227 8.814 7.254 1.00 93.88 339 THR A C 1
ATOM 2611 O O . THR A 1 339 ? -3.844 9.797 7.655 1.00 93.88 339 THR A O 1
ATOM 2614 N N . GLU A 1 340 ? -3.854 7.716 6.842 1.00 90.69 340 GLU A N 1
ATOM 2615 C CA . GLU A 1 340 ? -5.311 7.544 6.848 1.00 90.69 340 GLU A CA 1
ATOM 2616 C C . GLU A 1 340 ? -5.922 7.667 8.263 1.00 90.69 340 GLU A C 1
ATOM 2618 O O . GLU A 1 340 ? -5.381 7.140 9.239 1.00 90.69 340 GLU A O 1
ATOM 2623 N N . ILE A 1 341 ? -7.050 8.380 8.367 1.00 89.62 341 ILE A N 1
ATOM 2624 C CA . ILE A 1 341 ? -7.636 8.843 9.634 1.00 89.62 341 ILE A CA 1
ATOM 2625 C C . ILE A 1 341 ? -8.110 7.721 10.561 1.00 89.62 341 ILE A C 1
ATOM 2627 O O . ILE A 1 341 ? -7.925 7.841 11.771 1.00 89.62 341 ILE A O 1
ATOM 2631 N N . ASN A 1 342 ? -8.650 6.614 10.038 1.00 88.75 342 ASN A N 1
ATOM 2632 C CA . ASN A 1 342 ? -9.147 5.522 10.881 1.00 88.75 342 ASN A CA 1
ATOM 2633 C C . ASN A 1 342 ? -7.998 4.881 11.660 1.00 88.75 342 ASN A C 1
ATOM 2635 O O . ASN A 1 342 ? -8.152 4.531 12.830 1.00 88.75 342 ASN A O 1
ATOM 2639 N N . LEU A 1 343 ? -6.822 4.759 11.032 1.00 91.38 343 LEU A N 1
ATOM 2640 C CA . LEU A 1 343 ? -5.625 4.297 11.729 1.00 91.38 343 LEU A CA 1
ATOM 2641 C C . LEU A 1 343 ? -5.220 5.272 12.839 1.00 91.38 343 LEU A C 1
ATOM 2643 O O . LEU A 1 343 ? -4.886 4.831 13.934 1.00 91.38 343 LEU A O 1
ATOM 2647 N N . VAL A 1 344 ? -5.250 6.578 12.572 1.00 92.75 344 VAL A N 1
ATOM 2648 C CA . VAL A 1 344 ? -4.852 7.601 13.549 1.00 92.75 344 VAL A CA 1
ATOM 2649 C C . VAL A 1 344 ? -5.794 7.626 14.752 1.00 92.75 344 VAL A C 1
ATOM 2651 O O . VAL A 1 344 ? -5.317 7.588 15.885 1.00 92.75 344 VAL A O 1
ATOM 2654 N N . HIS A 1 345 ? -7.107 7.629 14.512 1.00 90.50 345 HIS A N 1
ATOM 2655 C CA . HIS A 1 345 ? -8.126 7.607 15.563 1.00 90.50 345 HIS A CA 1
ATOM 2656 C C . HIS A 1 345 ? -7.989 6.359 16.440 1.00 90.50 345 HIS A C 1
ATOM 2658 O O . HIS A 1 345 ? -7.836 6.454 17.656 1.00 90.50 345 HIS A O 1
ATOM 2664 N N . ARG A 1 346 ? -7.922 5.176 15.819 1.00 91.75 346 ARG A N 1
ATOM 2665 C CA . ARG A 1 346 ? -7.727 3.920 16.551 1.00 91.75 346 ARG A CA 1
ATOM 2666 C C . ARG A 1 346 ? -6.435 3.914 17.353 1.00 91.75 346 ARG A C 1
ATOM 2668 O O . ARG A 1 346 ? -6.411 3.459 18.492 1.00 91.75 346 ARG A O 1
ATOM 2675 N N . LEU A 1 347 ? -5.350 4.411 16.765 1.00 93.75 347 LEU A N 1
ATOM 2676 C CA . LEU A 1 347 ? -4.067 4.479 17.445 1.00 93.75 347 LEU A CA 1
ATOM 2677 C C . LEU A 1 347 ? -4.142 5.395 18.668 1.00 93.75 347 LEU A C 1
ATOM 2679 O O . LEU A 1 347 ? -3.581 5.028 19.695 1.00 93.75 347 LEU A O 1
ATOM 2683 N N . HIS A 1 348 ? -4.851 6.528 18.590 1.00 95.00 348 HIS A N 1
ATOM 2684 C CA . HIS A 1 348 ? -5.101 7.389 19.746 1.00 95.00 348 HIS A CA 1
ATOM 2685 C C . HIS A 1 348 ? -5.806 6.630 20.871 1.00 95.00 348 HIS A C 1
ATOM 2687 O O . HIS A 1 348 ? -5.293 6.601 21.989 1.00 95.00 348 HIS A O 1
ATOM 2693 N N . GLU A 1 349 ? -6.916 5.962 20.559 1.00 93.00 349 GLU A N 1
ATOM 2694 C CA . GLU A 1 349 ? -7.694 5.186 21.526 1.00 93.00 349 GLU A CA 1
ATOM 2695 C C . GLU A 1 349 ? -6.863 4.083 22.196 1.00 93.00 349 GLU A C 1
ATOM 2697 O O . GLU A 1 349 ? -6.942 3.889 23.407 1.00 93.00 349 GLU A O 1
ATOM 2702 N N . GLU A 1 350 ? -5.998 3.405 21.438 1.00 93.50 350 GLU A N 1
ATOM 2703 C CA . GLU A 1 350 ? -5.132 2.340 21.956 1.00 93.50 350 GLU A CA 1
ATOM 2704 C C . GLU A 1 350 ? -4.002 2.841 22.874 1.00 93.50 350 GLU A C 1
ATOM 2706 O O . GLU A 1 350 ? -3.443 2.049 23.642 1.00 93.50 350 GLU A O 1
ATOM 2711 N N . VAL A 1 351 ? -3.612 4.121 22.792 1.00 95.62 351 VAL A N 1
ATOM 2712 C CA . VAL A 1 351 ? -2.466 4.653 23.552 1.00 95.62 351 VAL A CA 1
ATOM 2713 C C . VAL A 1 351 ? -2.782 5.819 24.487 1.00 95.62 351 VAL A C 1
ATOM 2715 O O . VAL A 1 351 ? -1.888 6.226 25.233 1.00 95.62 351 VAL A O 1
ATOM 2718 N N . LYS A 1 352 ? -4.010 6.351 24.501 1.00 93.12 352 LYS A N 1
ATOM 2719 C CA . LYS A 1 352 ? -4.371 7.534 25.305 1.00 93.12 352 LYS A CA 1
ATOM 2720 C C . LYS A 1 352 ? -4.108 7.357 26.800 1.00 93.12 352 LYS A C 1
ATOM 2722 O O . LYS A 1 352 ? -3.552 8.254 27.435 1.00 93.12 352 LYS A O 1
ATOM 2727 N N . ASP A 1 353 ? -4.352 6.160 27.330 1.00 94.50 353 ASP A N 1
ATOM 2728 C CA . ASP A 1 353 ? -4.108 5.821 28.740 1.00 94.50 353 ASP A CA 1
ATOM 2729 C C . ASP A 1 353 ? -2.611 5.753 29.101 1.00 94.50 353 ASP A C 1
ATOM 2731 O O . ASP A 1 353 ? -2.240 5.704 30.273 1.00 9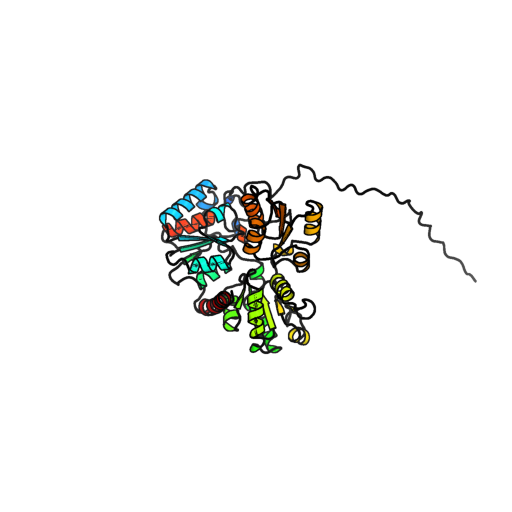4.50 353 ASP A O 1
ATOM 2735 N N . GLN A 1 354 ? -1.721 5.788 28.104 1.00 95.12 354 GLN A N 1
ATOM 2736 C CA . GLN A 1 354 ? -0.264 5.802 28.276 1.00 95.12 354 GLN A CA 1
ATOM 2737 C C . GLN A 1 354 ? 0.305 7.233 28.322 1.00 95.12 354 GLN A C 1
ATOM 2739 O O . GLN A 1 354 ? 1.518 7.421 28.200 1.00 95.12 354 GLN A O 1
ATOM 2744 N N . GLY A 1 355 ? -0.554 8.252 28.453 1.00 93.31 355 GLY A N 1
ATOM 2745 C CA . GLY A 1 355 ? -0.153 9.662 28.430 1.00 93.31 355 GLY A CA 1
ATOM 2746 C C . GLY A 1 355 ? 0.276 10.136 27.039 1.00 93.31 355 GLY A C 1
ATOM 2747 O O . GLY A 1 355 ? 1.168 10.980 26.918 1.00 93.31 355 GLY A O 1
ATOM 2748 N N . LYS A 1 356 ? -0.306 9.554 25.985 1.00 97.00 356 LYS A N 1
ATOM 2749 C CA . LYS A 1 356 ? -0.007 9.889 24.590 1.00 97.00 356 LYS A CA 1
ATOM 2750 C C . LYS A 1 356 ? -1.234 10.462 23.902 1.00 97.00 356 LYS A C 1
ATOM 2752 O O . LYS A 1 356 ? -2.285 9.832 23.875 1.00 97.00 356 LYS A O 1
ATOM 2757 N N . THR A 1 357 ? -1.074 11.616 23.271 1.00 96.69 357 THR A N 1
ATOM 2758 C CA . THR A 1 357 ? -2.100 12.194 22.399 1.00 96.69 357 THR A CA 1
ATOM 2759 C C . THR A 1 357 ? -1.684 11.969 20.960 1.00 96.69 357 THR A C 1
ATOM 2761 O O . THR A 1 357 ? -0.564 12.312 20.591 1.00 96.69 357 THR A O 1
ATOM 2764 N N . VAL A 1 358 ? -2.564 11.388 20.150 1.00 96.12 358 VAL A N 1
ATOM 2765 C CA . VAL A 1 358 ? -2.296 11.107 18.737 1.00 96.12 358 VAL A CA 1
ATOM 2766 C C . VAL A 1 358 ? -3.388 11.785 17.930 1.00 96.12 358 VAL A C 1
ATOM 2768 O O . VAL A 1 358 ? -4.562 11.588 18.215 1.00 96.12 358 VAL A O 1
ATOM 2771 N N . PHE A 1 359 ? -3.013 12.592 16.944 1.00 94.56 359 PHE A N 1
ATOM 2772 C CA . PHE A 1 359 ? -3.976 13.274 16.083 1.00 94.56 359 PHE A CA 1
ATOM 2773 C C . PHE A 1 359 ? -3.487 13.313 14.637 1.00 94.56 359 PHE A C 1
ATOM 2775 O O . PHE A 1 359 ? -2.301 13.117 14.351 1.00 94.56 359 PHE A O 1
ATOM 2782 N N . CYS A 1 360 ? -4.411 13.536 13.704 1.00 93.81 360 CYS A N 1
ATOM 2783 C CA . CYS A 1 360 ? -4.086 13.568 12.285 1.00 93.81 360 CYS A CA 1
ATOM 2784 C C . CYS A 1 360 ? -3.556 14.945 11.877 1.00 93.81 360 CYS A C 1
ATOM 2786 O O . CYS A 1 360 ? -4.118 15.964 12.267 1.00 93.81 360 CYS A O 1
ATOM 2788 N N . LEU A 1 361 ? -2.502 14.987 11.058 1.00 91.88 361 LEU A N 1
ATOM 2789 C CA . LEU A 1 361 ? -1.915 16.250 10.587 1.00 91.88 361 LEU A CA 1
ATOM 2790 C C . LEU A 1 361 ? -2.898 17.138 9.808 1.00 91.88 361 LEU A C 1
ATOM 2792 O O . LEU A 1 361 ? -2.738 18.358 9.795 1.00 91.88 361 LEU A O 1
ATOM 2796 N N . ASP A 1 362 ? -3.891 16.549 9.143 1.00 86.31 362 ASP A N 1
ATOM 2797 C CA . ASP A 1 362 ? -4.935 17.293 8.443 1.00 86.31 362 ASP A CA 1
ATOM 2798 C C . ASP A 1 362 ? -6.277 17.104 9.177 1.00 86.31 362 ASP A C 1
ATOM 2800 O O . ASP A 1 362 ? -6.804 15.990 9.198 1.00 86.31 362 ASP A O 1
ATOM 2804 N N . PRO A 1 363 ? -6.840 18.172 9.778 1.00 71.12 363 PRO A N 1
ATOM 2805 C CA . PRO A 1 363 ? -8.102 18.101 10.513 1.00 71.12 363 PRO A CA 1
ATOM 2806 C C . PRO A 1 363 ? -9.328 17.997 9.592 1.00 71.12 363 PRO A C 1
ATOM 2808 O O . PRO A 1 363 ? -10.438 17.795 10.071 1.00 71.12 363 PRO A O 1
ATOM 2811 N N . ILE A 1 364 ? -9.155 18.152 8.273 1.00 69.50 364 ILE A N 1
ATOM 2812 C CA . ILE A 1 364 ? -10.228 18.102 7.272 1.00 69.50 364 ILE A CA 1
ATOM 2813 C C . ILE A 1 364 ? -9.951 16.923 6.330 1.00 69.50 364 ILE A C 1
ATOM 2815 O O . ILE A 1 364 ? -9.710 17.094 5.128 1.00 69.50 364 ILE A O 1
ATOM 2819 N N . ILE A 1 365 ? -9.936 15.705 6.876 1.00 67.25 365 ILE A N 1
ATOM 2820 C CA . ILE A 1 365 ? -9.713 14.483 6.096 1.00 67.25 365 ILE A CA 1
ATOM 2821 C C . ILE A 1 365 ? -11.013 13.726 5.847 1.00 67.25 365 ILE A C 1
ATOM 2823 O O . ILE A 1 365 ? -11.806 13.475 6.746 1.00 67.25 365 ILE A O 1
ATOM 2827 N N . CYS A 1 366 ? -11.180 13.312 4.590 1.00 63.50 366 CYS A N 1
ATOM 2828 C CA . CYS A 1 366 ? -12.106 12.258 4.212 1.00 63.50 366 CYS A CA 1
ATOM 2829 C C . CYS A 1 366 ? -11.348 10.920 4.263 1.00 63.50 366 CYS A C 1
ATOM 2831 O O . CYS A 1 366 ? -10.237 10.859 3.716 1.00 63.50 366 CYS A O 1
ATOM 2833 N N . PRO A 1 367 ? -11.914 9.867 4.880 1.00 76.56 367 PRO A N 1
ATOM 2834 C CA . PRO A 1 367 ? -11.344 8.526 4.851 1.00 76.56 367 PRO A CA 1
ATOM 2835 C C . PRO A 1 367 ? -10.993 8.076 3.433 1.00 76.56 367 PRO A C 1
ATOM 2837 O O . PRO A 1 367 ? -11.530 8.587 2.444 1.00 76.56 367 PRO A O 1
ATOM 2840 N N . CYS A 1 368 ? -10.118 7.077 3.310 1.00 79.62 368 CYS A N 1
ATOM 2841 C CA . CYS A 1 368 ? -9.834 6.491 2.002 1.00 79.62 368 CYS A CA 1
ATOM 2842 C C . CYS A 1 368 ? -11.142 5.994 1.358 1.00 79.62 368 CYS A C 1
ATOM 2844 O O . CYS A 1 368 ? -11.721 4.993 1.785 1.00 79.62 368 CYS A O 1
ATOM 2846 N N . ALA A 1 369 ? -11.604 6.697 0.317 1.00 79.00 369 ALA A N 1
ATOM 2847 C CA . ALA A 1 369 ? -12.950 6.529 -0.230 1.00 79.00 369 ALA A CA 1
ATOM 2848 C C . ALA A 1 369 ? -13.232 5.107 -0.731 1.00 79.00 369 ALA A C 1
ATOM 2850 O O . ALA A 1 369 ? -14.385 4.690 -0.768 1.00 79.00 369 ALA A O 1
ATOM 2851 N N . THR A 1 370 ? -12.197 4.358 -1.122 1.00 84.56 370 THR A N 1
ATOM 2852 C CA . THR A 1 370 ? -12.343 2.969 -1.563 1.00 84.56 370 THR A CA 1
ATOM 2853 C C . THR A 1 370 ? -12.255 1.963 -0.419 1.00 84.56 370 THR A C 1
ATOM 2855 O O . THR A 1 370 ? -12.992 0.983 -0.455 1.00 84.56 370 THR A O 1
ATOM 2858 N N . MET A 1 371 ? -11.453 2.218 0.624 1.00 87.38 371 MET A N 1
ATOM 2859 C CA . MET A 1 371 ? -11.477 1.418 1.861 1.00 87.38 371 MET A CA 1
ATOM 2860 C C . MET A 1 371 ? -12.837 1.540 2.558 1.00 87.38 371 MET A C 1
ATOM 2862 O O . MET A 1 371 ? -13.398 0.537 2.990 1.00 87.38 371 MET A O 1
ATOM 2866 N N . TYR A 1 372 ? -13.410 2.749 2.574 1.00 86.44 372 TYR A N 1
ATOM 2867 C CA . TYR A 1 372 ? -14.715 3.049 3.175 1.00 86.44 372 TYR A CA 1
ATOM 2868 C C . TYR A 1 372 ? -15.886 2.278 2.528 1.00 86.44 372 TYR A C 1
ATOM 2870 O O . TYR A 1 372 ? -16.924 2.081 3.157 1.00 86.44 372 TYR A O 1
ATOM 2878 N N . ARG A 1 373 ? -15.727 1.777 1.290 1.00 89.12 373 ARG A N 1
ATOM 2879 C CA . ARG A 1 373 ? -16.754 0.960 0.604 1.00 89.12 373 ARG A CA 1
ATOM 2880 C C . ARG A 1 373 ? -17.006 -0.381 1.289 1.00 89.12 373 ARG A C 1
ATOM 2882 O O . ARG A 1 373 ? -18.065 -0.980 1.085 1.00 89.12 373 ARG A O 1
ATOM 2889 N N . ILE A 1 374 ? -16.054 -0.863 2.087 1.00 91.62 374 ILE A N 1
ATOM 2890 C CA . ILE A 1 374 ? -16.248 -2.051 2.911 1.00 91.62 374 ILE A CA 1
ATOM 2891 C C . ILE A 1 374 ? -17.144 -1.669 4.092 1.00 91.62 374 ILE A C 1
ATOM 2893 O O . ILE A 1 374 ? -16.800 -0.823 4.914 1.00 91.62 374 ILE A O 1
ATOM 2897 N N . HIS A 1 375 ? -18.325 -2.281 4.152 1.00 92.75 375 HIS A N 1
ATOM 2898 C CA . HIS A 1 375 ? -19.359 -2.022 5.157 1.00 92.75 375 HIS A CA 1
ATOM 2899 C C . HIS A 1 375 ? -19.786 -3.340 5.821 1.00 92.75 375 HIS A C 1
ATOM 2901 O O . HIS A 1 375 ? -19.808 -4.369 5.134 1.00 92.75 375 HIS A O 1
ATOM 2907 N N . PRO A 1 376 ? -20.168 -3.352 7.114 1.00 93.25 376 PRO A N 1
ATOM 2908 C CA . PRO A 1 376 ? -20.664 -4.557 7.790 1.00 93.25 376 PRO A CA 1
ATOM 2909 C C . PRO A 1 376 ? -21.802 -5.278 7.052 1.00 93.25 376 PRO A C 1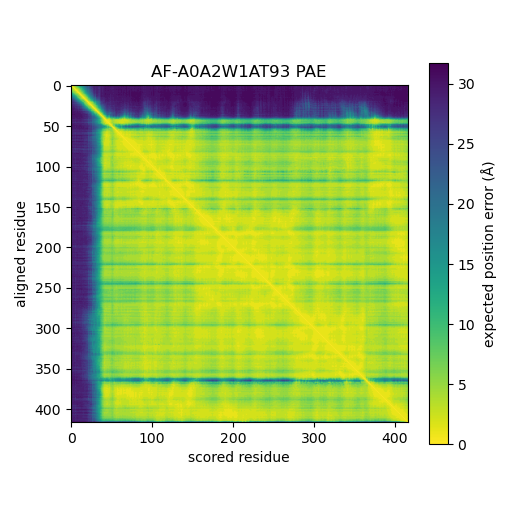
ATOM 2911 O O . PRO A 1 376 ? -21.808 -6.498 7.003 1.00 93.25 376 PRO A O 1
ATOM 2914 N N . ALA A 1 377 ? -22.691 -4.551 6.372 1.00 94.62 377 ALA A N 1
ATOM 2915 C CA . ALA A 1 377 ? -23.723 -5.129 5.495 1.00 94.62 377 ALA A CA 1
ATOM 2916 C C . ALA A 1 377 ? -23.160 -6.033 4.384 1.00 94.62 377 ALA A C 1
ATOM 2918 O O . ALA A 1 377 ? -23.654 -7.140 4.183 1.00 94.62 377 ALA A O 1
ATOM 2919 N N . TYR A 1 378 ? -22.101 -5.593 3.697 1.00 95.50 378 TYR A N 1
ATOM 2920 C CA . TYR A 1 378 ? -21.430 -6.411 2.686 1.00 95.50 378 TYR A CA 1
ATOM 2921 C C . TYR A 1 378 ? -20.733 -7.620 3.318 1.00 95.50 378 TYR A C 1
ATOM 2923 O O . TYR A 1 378 ? -20.806 -8.716 2.773 1.00 95.50 378 TYR A O 1
ATOM 2931 N N . GLN A 1 379 ? -20.104 -7.449 4.488 1.00 95.50 379 GLN A N 1
ATOM 2932 C CA . GLN A 1 379 ? -19.498 -8.569 5.217 1.00 95.50 379 GLN A CA 1
ATOM 2933 C C . GLN A 1 379 ? -20.547 -9.611 5.614 1.00 95.50 379 GLN A C 1
ATOM 2935 O O . GLN A 1 379 ? -20.371 -10.785 5.313 1.00 95.50 379 GLN A O 1
ATOM 2940 N N . ALA A 1 380 ? -21.646 -9.189 6.244 1.00 96.81 380 ALA A N 1
ATOM 2941 C CA . ALA A 1 380 ? -22.732 -10.070 6.660 1.00 96.81 380 ALA A CA 1
ATOM 2942 C C . ALA A 1 380 ? -23.319 -10.833 5.469 1.00 96.81 380 ALA A C 1
ATOM 2944 O O . ALA A 1 380 ? -23.501 -12.043 5.552 1.00 96.81 380 ALA A O 1
ATOM 2945 N N . TRP A 1 381 ? -23.546 -10.145 4.346 1.00 96.94 381 TRP A N 1
ATOM 2946 C CA . TRP A 1 381 ? -24.028 -10.775 3.123 1.00 96.94 381 TRP A CA 1
ATOM 2947 C C . TRP A 1 381 ? -23.067 -11.842 2.595 1.00 96.94 381 TRP A C 1
ATOM 2949 O O . TRP A 1 381 ? -23.471 -12.995 2.461 1.00 96.94 381 TRP A O 1
ATOM 2959 N N . VAL A 1 382 ? -21.804 -11.489 2.335 1.00 97.38 382 VAL A N 1
ATOM 2960 C CA . VAL A 1 382 ? -20.824 -12.442 1.790 1.00 97.38 382 VAL A CA 1
ATOM 2961 C C . VAL A 1 382 ? -20.651 -13.641 2.726 1.00 97.38 382 VAL A C 1
ATOM 2963 O O . VAL A 1 382 ? -20.607 -14.777 2.266 1.00 97.38 382 VAL A O 1
ATOM 2966 N N . LEU A 1 383 ? -20.612 -13.409 4.039 1.00 97.69 383 LEU A N 1
ATOM 2967 C CA . LEU A 1 383 ? -20.463 -14.457 5.047 1.00 97.69 383 LEU A CA 1
ATOM 2968 C C . LEU A 1 383 ? -21.682 -15.388 5.127 1.00 97.69 383 LEU A C 1
ATOM 2970 O O . LEU A 1 383 ? -21.519 -16.607 5.156 1.00 97.69 383 LEU A O 1
ATOM 2974 N N . GLU A 1 384 ? -22.906 -14.860 5.145 1.00 97.50 384 GLU A N 1
ATOM 2975 C CA . GLU A 1 384 ? -24.110 -15.701 5.195 1.00 97.50 384 GLU A CA 1
ATOM 2976 C C . GLU A 1 384 ? -24.295 -16.530 3.913 1.00 97.50 384 GLU A C 1
ATOM 2978 O O . GLU A 1 384 ? -24.794 -17.657 3.979 1.00 97.50 384 GLU A O 1
ATOM 2983 N N . GLU A 1 385 ? -23.846 -16.031 2.758 1.00 97.81 385 GLU A N 1
ATOM 2984 C CA . GLU A 1 385 ? -23.827 -16.808 1.514 1.00 97.81 385 GLU A CA 1
ATOM 2985 C C . GLU A 1 385 ? -22.923 -18.048 1.625 1.00 97.81 385 GLU A C 1
ATOM 2987 O O . GLU A 1 385 ? -23.324 -19.123 1.167 1.00 97.81 385 GLU A O 1
ATOM 2992 N N . LEU A 1 386 ? -21.782 -17.957 2.327 1.00 96.25 386 LEU A N 1
ATOM 2993 C CA . LEU A 1 386 ? -20.904 -19.112 2.578 1.00 96.25 386 LEU A CA 1
ATOM 2994 C C . LEU A 1 386 ? -21.614 -20.204 3.383 1.00 96.25 386 LEU A C 1
ATOM 2996 O O . LEU A 1 386 ? -21.523 -21.384 3.042 1.00 96.25 386 LEU A O 1
ATOM 3000 N N . VAL A 1 387 ? -22.365 -19.826 4.424 1.00 95.50 387 VAL A N 1
ATOM 3001 C CA . VAL A 1 387 ? -23.168 -20.778 5.216 1.00 95.50 387 VAL A CA 1
ATOM 3002 C C . VAL A 1 387 ? -24.272 -21.405 4.361 1.00 95.50 387 VAL A C 1
ATOM 3004 O O . VAL A 1 387 ? -24.603 -22.577 4.530 1.00 95.50 387 VAL A O 1
ATOM 3007 N N . ALA A 1 388 ? -24.801 -20.656 3.393 1.00 95.62 388 ALA A N 1
ATOM 3008 C CA . ALA A 1 388 ? -25.754 -21.155 2.408 1.00 95.62 388 ALA A CA 1
ATOM 3009 C C . ALA A 1 388 ? -25.107 -21.973 1.266 1.00 95.62 388 ALA A C 1
ATOM 3011 O O . ALA A 1 388 ? -25.807 -22.352 0.322 1.00 95.62 388 ALA A O 1
ATOM 3012 N N . GLY A 1 389 ? -23.799 -22.246 1.335 1.00 95.75 389 GLY A N 1
ATOM 3013 C CA . GLY A 1 389 ? -23.054 -23.043 0.359 1.00 95.75 389 GLY A CA 1
ATOM 3014 C C . GLY A 1 389 ? -22.761 -22.323 -0.959 1.00 95.75 389 GLY A C 1
ATOM 3015 O O . GLY A 1 389 ? -22.487 -22.986 -1.959 1.00 95.75 389 GLY A O 1
ATOM 3016 N N . ARG A 1 390 ? -22.847 -20.987 -0.994 1.00 97.06 390 ARG A N 1
ATOM 3017 C CA . ARG A 1 390 ? -22.578 -20.163 -2.179 1.00 97.06 390 ARG A CA 1
ATOM 3018 C C . ARG A 1 390 ? -21.380 -19.255 -1.933 1.00 97.06 390 ARG A C 1
ATOM 3020 O O . ARG A 1 390 ? -21.281 -18.606 -0.900 1.00 97.06 390 ARG A O 1
ATOM 3027 N N . ILE A 1 391 ? -20.482 -19.184 -2.909 1.00 96.50 391 ILE A N 1
ATOM 3028 C CA . ILE A 1 391 ? -19.347 -18.260 -2.879 1.00 96.50 391 ILE A CA 1
ATOM 3029 C C . ILE A 1 391 ? -19.699 -17.079 -3.781 1.00 96.50 391 ILE A C 1
ATOM 3031 O O . ILE A 1 391 ? -19.890 -17.245 -4.985 1.00 96.50 391 ILE A O 1
ATOM 3035 N N . VAL A 1 392 ? -19.805 -15.895 -3.186 1.00 96.31 392 VAL A N 1
ATOM 3036 C CA . VAL A 1 392 ? -20.024 -14.625 -3.887 1.00 96.31 392 VAL A CA 1
ATOM 3037 C C . VAL A 1 392 ? -18.785 -13.745 -3.748 1.00 96.31 392 VAL A C 1
ATOM 3039 O O . VAL A 1 392 ? -18.008 -13.909 -2.810 1.00 96.31 392 VAL A O 1
ATOM 3042 N N . ASN A 1 393 ? -18.597 -12.812 -4.682 1.00 95.94 393 ASN A N 1
ATOM 3043 C CA . ASN A 1 393 ? -17.458 -11.886 -4.706 1.00 95.94 393 ASN A CA 1
ATOM 3044 C C . ASN A 1 393 ? -16.084 -12.573 -4.607 1.00 95.94 393 ASN A C 1
ATOM 3046 O O . ASN A 1 393 ? -15.159 -12.038 -3.990 1.00 95.94 393 ASN A O 1
ATOM 3050 N N . GLN A 1 394 ? -15.956 -13.766 -5.194 1.00 96.81 394 GLN A N 1
ATOM 3051 C CA . GLN A 1 394 ? -14.681 -14.467 -5.244 1.00 96.81 394 GLN A CA 1
ATOM 3052 C C . GLN A 1 394 ? -13.711 -13.710 -6.147 1.00 96.81 394 GLN A C 1
ATOM 3054 O O . GLN A 1 394 ? -14.014 -13.434 -7.309 1.00 96.81 394 GLN A O 1
ATOM 3059 N N . ILE A 1 395 ? -12.532 -13.422 -5.611 1.00 96.88 395 ILE A N 1
ATOM 3060 C CA . ILE A 1 395 ? -11.398 -12.946 -6.387 1.00 96.88 395 ILE A CA 1
ATOM 3061 C C . ILE A 1 395 ? -10.671 -14.170 -6.919 1.00 96.88 395 ILE A C 1
ATOM 3063 O O . ILE A 1 395 ? -10.390 -15.101 -6.170 1.00 96.88 395 ILE A O 1
ATOM 3067 N N . ARG A 1 396 ? -10.404 -14.181 -8.224 1.00 95.88 396 ARG A N 1
ATOM 3068 C CA . ARG A 1 396 ? -9.662 -15.257 -8.870 1.00 95.88 396 ARG A CA 1
ATOM 3069 C C . ARG A 1 396 ? -8.749 -14.681 -9.932 1.00 95.88 396 ARG A C 1
ATOM 3071 O O . ARG A 1 396 ? -9.218 -14.107 -10.913 1.00 95.88 396 ARG A O 1
ATOM 3078 N N . VAL A 1 397 ? -7.457 -14.885 -9.741 1.00 96.50 397 VAL A N 1
ATOM 3079 C CA . VAL A 1 397 ? -6.426 -14.565 -10.722 1.00 96.50 397 VAL A CA 1
ATOM 3080 C C . VAL A 1 397 ? -6.261 -15.767 -11.658 1.00 96.50 397 VAL A C 1
ATOM 3082 O O . VAL A 1 397 ? -6.302 -16.922 -11.218 1.00 96.50 397 VAL A O 1
ATOM 3085 N N . ASP A 1 398 ? -6.150 -15.511 -12.963 1.00 96.44 398 ASP A N 1
ATOM 3086 C CA . ASP A 1 398 ? -5.910 -16.562 -13.955 1.00 96.44 398 ASP A CA 1
ATOM 3087 C C . ASP A 1 398 ? -4.519 -17.188 -13.772 1.00 96.44 398 ASP A C 1
ATOM 3089 O O . ASP A 1 398 ? -3.615 -16.562 -13.222 1.00 96.44 398 ASP A O 1
ATOM 3093 N N . ASP A 1 399 ? -4.346 -18.437 -14.208 1.00 95.44 399 ASP A N 1
ATOM 3094 C CA . ASP A 1 399 ? -3.159 -19.228 -13.859 1.00 95.44 399 ASP A CA 1
ATOM 3095 C C . ASP A 1 399 ? -1.852 -18.635 -14.413 1.00 95.44 399 ASP A C 1
ATOM 3097 O O . ASP A 1 399 ? -0.834 -18.656 -13.722 1.00 95.44 399 ASP A O 1
ATOM 3101 N N . ASP A 1 400 ? -1.889 -18.046 -15.612 1.00 95.69 400 ASP A N 1
ATOM 3102 C CA . ASP A 1 400 ? -0.730 -17.400 -16.236 1.00 95.69 400 ASP A CA 1
ATOM 3103 C C . ASP A 1 400 ? -0.336 -16.124 -15.473 1.00 95.69 400 ASP A C 1
ATOM 3105 O O . ASP A 1 400 ? 0.827 -15.936 -15.110 1.00 95.69 400 ASP A O 1
ATOM 3109 N N . THR A 1 401 ? -1.307 -15.271 -15.132 1.00 97.69 401 THR A N 1
ATOM 3110 C CA . THR A 1 401 ? -1.055 -14.122 -14.251 1.00 97.69 401 THR A CA 1
ATOM 3111 C C . THR A 1 401 ? -0.548 -14.579 -12.879 1.00 97.69 401 THR A C 1
ATOM 3113 O O . THR A 1 401 ? 0.415 -14.005 -12.363 1.00 97.69 401 THR A O 1
ATOM 3116 N N . ARG A 1 402 ? -1.144 -15.628 -12.293 1.00 96.50 402 ARG A N 1
ATOM 3117 C CA . ARG A 1 402 ? -0.771 -16.150 -10.970 1.00 96.50 402 ARG A CA 1
ATOM 3118 C C . ARG A 1 402 ? 0.681 -16.613 -10.942 1.00 96.50 402 ARG A C 1
ATOM 3120 O O . ARG A 1 402 ? 1.395 -16.236 -10.017 1.00 96.50 402 ARG A O 1
ATOM 3127 N N . GLU A 1 403 ? 1.129 -17.388 -11.928 1.00 96.62 403 GLU A N 1
ATOM 3128 C CA . GLU A 1 403 ? 2.495 -17.928 -11.982 1.00 96.62 403 GLU A CA 1
ATOM 3129 C C . GLU A 1 403 ? 3.547 -16.815 -11.870 1.00 96.62 403 GLU A C 1
ATOM 3131 O O . GLU A 1 403 ? 4.407 -16.821 -10.982 1.00 96.62 403 GLU A O 1
ATOM 3136 N N . TRP A 1 404 ? 3.438 -15.809 -12.735 1.00 98.25 404 TRP A N 1
ATOM 3137 C CA . TRP A 1 404 ? 4.418 -14.732 -12.800 1.00 98.25 404 TRP A CA 1
ATOM 3138 C C . TRP A 1 404 ? 4.271 -13.720 -11.666 1.00 98.25 404 TRP A C 1
ATOM 3140 O O . TRP A 1 404 ? 5.276 -13.207 -11.167 1.00 98.25 404 TRP A O 1
ATOM 3150 N N . ALA A 1 405 ? 3.042 -13.431 -11.231 1.00 97.50 405 ALA A N 1
ATOM 3151 C CA . ALA A 1 405 ? 2.817 -12.546 -10.096 1.00 97.50 405 ALA A CA 1
ATOM 3152 C C . ALA A 1 405 ? 3.338 -13.175 -8.800 1.00 97.50 405 ALA A C 1
ATOM 3154 O O . ALA A 1 405 ? 3.971 -12.481 -8.002 1.00 97.50 405 ALA A O 1
ATOM 3155 N N . ASN A 1 406 ? 3.152 -14.488 -8.622 1.00 96.00 406 ASN A N 1
ATOM 3156 C CA . ASN A 1 406 ? 3.722 -15.223 -7.501 1.00 96.00 406 ASN A CA 1
ATOM 3157 C C . ASN A 1 406 ? 5.248 -15.115 -7.514 1.00 96.00 406 ASN A C 1
ATOM 3159 O O . ASN A 1 406 ? 5.823 -14.756 -6.499 1.00 96.00 406 ASN A O 1
ATOM 3163 N N . LEU A 1 407 ? 5.915 -15.301 -8.658 1.00 97.06 407 LEU A N 1
ATOM 3164 C CA . LEU A 1 407 ? 7.370 -15.121 -8.747 1.00 97.06 407 LEU A CA 1
ATOM 3165 C C . LEU A 1 407 ? 7.829 -13.721 -8.287 1.00 97.06 407 LEU A C 1
ATOM 3167 O O . LEU A 1 407 ? 8.804 -13.602 -7.544 1.00 97.06 407 LEU A O 1
ATOM 3171 N N . ALA A 1 408 ? 7.123 -12.657 -8.678 1.00 97.06 408 ALA A N 1
ATOM 3172 C CA . ALA A 1 408 ? 7.442 -11.297 -8.236 1.00 97.06 408 ALA A CA 1
ATOM 3173 C C . ALA A 1 408 ? 7.211 -11.085 -6.725 1.00 97.06 408 ALA A C 1
ATOM 3175 O O . ALA A 1 408 ? 7.984 -10.374 -6.076 1.00 97.06 408 ALA A O 1
ATOM 3176 N N . LEU A 1 409 ? 6.163 -11.701 -6.167 1.00 94.06 409 LEU A N 1
ATOM 3177 C CA . LEU A 1 409 ? 5.850 -11.679 -4.735 1.00 94.06 409 LEU A CA 1
ATOM 3178 C C . LEU A 1 409 ? 6.832 -12.532 -3.914 1.00 94.06 409 LEU A C 1
ATOM 3180 O O . LEU A 1 409 ? 7.242 -12.105 -2.841 1.00 94.06 409 LEU A O 1
ATOM 3184 N N . GLN A 1 410 ? 7.267 -13.690 -4.412 1.00 93.50 410 GLN A N 1
ATOM 3185 C CA . GLN A 1 410 ? 8.281 -14.522 -3.756 1.00 93.50 410 GLN A CA 1
ATOM 3186 C C . GLN A 1 410 ? 9.626 -13.801 -3.701 1.00 93.50 410 GLN A C 1
ATOM 3188 O O . GLN A 1 410 ? 10.233 -13.739 -2.639 1.00 93.50 410 GLN A O 1
ATOM 3193 N N . ARG A 1 411 ? 10.046 -13.135 -4.787 1.00 95.31 411 ARG A N 1
ATOM 3194 C CA . ARG A 1 411 ? 11.242 -12.273 -4.760 1.00 95.31 411 ARG A CA 1
ATOM 3195 C C . ARG A 1 411 ? 11.130 -11.197 -3.688 1.00 95.31 411 ARG A C 1
ATOM 3197 O O . ARG A 1 411 ? 12.079 -10.984 -2.947 1.00 95.31 411 ARG A O 1
ATOM 3204 N N . MET A 1 412 ? 9.972 -10.542 -3.582 1.00 93.25 412 MET A N 1
ATOM 3205 C CA . MET A 1 412 ? 9.726 -9.581 -2.508 1.00 93.25 412 MET A CA 1
ATOM 3206 C C . MET A 1 412 ? 9.931 -10.224 -1.133 1.00 93.25 412 MET A C 1
ATOM 3208 O O . MET A 1 412 ? 10.594 -9.615 -0.306 1.00 93.25 412 MET A O 1
ATOM 3212 N N . LEU A 1 413 ? 9.377 -11.421 -0.899 1.00 86.69 413 LEU A N 1
ATOM 3213 C CA . LEU A 1 413 ? 9.475 -12.161 0.365 1.00 86.69 413 LEU A CA 1
ATOM 3214 C C . LEU A 1 413 ? 10.912 -12.592 0.697 1.00 86.69 413 LEU A C 1
ATOM 3216 O O . LEU A 1 413 ? 11.294 -12.540 1.858 1.00 86.69 413 LEU A O 1
ATOM 3220 N N . GLU A 1 414 ? 11.704 -12.983 -0.301 1.00 90.25 414 GLU A N 1
ATOM 3221 C CA . GLU A 1 414 ? 13.106 -13.398 -0.145 1.00 90.25 414 GLU A CA 1
ATOM 3222 C C . GLU A 1 414 ? 14.063 -12.230 0.142 1.00 90.25 414 GLU A C 1
ATOM 3224 O O . GLU A 1 414 ? 15.153 -12.440 0.672 1.00 90.25 414 GLU A O 1
ATOM 3229 N N . ILE A 1 415 ? 13.685 -11.005 -0.237 1.00 89.81 415 ILE A N 1
ATOM 3230 C CA . ILE A 1 415 ? 14.491 -9.794 -0.022 1.00 89.81 415 ILE A CA 1
ATOM 3231 C C . ILE A 1 415 ? 14.405 -9.295 1.433 1.00 89.81 415 ILE A C 1
ATOM 3233 O O . ILE A 1 415 ? 15.306 -8.568 1.861 1.00 89.81 415 ILE A O 1
ATOM 3237 N N . VAL A 1 416 ? 13.335 -9.633 2.172 1.00 68.06 416 VAL A N 1
ATOM 3238 C CA . VAL A 1 416 ? 13.031 -9.074 3.511 1.00 68.06 416 VAL A CA 1
ATOM 3239 C C . VAL A 1 416 ? 13.631 -9.875 4.657 1.00 68.06 416 VAL A C 1
ATOM 3241 O O . VAL A 1 416 ? 13.536 -11.122 4.630 1.00 68.06 416 VAL A O 1
#